Protein AF-0000000081546922 (afdb_homodimer)

Solvent-accessible surface area (backbone atoms only — not comparable to full-atom values): 23504 Å² total; per-residue (Å²): 134,83,81,76,76,79,74,77,73,79,73,74,80,75,78,75,79,77,82,85,73,73,53,88,78,63,90,56,42,30,80,46,72,65,50,45,52,53,51,36,52,54,46,31,58,76,45,72,43,31,12,76,45,70,70,38,72,52,46,70,71,32,71,38,56,40,86,49,73,20,32,26,63,56,44,25,18,44,39,50,48,52,37,53,51,50,45,52,51,40,37,57,73,46,38,49,90,79,49,87,64,48,68,44,56,32,31,41,32,42,23,53,61,71,65,51,87,42,82,86,44,42,30,39,43,60,50,58,51,52,52,51,53,52,50,70,70,43,52,54,68,53,48,46,52,42,26,34,73,72,65,72,36,88,65,72,82,87,55,52,55,70,55,51,50,25,54,41,43,39,51,50,51,50,52,57,72,62,52,64,76,88,70,71,80,79,43,80,37,84,65,70,77,54,78,75,75,67,69,65,128,136,83,84,78,77,78,77,78,74,79,74,75,77,73,78,78,82,76,80,84,74,74,53,88,76,62,89,56,42,30,80,46,71,64,49,46,51,52,52,37,52,54,46,31,58,76,46,72,43,32,13,74,45,71,71,38,72,51,46,69,72,33,73,38,57,40,87,49,73,20,32,27,62,56,44,25,18,43,40,50,47,53,37,52,51,50,46,52,53,39,38,58,73,47,39,48,89,78,51,87,65,48,69,43,57,33,32,41,31,40,23,52,60,71,66,52,87,43,84,87,44,42,30,39,42,63,50,57,52,50,50,51,55,52,51,70,72,42,50,55,70,52,48,45,52,42,26,33,73,72,64,72,36,86,65,72,83,88,55,53,55,70,54,50,51,25,54,40,43,40,52,49,50,51,51,57,72,63,53,63,77,89,68,72,80,77,41,79,37,83,66,70,75,52,75,75,77,65,72,68,128

InterPro domains:
  IPR004211 Recombination endonuclease VII [PF02945] (38-116)
  IPR038563 Recombination endonuclease VII superfamily [G3DSA:3.40.1800.10] (31-96)
  IPR044925 His-Me finger superfamily [SSF54060] (34-120)

Foldseek 3Di:
DDPPPPPVPPPDPPPPDDDDDDDDDDPVDQDDPVSQVVVQVVLCVVVVQAAPPVRHHAACWDFDADPVPRHTDGIHHPVVNVVVVVLVVVCVVPPVVPDPDDSVRVVVVVVVVVPDDCLVPDDDVVVLVVLLVVLVPDDLVVLQVCLCVLQVDHDDSPDDSVVSSVVSSVSVVVCVVVPSVPDDPPPSPVPPVPPPVPPPD/DDPPPPPPPPPDPPPPDDDDDDDDDDPVDQDDPVSQVVVQVVLCVVVVQAAPPVRHHAACWDFAADPVPRHTDGIHHPVVNVVVVVLVVVCVVPPVVPDPDDSVRVVVVVVVVVPDDCLVPDDDVVVLVVLLVVLVPDDLVVLQVCLCVLQVDHDDSPDDSVVSSVVSSVSVVVCVVVPSVPDDPPPSPVPPVPPVVPPPD

Sequence (402 aa):
MDRQGASGGVIAKRKIRKKAVKAPVHSGWLKDSKDIANFRKELSEEQDGLDPILCEPLRKPCLDHDHLTGRCRGVLSQCTNTFEGYVLKYWMKYCNEYTDCSLSEALRRMADYLEKDYSDFPLHKNYRDDMTKFLRRCSKATVIARAESDLNLVINPECTKHEAIESYMQEFIKKTEERDFYGDEKGIQSLRLSPDQDEIPMDRQGASGGVIAKRKIRKKAVKAPVHSGWLKDSKDIANFRKELSEEQDGLDPILCEPLRKPCLDHDHLTGRCRGVLSQCTNTFEGYVLKYWMKYCNEYTDCSLSEALRRMADYLEKDYSDFPLHKNYRDDMTKFLRRCSKATVIARAESDLNLVINPECTKHEAIESYMQEFIKKTEERDFYGDEKGIQSLRLSPDQDEIP

pLDDT: mean 84.03, std 21.87, range [23.53, 98.75]

Radius of gyration: 27.27 Å; Cα contacts (8 Å, |Δi|>4): 444; chains: 2; bounding box: 67×74×74 Å

Secondary structure (DSSP, 8-state):
----------------PPPPP-----TTB--SHHHHHHHHHHHHHHTTTB-TTT-SB-SS-EEEE-TTT-BEEEEE-HHHHHHHHHHHHHHHHHTGGG-S--HHHHHHHHHHHHHS--TTSPBPHHHHHHHHHHHHHS-HHHHHHHHHHHH-----TTS-HHHHHHHHHHHHHHHHHH--TTT--S-SGGGT--GGGG---/----------------PPPPP-----TTB--SHHHHHHHHHHHHHHTTTB-TTT-SB-SS-EEEE-TTT-BEEEEE-HHHHHHHHHHHHHHHHHTGGG-S--HHHHHHHHHHHHHS--TTSPBPHHHHHHHHHHHHHS-HHHHHHHHHHHH-----TTS-HHHHHHHHHHHHHHHHHH--TTT--S-GGGGT--GGGG---

Nearest PDB structures (foldseek):
  2qnc-assembly1_B  TM=6.971E-01  e=2.512E-07  Tequatrovirus T4
  2qnf-assembly1_B  TM=7.169E-01  e=1.420E-06  Tequatrovirus T4
  8j07-assembly1_t0  TM=1.692E-01  e=5.783E+00  Homo sapiens
  2qnc-assembly1_B  TM=6.977E-01  e=3.536E-07  Tequatrovirus T4
  2qnf-assembly1_B  TM=7.175E-01  e=1.994E-06  Tequatrovirus T4

Structure (mmCIF, N/CA/C/O backbone):
data_AF-0000000081546922-model_v1
#
loop_
_entity.id
_entity.type
_entity.pdbx_description
1 polymer 'Packaging and recombination endonuclease'
#
loop_
_atom_site.group_PDB
_atom_site.id
_atom_site.type_symbol
_atom_site.label_atom_id
_atom_site.label_alt_id
_atom_site.label_comp_id
_atom_site.label_asym_id
_atom_site.label_entity_id
_atom_site.label_seq_id
_atom_site.pdbx_PDB_ins_code
_atom_site.Cartn_x
_atom_site.Cartn_y
_atom_site.Cartn_z
_atom_site.occupancy
_atom_site.B_iso_or_equiv
_atom_site.auth_seq_id
_atom_site.auth_comp_id
_atom_site.auth_asym_id
_atom_site.auth_atom_id
_atom_site.pdbx_PDB_model_num
ATOM 1 N N . MET A 1 1 ? -46.938 7.07 -47 1 31.19 1 MET A N 1
ATOM 2 C CA . MET A 1 1 ? -45.531 6.691 -47.062 1 31.19 1 MET A CA 1
ATOM 3 C C . MET A 1 1 ? -44.969 6.422 -45.656 1 31.19 1 MET A C 1
ATOM 5 O O . MET A 1 1 ? -45.031 7.281 -44.781 1 31.19 1 MET A O 1
ATOM 9 N N . ASP A 1 2 ? -44.969 5.109 -45.25 1 32.88 2 ASP A N 1
ATOM 10 C CA . ASP A 1 2 ? -44.625 4.449 -44 1 32.88 2 ASP A CA 1
ATOM 11 C C . ASP A 1 2 ? -43.156 4.703 -43.656 1 32.88 2 ASP A C 1
ATOM 13 O O . ASP A 1 2 ? -42.281 4.586 -44.5 1 32.88 2 ASP A O 1
ATOM 17 N N . ARG A 1 3 ? -42.781 5.625 -42.656 1 36.97 3 ARG A N 1
ATOM 18 C CA . ARG A 1 3 ? -41.469 5.828 -42.062 1 36.97 3 ARG A CA 1
ATOM 19 C C . ARG A 1 3 ? -40.875 4.508 -41.594 1 36.97 3 ARG A C 1
ATOM 21 O O . ARG A 1 3 ? -41.375 3.904 -40.625 1 36.97 3 ARG A O 1
ATOM 28 N N . GLN A 1 4 ? -40.406 3.615 -42.5 1 33.28 4 GLN A N 1
ATOM 29 C CA . GLN A 1 4 ? -39.625 2.445 -42.062 1 33.28 4 GLN A CA 1
ATOM 30 C C . GLN A 1 4 ? -38.531 2.836 -41.094 1 33.28 4 GLN A C 1
ATOM 32 O O . GLN A 1 4 ? -37.688 3.68 -41.438 1 33.28 4 GLN A O 1
ATOM 37 N N . GLY A 1 5 ? -38.656 2.812 -39.75 1 36.72 5 GLY A N 1
ATOM 38 C CA . GLY A 1 5 ? -37.719 2.928 -38.656 1 36.72 5 GLY A CA 1
ATOM 39 C C . GLY A 1 5 ? -36.469 2.102 -38.844 1 36.72 5 GLY A C 1
ATOM 40 O O . GLY A 1 5 ? -36.562 0.896 -39.094 1 36.72 5 GLY A O 1
ATOM 41 N N . ALA A 1 6 ? -35.406 2.635 -39.531 1 40.75 6 ALA A N 1
ATOM 42 C CA . ALA A 1 6 ? -34.094 2.043 -39.594 1 40.75 6 ALA A CA 1
ATOM 43 C C . ALA A 1 6 ? -33.625 1.562 -38.219 1 40.75 6 ALA A C 1
ATOM 45 O O . ALA A 1 6 ? -33.375 2.371 -37.312 1 40.75 6 ALA A O 1
ATOM 46 N N . SER A 1 7 ? -34.156 0.367 -37.719 1 38.53 7 SER A N 1
ATOM 47 C CA . SER A 1 7 ? -33.562 -0.266 -36.562 1 38.53 7 SER A CA 1
ATOM 48 C C . SER A 1 7 ? -32.094 -0.553 -36.781 1 38.53 7 SER A C 1
ATOM 50 O O . SER A 1 7 ? -31.734 -1.297 -37.688 1 38.53 7 SER A O 1
ATOM 52 N N . GLY A 1 8 ? -31.234 0.459 -36.875 1 43.91 8 GLY A N 1
ATOM 53 C CA . GLY A 1 8 ? -29.812 0.175 -36.875 1 43.91 8 GLY A CA 1
ATOM 54 C C . GLY A 1 8 ? -29.422 -0.882 -35.844 1 43.91 8 GLY A C 1
ATOM 55 O O . GLY A 1 8 ? -29.594 -0.688 -34.656 1 43.91 8 GLY A O 1
ATOM 56 N N . GLY A 1 9 ? -29.531 -2.197 -36.125 1 43.03 9 GLY A N 1
ATOM 57 C CA . GLY A 1 9 ? -29.062 -3.309 -35.281 1 43.03 9 GLY A CA 1
ATOM 58 C C . GLY A 1 9 ? -27.609 -3.178 -34.875 1 43.03 9 GLY A C 1
ATOM 59 O O . GLY A 1 9 ? -26.75 -2.873 -35.688 1 43.03 9 GLY A O 1
ATOM 60 N N . VAL A 1 10 ? -27.297 -2.648 -33.688 1 52.03 10 VAL A N 1
ATOM 61 C CA . VAL A 1 10 ? -25.953 -2.703 -33.094 1 52.03 10 VAL A CA 1
ATOM 62 C C . VAL A 1 10 ? -25.406 -4.125 -33.219 1 52.03 10 VAL A C 1
ATOM 64 O O . VAL A 1 10 ? -26.016 -5.074 -32.719 1 52.03 10 VAL A O 1
ATOM 67 N N . ILE A 1 11 ? -24.766 -4.438 -34.25 1 53.66 11 ILE A N 1
ATOM 68 C CA . ILE A 1 11 ? -24.109 -5.734 -34.375 1 53.66 11 ILE A CA 1
ATOM 69 C C . ILE A 1 11 ? -23.172 -5.969 -33.188 1 53.66 11 ILE A C 1
ATOM 71 O O . ILE A 1 11 ? -22.312 -5.133 -32.906 1 53.66 11 ILE A O 1
ATOM 75 N N . ALA A 1 12 ? -23.531 -6.801 -32.312 1 55.69 12 ALA A N 1
ATOM 76 C CA . ALA A 1 12 ? -22.672 -7.25 -31.203 1 55.69 12 ALA A CA 1
ATOM 77 C C . ALA A 1 12 ? -21.328 -7.715 -31.719 1 55.69 12 ALA A C 1
ATOM 79 O O . ALA A 1 12 ? -21.25 -8.484 -32.688 1 55.69 12 ALA A O 1
ATOM 80 N N . LYS A 1 13 ? -20.297 -6.871 -31.562 1 53.41 13 LYS A N 1
ATOM 81 C CA . LYS A 1 13 ? -18.938 -7.285 -31.906 1 53.41 13 LYS A CA 1
ATOM 82 C C . LYS A 1 13 ? -18.641 -8.68 -31.359 1 53.41 13 LYS A C 1
ATOM 84 O O . LYS A 1 13 ? -18.797 -8.93 -30.156 1 53.41 13 LYS A O 1
ATOM 89 N N . ARG A 1 14 ? -18.875 -9.797 -32.062 1 43.59 14 ARG A N 1
ATOM 90 C CA . ARG A 1 14 ? -18.547 -11.164 -31.688 1 43.59 14 ARG A CA 1
ATOM 91 C C . ARG A 1 14 ? -17.125 -11.25 -31.141 1 43.59 14 ARG A C 1
ATOM 93 O O . ARG A 1 14 ? -16.172 -10.805 -31.797 1 43.59 14 ARG A O 1
ATOM 100 N N . LYS A 1 15 ? -16.984 -11.352 -29.828 1 58.66 15 LYS A N 1
ATOM 101 C CA . LYS A 1 15 ? -15.68 -11.562 -29.203 1 58.66 15 LYS A CA 1
ATOM 102 C C . LYS A 1 15 ? -14.969 -12.773 -29.812 1 58.66 15 LYS A C 1
ATOM 104 O O . LYS A 1 15 ? -15.531 -13.867 -29.859 1 58.66 15 LYS A O 1
ATOM 109 N N . ILE A 1 16 ? -14.141 -12.695 -30.766 1 58.94 16 ILE A N 1
ATOM 110 C CA . ILE A 1 16 ? -13.32 -13.75 -31.344 1 58.94 16 ILE A CA 1
ATOM 111 C C . ILE A 1 16 ? -12.609 -14.523 -30.234 1 58.94 16 ILE A C 1
ATOM 113 O O . ILE A 1 16 ? -11.945 -13.922 -29.391 1 58.94 16 ILE A O 1
ATOM 117 N N . ARG A 1 17 ? -13.023 -15.695 -30.125 1 62.41 17 ARG A N 1
ATOM 118 C CA . ARG A 1 17 ? -12.422 -16.578 -29.125 1 62.41 17 ARG A CA 1
ATOM 119 C C . ARG A 1 17 ? -10.953 -16.844 -29.453 1 62.41 17 ARG A C 1
ATOM 121 O O . ARG A 1 17 ? -10.617 -17.203 -30.578 1 62.41 17 ARG A O 1
ATOM 128 N N . LYS A 1 18 ? -10.062 -16.438 -28.641 1 70.75 18 LYS A N 1
ATOM 129 C CA . LYS A 1 18 ? -8.625 -16.625 -28.766 1 70.75 18 LYS A CA 1
ATOM 130 C C . LYS A 1 18 ? -8.258 -18.109 -28.703 1 70.75 18 LYS A C 1
ATOM 132 O O . LYS A 1 18 ? -8.891 -18.891 -27.984 1 70.75 18 LYS A O 1
ATOM 137 N N . LYS A 1 19 ? -7.355 -18.688 -29.641 1 77.31 19 LYS A N 1
ATOM 138 C CA . LYS A 1 19 ? -6.875 -20.062 -29.688 1 77.31 19 LYS A CA 1
ATOM 139 C C . LYS A 1 19 ? -6.207 -20.453 -28.375 1 77.31 19 LYS A C 1
ATOM 141 O O . LYS A 1 19 ? -5.434 -19.688 -27.812 1 77.31 19 LYS A O 1
ATOM 146 N N . ALA A 1 20 ? -6.543 -21.734 -27.953 1 85.06 20 ALA A N 1
ATOM 147 C CA . ALA A 1 20 ? -6.031 -22.234 -26.672 1 85.06 20 ALA A CA 1
ATOM 148 C C . ALA A 1 20 ? -4.531 -22.516 -26.75 1 85.06 20 ALA A C 1
ATOM 150 O O . ALA A 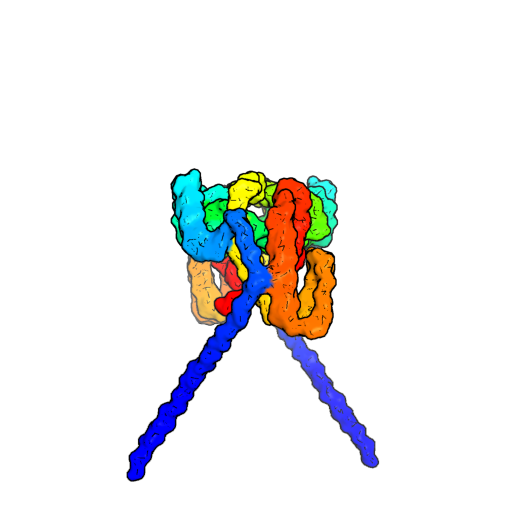1 20 ? -4.047 -23.062 -27.75 1 85.06 20 ALA A O 1
ATOM 151 N N . VAL A 1 21 ? -3.785 -22 -25.766 1 86.06 21 VAL A N 1
ATOM 152 C CA . VAL A 1 21 ? -2.352 -22.234 -25.625 1 86.06 21 VAL A CA 1
ATOM 153 C C . VAL A 1 21 ? -2.107 -23.578 -24.938 1 86.06 21 VAL A C 1
ATOM 155 O O . VAL A 1 21 ? -2.531 -23.781 -23.812 1 86.06 21 VAL A O 1
ATOM 158 N N . LYS A 1 22 ? -1.469 -24.469 -25.609 1 82.75 22 LYS A N 1
ATOM 159 C CA . LYS A 1 22 ? -1.204 -25.812 -25.062 1 82.75 22 LYS A CA 1
ATOM 160 C C . LYS A 1 22 ? 0.052 -25.797 -24.188 1 82.75 22 LYS A C 1
ATOM 162 O O . LYS A 1 22 ? 1.17 -25.766 -24.719 1 82.75 22 LYS A O 1
ATOM 167 N N . ALA A 1 23 ? -0.061 -25.828 -22.875 1 83.56 23 ALA A N 1
ATOM 168 C CA . ALA A 1 23 ? 0.991 -25.922 -21.859 1 83.56 23 ALA A CA 1
ATOM 169 C C . ALA A 1 23 ? 0.484 -26.609 -20.594 1 83.56 23 ALA A C 1
ATOM 171 O O . ALA A 1 23 ? 0.138 -25.938 -19.609 1 83.56 23 ALA A O 1
ATOM 172 N N . PRO A 1 24 ? 0.464 -27.984 -20.703 1 84.12 24 PRO A N 1
ATOM 173 C CA . PRO A 1 24 ? -0.118 -28.734 -19.578 1 84.12 24 PRO A CA 1
ATOM 174 C C . PRO A 1 24 ? 0.687 -28.594 -18.297 1 84.12 24 PRO A C 1
ATOM 176 O O . PRO A 1 24 ? 1.911 -28.453 -18.344 1 84.12 24 PRO A O 1
ATOM 179 N N . VAL A 1 25 ? -0.057 -28.609 -17.156 1 86.31 25 VAL A N 1
ATOM 180 C CA . VAL A 1 25 ? 0.571 -28.5 -15.836 1 86.31 25 VAL A CA 1
ATOM 181 C C . VAL A 1 25 ? 0.513 -29.844 -15.125 1 86.31 25 VAL A C 1
ATOM 183 O O . VAL A 1 25 ? -0.278 -30.719 -15.492 1 86.31 25 VAL A O 1
ATOM 186 N N . HIS A 1 26 ? 1.429 -30 -14.125 1 84.06 26 HIS A N 1
ATOM 187 C CA . HIS A 1 26 ? 1.434 -31.234 -13.352 1 84.06 26 HIS A CA 1
ATOM 188 C C . HIS A 1 26 ? 0.477 -31.156 -12.164 1 84.06 26 HIS A C 1
ATOM 190 O O . HIS A 1 26 ? -0.174 -30.125 -11.961 1 84.06 26 HIS A O 1
ATOM 196 N N . SER A 1 27 ? 0.434 -32.312 -11.383 1 80.5 27 SER A N 1
ATOM 197 C CA . SER A 1 27 ? -0.54 -32.5 -10.312 1 80.5 27 SER A CA 1
ATOM 198 C C . SER A 1 27 ? -0.322 -31.469 -9.195 1 80.5 27 SER A C 1
ATOM 200 O O . SER A 1 27 ? -1.201 -31.266 -8.359 1 80.5 27 SER A O 1
ATOM 202 N N . GLY A 1 28 ? 0.673 -30.719 -9.203 1 90.81 28 GLY A N 1
ATOM 203 C CA . GLY A 1 28 ? 0.934 -29.75 -8.148 1 90.81 28 GLY A CA 1
ATOM 204 C C . GLY A 1 28 ? 0.241 -28.406 -8.375 1 90.81 28 GLY A C 1
ATOM 205 O O . GLY A 1 28 ? 0.334 -27.5 -7.547 1 90.81 28 GLY A O 1
ATOM 206 N N . TRP A 1 29 ? -0.576 -28.359 -9.477 1 93.44 29 TRP A N 1
ATOM 207 C CA . TRP A 1 29 ? -1.306 -27.141 -9.797 1 93.44 29 TRP A CA 1
ATOM 208 C C . TRP A 1 29 ? -2.785 -27.281 -9.461 1 93.44 29 TRP A C 1
ATOM 210 O O . TRP A 1 29 ? -3.355 -28.375 -9.586 1 93.44 29 TRP A O 1
ATOM 220 N N . LEU A 1 30 ? -3.365 -26.188 -8.93 1 95.5 30 LEU A N 1
ATOM 221 C CA . LEU A 1 30 ? -4.809 -26.047 -9.078 1 95.5 30 LEU A CA 1
ATOM 222 C C . LEU A 1 30 ? -5.18 -25.719 -10.516 1 95.5 30 LEU A C 1
ATOM 224 O O . LEU A 1 30 ? -4.941 -24.594 -10.977 1 95.5 30 LEU A O 1
ATOM 228 N N . LYS A 1 31 ? -5.812 -26.578 -11.195 1 90.94 31 LYS A N 1
ATOM 229 C CA . LYS A 1 31 ? -5.871 -26.531 -12.656 1 90.94 31 LYS A CA 1
ATOM 230 C C . LYS A 1 31 ? -7.09 -25.75 -13.125 1 90.94 31 LYS A C 1
ATOM 232 O O . LYS A 1 31 ? -7.105 -25.219 -14.242 1 90.94 31 LYS A O 1
ATOM 237 N N . ASP A 1 32 ? -8.156 -25.75 -12.305 1 92.5 32 ASP A N 1
ATOM 238 C CA . ASP A 1 32 ? -9.375 -25.062 -12.727 1 92.5 32 ASP A CA 1
ATOM 239 C C . ASP A 1 32 ? -10.102 -24.453 -11.523 1 92.5 32 ASP A C 1
ATOM 241 O O . ASP A 1 32 ? -9.609 -24.516 -10.398 1 92.5 32 ASP A O 1
ATOM 245 N N . SER A 1 33 ? -11.195 -23.781 -11.844 1 94.19 33 SER A N 1
ATOM 246 C CA . SER A 1 33 ? -11.945 -23.047 -10.836 1 94.19 33 SER A CA 1
ATOM 247 C C . SER A 1 33 ? -12.492 -23.969 -9.758 1 94.19 33 SER A C 1
ATOM 249 O O . SER A 1 33 ? -12.648 -23.562 -8.609 1 94.19 33 SER A O 1
ATOM 251 N N . LYS A 1 34 ? -12.75 -25.203 -10.172 1 95.94 34 LYS A N 1
ATOM 252 C CA . LYS A 1 34 ? -13.242 -26.172 -9.195 1 95.94 34 LYS A CA 1
ATOM 253 C C . LYS A 1 34 ? -12.156 -26.531 -8.188 1 95.94 34 LYS A C 1
ATOM 255 O O . LYS A 1 34 ? -12.422 -26.609 -6.988 1 95.94 34 LYS A O 1
ATOM 260 N N . ASP A 1 35 ? -10.906 -26.812 -8.688 1 95.88 35 ASP A N 1
ATOM 261 C CA . ASP A 1 35 ? -9.773 -27.062 -7.809 1 95.88 35 ASP A CA 1
ATOM 262 C C . ASP A 1 35 ? -9.578 -25.922 -6.812 1 95.88 35 ASP A C 1
ATOM 264 O O . ASP A 1 35 ? -9.352 -26.172 -5.625 1 95.88 35 ASP A O 1
ATOM 268 N N . ILE A 1 36 ? -9.75 -24.734 -7.25 1 97.19 36 ILE A N 1
ATOM 269 C CA . ILE A 1 36 ? -9.547 -23.547 -6.434 1 97.19 36 ILE A CA 1
ATOM 270 C C . ILE A 1 36 ? -10.617 -23.469 -5.348 1 97.19 36 ILE A C 1
ATOM 272 O O . ILE A 1 36 ? -10.312 -23.234 -4.176 1 97.19 36 ILE A O 1
ATOM 276 N N . ALA A 1 37 ? -11.844 -23.641 -5.789 1 97.44 37 ALA A N 1
ATOM 277 C CA . ALA A 1 37 ? -12.961 -23.578 -4.848 1 97.44 37 ALA A CA 1
ATOM 278 C C . ALA A 1 37 ? -12.812 -24.625 -3.75 1 97.44 37 ALA A C 1
ATOM 280 O O . ALA A 1 37 ? -13.039 -24.328 -2.574 1 97.44 37 ALA A O 1
ATOM 281 N N . ASN A 1 38 ? -12.453 -25.828 -4.148 1 97.81 38 ASN A N 1
ATOM 282 C CA . ASN A 1 38 ? -12.289 -26.906 -3.182 1 97.81 38 ASN A CA 1
ATOM 283 C C . ASN A 1 38 ? -11.156 -26.609 -2.201 1 97.81 38 ASN A C 1
ATOM 285 O O . ASN A 1 38 ? -11.328 -26.766 -0.989 1 97.81 38 ASN A O 1
ATOM 289 N N . PHE A 1 39 ? -10.031 -26.219 -2.732 1 98 39 PHE A N 1
ATOM 290 C CA . PHE A 1 39 ? -8.883 -25.922 -1.885 1 98 39 PHE A CA 1
ATOM 291 C C . PHE A 1 39 ? -9.172 -24.734 -0.971 1 98 39 PHE A C 1
ATOM 293 O O . PHE A 1 39 ? -8.789 -24.734 0.203 1 98 39 PHE A O 1
ATOM 300 N N . ARG A 1 40 ? -9.844 -23.688 -1.448 1 98.31 40 ARG A N 1
ATOM 301 C CA . ARG A 1 40 ? -10.242 -22.531 -0.655 1 98.31 40 ARG A CA 1
ATOM 302 C C . ARG A 1 40 ? -11.141 -22.953 0.509 1 98.31 40 ARG A C 1
ATOM 304 O O . ARG A 1 40 ? -10.969 -22.469 1.631 1 98.31 40 ARG A O 1
ATOM 311 N N . LYS A 1 41 ? -12.117 -23.797 0.204 1 98.19 41 LYS A N 1
ATOM 312 C CA . LYS A 1 41 ? -13.008 -24.281 1.251 1 98.19 41 LYS A CA 1
ATOM 313 C C . LYS A 1 41 ? -12.234 -25.031 2.332 1 98.19 41 LYS A C 1
ATOM 315 O O . LYS A 1 41 ? -12.445 -24.812 3.523 1 98.19 41 LYS A O 1
ATOM 320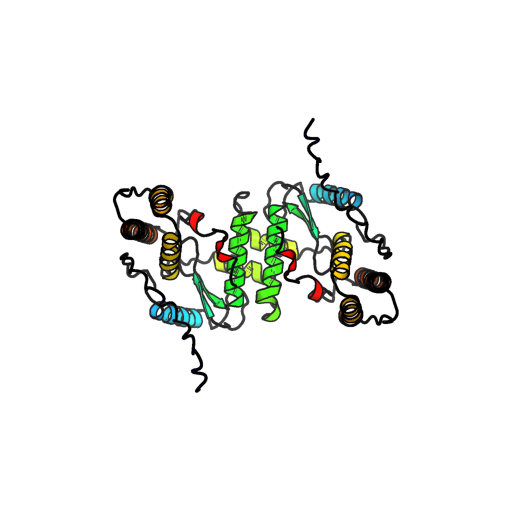 N N . GLU A 1 42 ? -11.367 -25.938 1.945 1 98 42 GLU A N 1
ATOM 321 C CA . GLU A 1 42 ? -10.547 -26.703 2.875 1 98 42 GLU A CA 1
ATOM 322 C C . GLU A 1 42 ? -9.703 -25.797 3.758 1 98 42 GLU A C 1
ATOM 324 O O . GLU A 1 42 ? -9.672 -25.953 4.977 1 98 42 GLU A O 1
ATOM 329 N N . LEU A 1 43 ? -9.047 -24.844 3.176 1 98.06 43 LEU A N 1
ATOM 330 C CA . LEU A 1 43 ? -8.188 -23.938 3.914 1 98.06 43 LEU A CA 1
ATOM 331 C C . LEU A 1 43 ? -9.008 -23.047 4.844 1 98.06 43 LEU A C 1
ATOM 333 O O . LEU A 1 43 ? -8.562 -22.703 5.945 1 98.06 43 LEU A O 1
ATOM 337 N N . SER A 1 44 ? -10.164 -22.609 4.309 1 98.44 44 SER A N 1
ATOM 338 C CA . SER A 1 44 ? -11.047 -21.812 5.148 1 98.44 44 SER A CA 1
ATOM 339 C C . SER A 1 44 ? -11.406 -22.531 6.438 1 98.44 44 SER A C 1
ATOM 341 O O . SER A 1 44 ? -11.453 -21.922 7.508 1 98.44 44 SER A O 1
ATOM 343 N N . GLU A 1 45 ? -11.664 -23.844 6.289 1 98.19 45 GLU A N 1
ATOM 344 C CA . GLU A 1 45 ? -11.961 -24.656 7.465 1 98.19 45 GLU A CA 1
ATOM 345 C C . GLU A 1 45 ? -10.75 -24.766 8.375 1 98.19 45 GLU A C 1
ATOM 347 O O . GLU A 1 45 ? -10.867 -24.625 9.602 1 98.19 45 GLU A O 1
ATOM 352 N N . GLU A 1 46 ? -9.578 -25 7.844 1 97.81 46 GLU A N 1
ATOM 353 C CA . GLU A 1 46 ? -8.344 -25.094 8.609 1 97.81 46 GLU A CA 1
ATOM 354 C C . GLU A 1 46 ? -8.047 -23.797 9.344 1 97.81 46 GLU A C 1
ATOM 356 O O . GLU A 1 46 ? -7.449 -23.797 10.422 1 97.81 46 GLU A O 1
ATOM 361 N N . GLN A 1 47 ? -8.508 -22.656 8.773 1 98.19 47 GLN A N 1
ATOM 362 C CA . GLN A 1 47 ? -8.297 -21.328 9.336 1 98.19 47 GLN A CA 1
ATOM 363 C C . GLN A 1 47 ? -9.422 -20.953 10.297 1 98.19 47 GLN A C 1
ATOM 365 O O . GLN A 1 47 ? -9.547 -19.797 10.703 1 98.19 47 GLN A O 1
ATOM 370 N N . ASP A 1 48 ? -10.297 -21.859 10.57 1 98.31 48 ASP A N 1
ATOM 371 C CA . ASP A 1 48 ? -11.43 -21.656 11.461 1 98.31 48 ASP A CA 1
ATOM 372 C C . ASP A 1 48 ? -12.328 -20.531 10.953 1 98.31 48 ASP A C 1
ATOM 374 O O . ASP A 1 48 ? -12.914 -19.797 11.742 1 98.31 48 ASP A O 1
ATOM 378 N N . GLY A 1 49 ? -12.289 -20.297 9.648 1 98.38 49 GLY A N 1
ATOM 379 C CA . GLY A 1 49 ? -13.141 -19.297 9.016 1 98.38 49 GLY A CA 1
ATOM 380 C C . GLY A 1 49 ? -12.672 -17.875 9.25 1 98.38 49 GLY A C 1
ATOM 381 O O . GLY A 1 49 ? -13.43 -16.922 9.062 1 98.38 49 GLY A O 1
ATOM 382 N N . LEU A 1 50 ? -11.391 -17.734 9.68 1 98.5 50 LEU A N 1
ATOM 383 C CA . LEU A 1 50 ? -10.891 -16.406 10.023 1 98.5 50 LEU A CA 1
ATOM 384 C C . LEU A 1 50 ? -9.828 -15.945 9.031 1 98.5 50 LEU A C 1
ATOM 386 O O . LEU A 1 50 ? -9.031 -16.75 8.555 1 98.5 50 LEU A O 1
ATOM 390 N N . ASP A 1 51 ? -9.867 -14.68 8.688 1 98.56 51 ASP A N 1
ATOM 391 C CA . ASP A 1 51 ? -8.773 -14.031 7.961 1 98.56 51 ASP A CA 1
ATOM 392 C C . ASP A 1 51 ? -7.504 -13.992 8.805 1 98.56 51 ASP A C 1
ATOM 394 O O . ASP A 1 51 ? -7.5 -13.453 9.914 1 98.56 51 ASP A O 1
ATOM 398 N N . PRO A 1 52 ? -6.457 -14.555 8.359 1 98.31 52 PRO A N 1
ATOM 399 C CA . PRO A 1 52 ? -5.27 -14.672 9.219 1 98.31 52 PRO A CA 1
ATOM 400 C C . PRO A 1 52 ? -4.625 -13.32 9.523 1 98.31 52 PRO A C 1
ATOM 402 O O . PRO A 1 52 ? -3.826 -13.211 10.453 1 98.31 52 PRO A O 1
ATOM 405 N N . ILE A 1 53 ? -4.973 -12.297 8.812 1 98.44 53 ILE A N 1
ATOM 406 C CA . ILE A 1 53 ? -4.359 -10.992 9.031 1 98.44 53 ILE A CA 1
ATOM 407 C C . ILE A 1 53 ? -5.258 -10.141 9.922 1 98.44 53 ILE A C 1
ATOM 409 O O . ILE A 1 53 ? -4.789 -9.539 10.891 1 98.44 53 ILE A O 1
ATOM 413 N N . LEU A 1 54 ? -6.508 -10.094 9.633 1 98.06 54 LEU A N 1
ATOM 414 C CA . LEU A 1 54 ? -7.414 -9.25 10.406 1 98.06 54 LEU A CA 1
ATOM 415 C C . LEU A 1 54 ? -7.969 -10.008 11.609 1 98.06 54 LEU A C 1
ATOM 417 O O . LEU A 1 54 ? -8.5 -9.398 12.539 1 98.06 54 LEU A O 1
ATOM 421 N N . CYS A 1 55 ? -7.988 -11.367 11.594 1 97.12 55 CYS A N 1
ATOM 422 C CA . CYS A 1 55 ? -8.602 -12.211 12.609 1 97.12 55 CYS A CA 1
ATOM 423 C C . CYS A 1 55 ? -10.094 -11.938 12.727 1 97.12 55 CYS A C 1
ATOM 425 O O . CYS A 1 55 ? -10.641 -11.844 13.828 1 97.12 55 CYS A O 1
ATOM 427 N N . GLU A 1 56 ? -10.695 -11.656 11.625 1 97.62 56 GLU A N 1
ATOM 428 C CA . GLU A 1 56 ? -12.133 -11.492 11.43 1 97.62 56 GLU A CA 1
ATOM 429 C C . GLU A 1 56 ? -12.695 -12.602 10.539 1 97.62 56 GLU A C 1
ATOM 431 O O . GLU A 1 56 ? -11.961 -13.227 9.773 1 97.62 56 GLU A O 1
ATOM 436 N N . PRO A 1 57 ? -14.023 -12.875 10.719 1 98.12 57 PRO A N 1
ATOM 437 C CA . PRO A 1 57 ? -14.609 -13.836 9.781 1 98.12 57 PRO A CA 1
ATOM 438 C C . PRO A 1 57 ? -14.336 -13.477 8.32 1 98.12 57 PRO A C 1
ATOM 440 O O . PRO A 1 57 ? -14.375 -12.297 7.957 1 98.12 57 PRO A O 1
ATOM 443 N N . LEU A 1 58 ? -14.047 -14.531 7.574 1 98.5 58 LEU A N 1
ATOM 444 C CA . LEU A 1 58 ? -13.75 -14.328 6.16 1 98.5 58 LEU A CA 1
ATOM 445 C C . LEU A 1 58 ? -14.93 -13.695 5.438 1 98.5 58 LEU A C 1
ATOM 447 O O . LEU A 1 58 ? -16.062 -14.172 5.555 1 98.5 58 LEU A O 1
ATOM 451 N N . ARG A 1 59 ? -14.617 -12.602 4.801 1 97.75 59 ARG A N 1
ATOM 452 C CA . ARG A 1 59 ? -15.578 -11.945 3.928 1 97.75 59 ARG A CA 1
ATOM 453 C C . ARG A 1 59 ? -15.164 -12.07 2.465 1 97.75 59 ARG A C 1
ATOM 455 O O . ARG A 1 59 ? -14.078 -11.633 2.082 1 97.75 59 ARG A O 1
ATOM 462 N N . LYS A 1 60 ? -16.062 -12.703 1.598 1 97.88 60 LYS A N 1
ATOM 463 C CA . LYS A 1 60 ? -15.695 -12.961 0.205 1 97.88 60 LYS A CA 1
ATOM 464 C C . LYS A 1 60 ? -14.32 -13.609 0.101 1 97.88 60 LYS A C 1
ATOM 466 O O . LYS A 1 60 ? -13.391 -13.023 -0.462 1 97.88 60 LYS A O 1
ATOM 471 N N . PRO A 1 61 ? -14.273 -14.773 0.595 1 98.38 61 PRO A N 1
ATOM 472 C CA . PRO A 1 61 ? -12.984 -15.445 0.733 1 98.38 61 PRO A CA 1
ATOM 473 C C . PRO A 1 61 ? -12.25 -15.594 -0.599 1 98.38 61 PRO A C 1
ATOM 475 O O . PRO A 1 61 ? -12.852 -16.016 -1.593 1 98.38 61 PRO A O 1
ATOM 478 N N . CYS A 1 62 ? -10.984 -15.227 -0.626 1 98.06 62 CYS A N 1
ATOM 479 C CA . CYS A 1 62 ? -10.109 -15.32 -1.787 1 98.06 62 CYS A CA 1
ATOM 480 C C . CYS A 1 62 ? -8.898 -16.203 -1.486 1 98.06 62 CYS A C 1
ATOM 482 O O . CYS A 1 62 ? -8.227 -16.016 -0.47 1 98.06 62 CYS A O 1
ATOM 484 N N . LEU A 1 63 ? -8.672 -17.141 -2.352 1 98.31 63 LEU A N 1
ATOM 485 C CA . LEU A 1 63 ? -7.434 -17.906 -2.25 1 98.31 63 LEU A CA 1
ATOM 486 C C . LEU A 1 63 ? -6.242 -17.078 -2.729 1 98.31 63 LEU A C 1
ATOM 488 O O . LEU A 1 63 ? -6.105 -16.812 -3.926 1 98.31 63 LEU A O 1
ATOM 492 N N . ASP A 1 64 ? -5.406 -16.719 -1.787 1 97.62 64 ASP A N 1
ATOM 493 C CA . ASP A 1 64 ? -4.242 -15.883 -2.066 1 97.62 64 ASP A CA 1
ATOM 494 C C . ASP A 1 64 ? -3.094 -16.719 -2.633 1 97.62 64 ASP A C 1
ATOM 496 O O . ASP A 1 64 ? -2.986 -17.906 -2.348 1 97.62 64 ASP A O 1
ATOM 500 N N . HIS A 1 65 ? -2.271 -16.094 -3.396 1 95.44 65 HIS A N 1
ATOM 501 C CA . HIS A 1 65 ? -1.07 -16.75 -3.908 1 95.44 65 HIS A CA 1
ATOM 502 C C . HIS A 1 65 ? 0.069 -15.742 -4.074 1 95.44 65 HIS A C 1
ATOM 504 O O . HIS A 1 65 ? -0.164 -14.531 -4.133 1 95.44 65 HIS A O 1
ATOM 510 N N . ASP A 1 66 ? 1.217 -16.234 -4.07 1 91.56 66 ASP A N 1
ATOM 511 C CA . ASP A 1 66 ? 2.406 -15.438 -4.336 1 91.56 66 ASP A CA 1
ATOM 512 C C . ASP A 1 66 ? 2.557 -15.156 -5.828 1 91.56 66 ASP A C 1
ATOM 514 O O . ASP A 1 66 ? 2.641 -16.078 -6.637 1 91.56 66 ASP A O 1
ATOM 518 N N . HIS A 1 67 ? 2.688 -13.922 -6.133 1 85.38 67 HIS A N 1
ATOM 519 C CA . HIS A 1 67 ? 2.715 -13.539 -7.539 1 85.38 67 HIS A CA 1
ATOM 520 C C . HIS A 1 67 ? 4.098 -13.766 -8.148 1 85.38 67 HIS A C 1
ATOM 522 O O . HIS A 1 67 ? 4.25 -13.75 -9.367 1 85.38 67 HIS A O 1
ATOM 528 N N . LEU A 1 68 ? 5 -14.016 -7.305 1 82.62 68 LEU A N 1
ATOM 529 C CA . LEU A 1 68 ? 6.352 -14.25 -7.801 1 82.62 68 LEU A CA 1
ATOM 530 C C . LEU A 1 68 ? 6.582 -15.734 -8.062 1 82.62 68 LEU A C 1
ATOM 532 O O . LEU A 1 68 ? 7.328 -16.094 -8.977 1 82.62 68 LEU A O 1
ATOM 536 N N . THR A 1 69 ? 5.918 -16.562 -7.297 1 87.19 69 THR A N 1
ATOM 537 C CA . THR A 1 69 ? 6.211 -17.984 -7.379 1 87.19 69 THR A CA 1
ATOM 538 C C . THR A 1 69 ? 4.996 -18.766 -7.879 1 87.19 69 THR A C 1
ATOM 540 O O . THR A 1 69 ? 5.121 -19.906 -8.312 1 87.19 69 THR A O 1
ATOM 543 N N . GLY A 1 70 ? 3.848 -18.172 -7.699 1 91.69 70 GLY A N 1
ATOM 544 C CA . GLY A 1 70 ? 2.623 -18.859 -8.094 1 91.69 70 GLY A CA 1
ATOM 545 C C . GLY A 1 70 ? 2.053 -19.734 -7 1 91.69 70 GLY A C 1
ATOM 546 O O . GLY A 1 70 ? 0.961 -20.297 -7.152 1 91.69 70 GLY A O 1
ATOM 547 N N . ARG A 1 71 ? 2.768 -19.875 -5.938 1 93.56 71 ARG A N 1
ATOM 548 C CA . ARG A 1 71 ? 2.359 -20.75 -4.844 1 93.56 71 ARG A CA 1
ATOM 549 C C . ARG A 1 71 ? 1.18 -20.156 -4.078 1 93.56 71 ARG A C 1
ATOM 551 O O . ARG A 1 71 ? 1.161 -18.969 -3.781 1 93.56 71 ARG A O 1
ATOM 558 N N . CYS A 1 72 ? 0.238 -20.984 -3.84 1 96.25 72 CYS A N 1
ATOM 559 C CA . CYS A 1 72 ? -0.887 -20.547 -3.016 1 96.25 72 CYS A CA 1
ATOM 560 C C . CYS A 1 72 ? -0.434 -20.234 -1.596 1 96.25 72 CYS A C 1
ATOM 562 O O . CYS A 1 72 ? 0.569 -20.781 -1.125 1 96.25 72 CYS A O 1
ATOM 564 N N . ARG A 1 73 ? -1.148 -19.391 -0.984 1 97.19 73 ARG A N 1
ATOM 565 C CA . ARG A 1 73 ? -0.969 -19.094 0.434 1 97.19 73 ARG A CA 1
ATOM 566 C C . ARG A 1 73 ? -2.24 -19.406 1.222 1 97.19 73 ARG A C 1
ATOM 568 O O . ARG A 1 73 ? -2.768 -20.516 1.154 1 97.19 73 ARG A O 1
ATOM 575 N N . GLY A 1 74 ? -2.734 -18.531 1.953 1 98.19 74 GLY A N 1
ATOM 576 C CA . GLY A 1 74 ? -3.961 -18.75 2.703 1 98.19 74 GLY A CA 1
ATOM 577 C C . GLY A 1 74 ? -5.176 -18.109 2.062 1 98.19 74 GLY A C 1
ATOM 578 O O . GLY A 1 74 ? -5.102 -17.609 0.938 1 98.19 74 GLY A O 1
ATOM 579 N N . VAL A 1 75 ? -6.262 -18.297 2.74 1 98.69 75 VAL A N 1
ATOM 580 C CA . VAL A 1 75 ? -7.496 -17.641 2.322 1 98.69 75 VAL A CA 1
ATOM 581 C C . VAL A 1 75 ? -7.656 -16.312 3.064 1 98.69 75 VAL A C 1
ATOM 583 O O . VAL A 1 75 ? -7.535 -16.266 4.289 1 98.69 75 VAL A O 1
ATOM 586 N N . LEU A 1 76 ? -7.812 -15.25 2.328 1 98.69 76 LEU A N 1
ATOM 587 C CA . LEU A 1 76 ? -8 -13.906 2.869 1 98.69 76 LEU A CA 1
ATOM 588 C C . LEU A 1 76 ? -9.367 -13.359 2.49 1 98.69 76 LEU A C 1
ATOM 590 O O . LEU A 1 76 ? -9.945 -13.758 1.478 1 98.69 76 LEU A O 1
ATOM 594 N N . SER A 1 77 ? -9.844 -12.469 3.354 1 98.62 77 SER A N 1
ATOM 595 C CA . SER A 1 77 ? -10.953 -11.648 2.885 1 98.62 77 SER A CA 1
ATOM 596 C C . SER A 1 77 ? -10.562 -10.836 1.654 1 98.62 77 SER A C 1
ATOM 598 O O . SER A 1 77 ? -9.406 -10.438 1.511 1 98.62 77 SER A O 1
ATOM 600 N N . GLN A 1 78 ? -11.516 -10.617 0.836 1 98.31 78 GLN A N 1
ATOM 601 C CA . GLN A 1 78 ? -11.242 -9.883 -0.396 1 98.31 78 GLN A CA 1
ATOM 602 C C . GLN A 1 78 ? -10.555 -8.555 -0.101 1 98.31 78 GLN A C 1
ATOM 604 O O . GLN A 1 78 ? -9.609 -8.172 -0.793 1 98.31 78 GLN A O 1
ATOM 609 N N . CYS A 1 79 ? -10.977 -7.777 0.894 1 97.38 79 CYS A N 1
ATOM 610 C CA . CYS A 1 79 ? -10.375 -6.504 1.259 1 97.38 79 CYS A CA 1
ATOM 611 C C . CYS A 1 79 ? -8.906 -6.684 1.647 1 97.38 79 CYS A C 1
ATOM 613 O O . CYS A 1 79 ? -8.055 -5.895 1.245 1 97.38 79 CYS A O 1
ATOM 615 N N . THR A 1 80 ? -8.648 -7.719 2.354 1 98.38 80 THR A N 1
ATOM 616 C CA . THR A 1 80 ? -7.293 -7.992 2.824 1 98.38 80 THR A CA 1
ATOM 617 C C . THR A 1 80 ? -6.402 -8.453 1.672 1 98.38 80 THR A C 1
ATOM 619 O O . THR A 1 80 ? -5.242 -8.047 1.58 1 98.38 80 THR A O 1
ATOM 622 N N . ASN A 1 81 ? -6.984 -9.32 0.864 1 97.69 81 ASN A N 1
ATOM 623 C CA . ASN A 1 81 ? -6.254 -9.766 -0.316 1 97.69 81 ASN A CA 1
ATOM 624 C C . ASN A 1 81 ? -5.832 -8.586 -1.191 1 97.69 81 ASN A C 1
ATOM 626 O O . ASN A 1 81 ? -4.691 -8.531 -1.652 1 97.69 81 ASN A O 1
ATOM 630 N N . THR A 1 82 ? -6.758 -7.672 -1.42 1 97.44 82 THR A N 1
ATOM 631 C CA . THR A 1 82 ? -6.469 -6.469 -2.191 1 97.44 82 THR A CA 1
ATOM 632 C C . THR A 1 82 ? -5.398 -5.629 -1.501 1 97.44 82 THR A C 1
ATOM 634 O O . THR A 1 82 ? -4.434 -5.199 -2.137 1 97.44 82 THR A O 1
ATOM 637 N N . PHE A 1 83 ? -5.531 -5.441 -0.239 1 98.06 83 PHE A N 1
ATOM 638 C CA . PHE A 1 83 ? -4.578 -4.668 0.549 1 98.06 83 PHE A CA 1
ATOM 639 C C . PHE A 1 83 ? -3.191 -5.301 0.492 1 98.06 83 PHE A C 1
ATOM 641 O O . PHE A 1 83 ? -2.205 -4.613 0.215 1 98.06 83 PHE A O 1
ATOM 648 N N . GLU A 1 84 ? -3.125 -6.602 0.728 1 97.94 84 GLU A N 1
ATOM 649 C CA . GLU A 1 84 ? -1.867 -7.336 0.65 1 97.94 84 GLU A CA 1
ATOM 650 C C . GLU A 1 84 ? -1.218 -7.176 -0.722 1 97.94 84 GLU A C 1
ATOM 652 O O . GLU A 1 84 ? -0.011 -6.945 -0.82 1 97.94 84 GLU A O 1
ATOM 657 N N . GLY A 1 85 ? -1.995 -7.242 -1.735 1 95.75 85 GLY A N 1
ATOM 658 C CA . GLY A 1 85 ? -1.483 -7.066 -3.084 1 95.75 85 GLY A CA 1
ATOM 659 C C . GLY A 1 85 ? -0.869 -5.699 -3.314 1 95.75 85 GLY A C 1
ATOM 660 O O . GLY A 1 85 ? 0.193 -5.582 -3.93 1 95.75 85 GLY A O 1
ATOM 661 N N . TYR A 1 86 ? -1.497 -4.668 -2.838 1 96.19 86 TYR A N 1
ATOM 662 C CA . TYR A 1 86 ? -0.984 -3.312 -3 1 96.19 86 TYR A CA 1
ATOM 663 C C . TYR A 1 86 ? 0.277 -3.104 -2.17 1 96.19 86 TYR A C 1
ATOM 665 O O . TYR A 1 86 ? 1.203 -2.412 -2.598 1 96.19 86 TYR A O 1
ATOM 673 N N . VAL A 1 87 ? 0.286 -3.658 -1.025 1 97.56 87 VAL A N 1
ATOM 674 C CA . VAL A 1 87 ? 1.474 -3.555 -0.184 1 97.56 87 VAL A CA 1
ATOM 675 C C . VAL A 1 87 ? 2.678 -4.148 -0.912 1 97.56 87 VAL A C 1
ATOM 677 O O . VAL A 1 87 ? 3.732 -3.514 -0.998 1 97.56 87 VAL A O 1
ATOM 680 N N . LEU A 1 88 ? 2.506 -5.297 -1.4 1 95.81 88 LEU A N 1
ATOM 681 C CA . LEU A 1 88 ? 3.594 -5.949 -2.123 1 95.81 88 LEU A CA 1
ATOM 682 C C . LEU A 1 88 ? 4.008 -5.125 -3.34 1 95.81 88 LEU A C 1
ATOM 684 O O . LEU A 1 88 ? 5.199 -4.902 -3.566 1 95.81 88 LEU A O 1
ATOM 688 N N . LYS A 1 89 ? 3.035 -4.723 -4.074 1 93.62 89 LYS A N 1
ATOM 689 C CA . LYS A 1 89 ? 3.283 -3.953 -5.289 1 93.62 89 LYS A CA 1
ATOM 690 C C . LYS A 1 89 ? 4.105 -2.703 -4.992 1 93.62 89 LYS A C 1
ATOM 692 O O . LYS A 1 89 ? 5.113 -2.443 -5.656 1 93.62 89 LYS A O 1
ATOM 697 N N . TYR A 1 90 ? 3.775 -1.972 -4.031 1 95.81 90 TYR A N 1
ATOM 698 C CA . TYR A 1 90 ? 4.426 -0.691 -3.771 1 95.81 90 TYR A CA 1
ATOM 699 C C . TYR A 1 90 ? 5.742 -0.886 -3.033 1 95.81 90 TYR A C 1
ATOM 701 O O . TYR A 1 90 ? 6.652 -0.059 -3.143 1 95.81 90 TYR A O 1
ATOM 709 N N . TRP A 1 91 ? 5.887 -1.989 -2.314 1 96.81 91 TRP A N 1
ATOM 710 C CA . TRP A 1 91 ? 7.195 -2.369 -1.794 1 96.81 91 TRP A CA 1
ATOM 711 C C . TRP A 1 91 ? 8.188 -2.605 -2.932 1 96.81 91 TRP A C 1
ATOM 713 O O . TRP A 1 91 ? 9.289 -2.053 -2.93 1 96.81 91 TRP A O 1
ATOM 723 N N . MET A 1 92 ? 7.723 -3.373 -3.881 1 93.81 92 MET A N 1
ATOM 724 C CA . MET A 1 92 ? 8.586 -3.713 -5.012 1 93.81 92 MET A CA 1
ATOM 725 C C . MET A 1 92 ? 8.922 -2.473 -5.828 1 93.81 92 MET A C 1
ATOM 727 O O . MET A 1 92 ? 10.07 -2.293 -6.242 1 93.81 92 MET A O 1
ATOM 731 N N . LYS A 1 93 ? 7.996 -1.61 -5.953 1 94.75 93 LYS A N 1
ATOM 732 C CA . LYS A 1 93 ? 8.156 -0.433 -6.801 1 94.75 93 LYS A CA 1
ATOM 733 C C . LYS A 1 93 ? 9.07 0.599 -6.145 1 94.75 93 LYS A C 1
ATOM 735 O O . LYS A 1 93 ? 9.906 1.214 -6.812 1 94.75 93 LYS A O 1
ATOM 740 N N . TYR A 1 94 ? 8.969 0.741 -4.828 1 96.31 94 TYR A N 1
ATOM 741 C CA . TYR A 1 94 ? 9.57 1.936 -4.246 1 96.31 94 TYR A CA 1
ATOM 742 C C . TYR A 1 94 ? 10.734 1.568 -3.328 1 96.31 94 TYR A C 1
ATOM 744 O O . TYR A 1 94 ? 11.656 2.359 -3.143 1 96.31 94 TYR A O 1
ATOM 752 N N . CYS A 1 95 ? 10.758 0.385 -2.777 1 96.81 95 CYS A N 1
ATOM 753 C CA . CYS A 1 95 ? 11.703 0.168 -1.689 1 96.81 95 CYS A CA 1
ATOM 754 C C . CYS A 1 95 ? 12.648 -0.983 -2.01 1 96.81 95 CYS A C 1
ATOM 756 O O . CYS A 1 95 ? 13.828 -0.934 -1.669 1 96.81 95 CYS A O 1
ATOM 758 N N . ASN A 1 96 ? 12.203 -1.978 -2.709 1 94.31 96 ASN A N 1
ATOM 759 C CA . ASN A 1 96 ? 12.898 -3.254 -2.828 1 94.31 96 ASN A CA 1
ATOM 760 C C . ASN A 1 96 ? 14.312 -3.068 -3.361 1 94.31 96 ASN A C 1
ATOM 762 O O . ASN A 1 96 ? 15.258 -3.705 -2.879 1 94.31 96 ASN A O 1
ATOM 766 N N . GLU A 1 97 ? 14.539 -2.193 -4.301 1 93.5 97 GLU A N 1
ATOM 767 C CA . GLU A 1 97 ? 15.828 -2.039 -4.961 1 93.5 97 GLU A CA 1
ATOM 768 C C . GLU A 1 97 ? 16.828 -1.33 -4.055 1 93.5 97 GLU A C 1
ATOM 770 O O . GLU A 1 97 ? 18.031 -1.362 -4.309 1 93.5 97 GLU A O 1
ATOM 775 N N . TYR A 1 98 ? 16.375 -0.79 -2.949 1 94.12 98 TYR A N 1
ATOM 776 C CA . TYR A 1 98 ? 17.25 0.081 -2.162 1 94.12 98 TYR A CA 1
ATOM 777 C C . TYR A 1 98 ? 17.625 -0.579 -0.842 1 94.12 98 TYR A C 1
ATOM 779 O O . TYR A 1 98 ? 18.234 0.053 0.021 1 94.12 98 TYR A O 1
ATOM 787 N N . THR A 1 99 ? 17.25 -1.858 -0.664 1 95.62 99 THR A N 1
ATOM 788 C CA . THR A 1 99 ? 17.516 -2.477 0.63 1 95.62 99 THR A CA 1
ATOM 789 C C . THR A 1 99 ? 17.594 -3.994 0.501 1 95.62 99 THR A C 1
ATOM 791 O O . THR A 1 99 ? 17.031 -4.57 -0.434 1 95.62 99 THR A O 1
ATOM 794 N N . ASP A 1 100 ? 18.234 -4.598 1.464 1 94 100 ASP A N 1
ATOM 795 C CA . ASP A 1 100 ? 18.219 -6.051 1.604 1 94 100 ASP A CA 1
ATOM 796 C C . ASP A 1 100 ? 17.219 -6.492 2.678 1 94 100 ASP A C 1
ATOM 798 O O . ASP A 1 100 ? 17.031 -7.688 2.904 1 94 100 ASP A O 1
ATOM 802 N N . CYS A 1 101 ? 16.609 -5.527 3.264 1 94.19 101 CYS A N 1
ATOM 803 C CA . CYS A 1 101 ? 15.562 -5.801 4.238 1 94.19 101 CYS A CA 1
ATOM 804 C C . CYS A 1 101 ? 14.375 -6.492 3.582 1 94.19 101 CYS A C 1
ATOM 806 O O . CYS A 1 101 ? 13.961 -6.121 2.48 1 94.19 101 CYS A O 1
ATOM 808 N N . SER A 1 102 ? 13.859 -7.531 4.242 1 95.69 102 SER A N 1
ATOM 809 C CA . SER A 1 102 ? 12.68 -8.188 3.695 1 95.69 102 SER A CA 1
ATOM 810 C C . SER A 1 102 ? 11.43 -7.348 3.914 1 95.69 102 SER A C 1
ATOM 812 O O . SER A 1 102 ? 11.375 -6.531 4.836 1 95.69 102 SER A O 1
ATOM 814 N N . LEU A 1 103 ? 10.484 -7.625 3.084 1 96.81 103 LEU A N 1
ATOM 815 C CA . LEU A 1 103 ? 9.203 -6.953 3.279 1 96.81 103 LEU A CA 1
ATOM 816 C C . LEU A 1 103 ? 8.664 -7.219 4.68 1 96.81 103 LEU A C 1
ATOM 818 O O . LEU A 1 103 ? 8.188 -6.301 5.348 1 96.81 103 LEU A O 1
ATOM 822 N N . SER A 1 104 ? 8.688 -8.469 5.129 1 98 104 SER A N 1
ATOM 823 C CA . SER A 1 104 ? 8.172 -8.828 6.445 1 98 104 SER A CA 1
ATOM 824 C C . SER A 1 104 ? 8.859 -8.031 7.547 1 98 104 SER A C 1
ATOM 826 O O . SER A 1 104 ? 8.195 -7.5 8.438 1 98 104 SER A O 1
ATOM 828 N N . GLU A 1 105 ? 10.117 -7.898 7.438 1 98.12 105 GLU A N 1
ATOM 829 C CA . GLU A 1 105 ? 10.852 -7.117 8.43 1 98.12 105 GLU A CA 1
ATOM 830 C C . GLU A 1 105 ? 10.469 -5.641 8.359 1 98.12 105 GLU A C 1
ATOM 832 O O . GLU A 1 105 ? 10.273 -5 9.398 1 98.12 105 GLU A O 1
ATOM 837 N N . ALA A 1 106 ? 10.398 -5.176 7.195 1 98.56 106 ALA A N 1
ATOM 838 C CA . ALA A 1 106 ? 10.008 -3.779 7.008 1 98.56 106 ALA A CA 1
ATOM 839 C C . ALA A 1 106 ? 8.617 -3.518 7.594 1 98.56 106 ALA A C 1
ATOM 841 O O . ALA A 1 106 ? 8.383 -2.469 8.195 1 98.56 106 ALA A O 1
ATOM 842 N N . LEU A 1 107 ? 7.727 -4.453 7.391 1 98.69 107 LEU A N 1
ATOM 843 C CA . LEU A 1 107 ? 6.371 -4.301 7.906 1 98.69 107 LEU A CA 1
ATOM 844 C C . LEU A 1 107 ? 6.375 -4.254 9.43 1 98.69 107 LEU A C 1
ATOM 846 O O . LEU A 1 107 ? 5.652 -3.455 10.031 1 98.69 107 LEU A O 1
ATOM 850 N N . ARG A 1 108 ? 7.141 -5.059 10.062 1 98.75 108 ARG A N 1
ATOM 851 C CA . ARG A 1 108 ? 7.23 -5.055 11.516 1 98.75 108 ARG A CA 1
ATOM 852 C C . ARG A 1 108 ? 7.828 -3.75 12.031 1 98.75 108 ARG A C 1
ATOM 854 O O . ARG A 1 108 ? 7.34 -3.176 13 1 98.75 108 ARG A O 1
ATOM 861 N N . ARG A 1 109 ? 8.812 -3.293 11.375 1 98.69 109 ARG A N 1
ATOM 862 C CA . ARG A 1 109 ? 9.43 -2.037 11.781 1 98.69 109 ARG A CA 1
ATOM 863 C C . ARG A 1 109 ? 8.5 -0.857 11.523 1 98.69 109 ARG A C 1
ATOM 865 O O . ARG A 1 109 ? 8.5 0.116 12.281 1 98.69 109 ARG A O 1
ATOM 872 N N . MET A 1 110 ? 7.754 -0.92 10.422 1 98.69 110 MET A N 1
ATOM 873 C CA . MET A 1 110 ? 6.766 0.124 10.172 1 98.69 110 MET A CA 1
ATOM 874 C C . MET A 1 110 ? 5.719 0.157 11.281 1 98.69 110 MET A C 1
ATOM 876 O O . MET A 1 110 ? 5.312 1.232 11.727 1 98.69 110 MET A O 1
ATOM 880 N N . ALA A 1 111 ? 5.277 -1.038 11.68 1 98.38 111 ALA A N 1
ATOM 881 C CA . ALA A 1 111 ? 4.34 -1.103 12.797 1 98.38 111 ALA A CA 1
ATOM 882 C C . ALA A 1 111 ? 4.91 -0.412 14.031 1 98.38 111 ALA A C 1
ATOM 884 O O . ALA A 1 111 ? 4.234 0.407 14.656 1 98.38 111 ALA A O 1
ATOM 885 N N . ASP A 1 112 ? 6.145 -0.718 14.359 1 98.31 112 ASP A N 1
ATOM 886 C CA . ASP A 1 112 ? 6.809 -0.078 15.492 1 98.31 112 ASP A CA 1
ATOM 887 C C . ASP A 1 112 ? 6.891 1.435 15.297 1 98.31 112 ASP A C 1
ATOM 889 O O . ASP A 1 112 ? 6.641 2.201 16.234 1 98.31 112 ASP A O 1
ATOM 893 N N . TYR A 1 113 ? 7.297 1.807 14.125 1 98.25 113 TYR A N 1
ATOM 894 C CA . TYR A 1 113 ? 7.449 3.209 13.758 1 98.25 113 TYR A CA 1
ATOM 895 C C . TYR A 1 113 ? 6.145 3.973 13.945 1 98.25 113 TYR A C 1
ATOM 897 O O . TYR A 1 113 ? 6.141 5.07 14.508 1 98.25 113 TYR A O 1
ATOM 905 N N . LEU A 1 114 ? 5.047 3.357 13.539 1 96.62 114 LEU A N 1
ATOM 906 C CA . LEU A 1 114 ? 3.748 4.016 13.586 1 96.62 114 LEU A CA 1
ATOM 907 C C . LEU A 1 114 ? 3.232 4.098 15.016 1 96.62 114 LEU A C 1
ATOM 909 O O . LEU A 1 114 ? 2.412 4.961 15.336 1 96.62 114 LEU A O 1
ATOM 913 N N . GLU A 1 115 ? 3.711 3.24 15.891 1 96.06 115 GLU A N 1
ATOM 914 C CA . GLU A 1 115 ? 3.209 3.182 17.25 1 96.06 115 GLU A CA 1
ATOM 915 C C . GLU A 1 115 ? 4.047 4.051 18.188 1 96.06 115 GLU A C 1
ATOM 917 O O . GLU A 1 115 ? 3.693 4.242 19.359 1 96.06 115 GLU A O 1
ATOM 922 N N . LYS A 1 116 ? 5.133 4.496 17.703 1 95.69 116 LYS A N 1
ATOM 923 C CA . LYS A 1 116 ? 5.949 5.379 18.531 1 95.69 116 LYS A CA 1
ATOM 924 C C . LYS A 1 116 ? 5.156 6.598 18.984 1 95.69 116 LYS A C 1
ATOM 926 O O . LYS A 1 116 ? 4.25 7.055 18.281 1 95.69 116 LYS A O 1
ATOM 931 N N . ASP A 1 117 ? 5.504 7.078 20.188 1 93.88 117 ASP A N 1
ATOM 932 C CA . ASP A 1 117 ? 4.855 8.281 20.703 1 93.88 117 ASP A CA 1
ATOM 933 C C . ASP A 1 117 ? 5.453 9.539 20.078 1 93.88 117 ASP A C 1
ATOM 935 O O . ASP A 1 117 ? 6.625 9.852 20.312 1 93.88 117 ASP A O 1
ATOM 939 N N . TYR A 1 118 ? 4.637 10.203 19.344 1 93.75 118 TYR A N 1
ATOM 940 C CA . TYR A 1 118 ? 5.082 11.438 18.703 1 93.75 118 TYR A CA 1
ATOM 941 C C . TYR A 1 118 ? 4.375 12.648 19.297 1 93.75 118 TYR A C 1
ATOM 943 O O . TYR A 1 118 ? 4.312 13.711 18.672 1 93.75 118 TYR A O 1
ATOM 951 N N . SER A 1 119 ? 3.814 12.539 20.438 1 89.81 119 SER A N 1
ATOM 952 C CA . SER A 1 119 ? 2.955 13.562 21.016 1 89.81 119 SER A CA 1
ATOM 953 C C . SER A 1 119 ? 3.729 14.859 21.281 1 89.81 119 SER A C 1
ATOM 955 O O . SER A 1 119 ? 3.145 15.938 21.312 1 89.81 119 SER A O 1
ATOM 957 N N . ASP A 1 120 ? 5.082 14.727 21.406 1 91.81 120 ASP A N 1
ATOM 958 C CA . ASP A 1 120 ? 5.895 15.906 21.688 1 91.81 120 ASP A CA 1
ATOM 959 C C . ASP A 1 120 ? 6.414 16.531 20.391 1 91.81 120 ASP A C 1
ATOM 961 O O . ASP A 1 120 ? 7.078 17.578 20.438 1 91.81 120 ASP A O 1
ATOM 965 N N . PHE A 1 121 ? 6.07 16.016 19.266 1 94.75 121 PHE A N 1
ATOM 966 C CA . PHE A 1 121 ? 6.559 16.547 18 1 94.75 121 PHE A CA 1
ATOM 967 C C . PHE A 1 121 ? 5.66 17.672 17.516 1 94.75 121 PHE A C 1
ATOM 969 O O . PHE A 1 121 ? 4.473 17.719 17.844 1 94.75 121 PHE A O 1
ATOM 976 N N . PRO A 1 122 ? 6.207 18.578 16.797 1 95.25 122 PRO A N 1
ATOM 977 C CA . PRO A 1 122 ? 5.41 19.688 16.25 1 95.25 122 PRO A CA 1
ATOM 978 C C . PRO A 1 122 ? 4.477 19.234 15.125 1 95.25 122 PRO A C 1
ATOM 980 O O . PRO A 1 122 ? 4.586 18.109 14.633 1 95.25 122 PRO A O 1
ATOM 983 N N . LEU A 1 123 ? 3.512 20.078 14.852 1 94.75 123 LEU A N 1
ATOM 984 C CA . LEU A 1 123 ? 2.602 19.875 13.727 1 94.75 123 LEU A CA 1
ATOM 985 C C . LEU A 1 123 ? 3.252 20.312 12.414 1 94.75 123 LEU A C 1
ATOM 987 O O . LEU A 1 123 ? 3.99 21.297 12.383 1 94.75 123 LEU A O 1
ATOM 991 N N . HIS A 1 124 ? 2.973 19.609 11.359 1 94 124 HIS A N 1
ATOM 992 C CA . HIS A 1 124 ? 3.559 19.859 10.055 1 94 124 HIS A CA 1
ATOM 993 C C . HIS A 1 124 ? 2.758 20.906 9.289 1 94 124 HIS A C 1
ATOM 995 O O . HIS A 1 124 ? 1.53 20.828 9.211 1 94 124 HIS A O 1
ATOM 1001 N N . LYS A 1 125 ? 3.406 21.781 8.602 1 93.19 125 LYS A N 1
ATOM 1002 C CA . LYS A 1 125 ? 2.744 22.891 7.918 1 93.19 125 LYS A CA 1
ATOM 1003 C C . LYS A 1 125 ? 1.863 22.375 6.777 1 93.19 125 LYS A C 1
ATOM 1005 O O . LYS A 1 125 ? 0.819 22.969 6.488 1 93.19 125 LYS A O 1
ATOM 1010 N N . ASN A 1 126 ? 2.338 21.203 6.172 1 91.56 126 ASN A N 1
ATOM 1011 C CA . ASN A 1 126 ? 1.608 20.688 5.02 1 91.56 126 ASN A CA 1
ATOM 1012 C C . ASN A 1 126 ? 0.21 20.219 5.406 1 91.56 126 ASN A C 1
ATOM 1014 O O . ASN A 1 126 ? -0.668 20.094 4.551 1 91.56 126 ASN A O 1
ATOM 1018 N N . TYR A 1 127 ? 0.045 19.953 6.707 1 91.06 127 TYR A N 1
ATOM 1019 C CA . TYR A 1 127 ? -1.294 19.594 7.16 1 91.06 127 TYR A CA 1
ATOM 1020 C C . TYR A 1 127 ? -2.273 20.734 6.922 1 91.06 127 TYR A C 1
ATOM 1022 O O . TYR A 1 127 ? -3.381 20.531 6.426 1 91.06 127 TYR A O 1
ATOM 1030 N N . ARG A 1 128 ? -1.854 21.891 7.219 1 90.56 128 ARG A N 1
ATOM 1031 C CA . ARG A 1 128 ? -2.65 23.094 7.012 1 90.56 128 ARG A CA 1
ATOM 1032 C C . ARG A 1 128 ? -2.699 23.469 5.535 1 90.56 128 ARG A C 1
ATOM 1034 O O . ARG A 1 128 ? -3.768 23.797 5.004 1 90.56 128 ARG A O 1
ATOM 1041 N N . ASP A 1 129 ? -1.538 23.406 4.828 1 91.81 129 ASP A N 1
ATOM 1042 C CA . ASP A 1 129 ? -1.444 23.828 3.436 1 91.81 129 ASP A CA 1
ATOM 1043 C C . ASP A 1 129 ? -2.279 22.922 2.531 1 91.81 129 ASP A C 1
ATOM 1045 O O . ASP A 1 129 ? -2.945 23.406 1.61 1 91.81 129 ASP A O 1
ATOM 1049 N N . ASP A 1 130 ? -2.197 21.672 2.842 1 90.19 130 ASP A N 1
ATOM 1050 C CA . ASP A 1 130 ? -2.945 20.734 2.021 1 90.19 130 ASP A CA 1
ATOM 1051 C C . ASP A 1 130 ? -4.449 20.922 2.193 1 90.19 130 ASP A C 1
ATOM 1053 O O . ASP A 1 130 ? -5.215 20.781 1.234 1 90.19 130 ASP A O 1
ATOM 1057 N N . MET A 1 131 ? -4.887 21.219 3.354 1 91.81 131 MET A N 1
ATOM 1058 C CA . MET A 1 131 ? -6.301 21.5 3.584 1 91.81 131 MET A CA 1
ATOM 1059 C C . MET A 1 131 ? -6.742 22.75 2.842 1 91.81 131 MET A C 1
ATOM 1061 O O . MET A 1 131 ? -7.812 22.781 2.232 1 91.81 131 MET A O 1
ATOM 1065 N N . THR A 1 132 ? -5.941 23.734 2.867 1 93.12 132 THR A N 1
ATOM 1066 C CA . THR A 1 132 ? -6.246 24.953 2.141 1 93.12 132 THR A CA 1
ATOM 1067 C C . THR A 1 132 ? -6.406 24.688 0.649 1 93.12 132 THR A C 1
ATOM 1069 O O . THR A 1 132 ? -7.367 25.141 0.027 1 93.12 132 THR A O 1
ATOM 1072 N N . LYS A 1 133 ? -5.469 23.938 0.115 1 92.31 133 LYS A N 1
ATOM 1073 C CA . LYS A 1 133 ? -5.52 23.578 -1.3 1 92.31 133 LYS A CA 1
ATOM 1074 C C . LYS A 1 133 ? -6.793 22.812 -1.63 1 92.31 133 LYS A C 1
ATOM 1076 O O . LYS A 1 133 ? -7.422 23.062 -2.662 1 92.31 133 LYS A O 1
ATOM 1081 N N . PHE A 1 134 ? -7.137 21.953 -0.828 1 91.31 134 PHE A N 1
ATOM 1082 C CA . PHE A 1 134 ? -8.344 21.156 -1.011 1 91.31 134 PHE A CA 1
ATOM 1083 C C . PHE A 1 134 ? -9.578 22.047 -1.033 1 91.31 134 PHE A C 1
ATOM 1085 O O . PHE A 1 134 ? -10.414 21.938 -1.935 1 91.31 134 PHE A O 1
ATOM 1092 N N . LEU A 1 135 ? -9.641 22.953 -0.099 1 94.62 135 LEU A N 1
ATOM 1093 C CA . LEU A 1 135 ? -10.812 23.812 0.006 1 94.62 135 LEU A CA 1
ATOM 1094 C C . LEU A 1 135 ? -10.891 24.766 -1.186 1 94.62 135 LEU A C 1
ATOM 1096 O O . LEU A 1 135 ? -11.992 25.109 -1.636 1 94.62 135 LEU A O 1
ATOM 1100 N N . ARG A 1 136 ? -9.766 25.141 -1.648 1 94.19 136 ARG A N 1
ATOM 1101 C CA . ARG A 1 136 ? -9.734 26.016 -2.814 1 94.19 136 ARG A CA 1
ATOM 1102 C C . ARG A 1 136 ? -10.336 25.328 -4.035 1 94.19 136 ARG A C 1
ATOM 1104 O O . ARG A 1 136 ? -10.859 26 -4.93 1 94.19 136 ARG A O 1
ATOM 1111 N N . ARG A 1 137 ? -10.289 23.984 -4.062 1 94.25 137 ARG A N 1
ATOM 1112 C CA . ARG A 1 137 ? -10.828 23.219 -5.184 1 94.25 137 ARG A CA 1
ATOM 1113 C C . ARG A 1 137 ? -12.32 22.953 -4.996 1 94.25 137 ARG A C 1
ATOM 1115 O O . ARG A 1 137 ? -13 22.547 -5.938 1 94.25 137 ARG A O 1
ATOM 1122 N N . CYS A 1 138 ? -12.75 23.141 -3.92 1 94.38 138 CYS A N 1
ATOM 1123 C CA . CYS A 1 138 ? -14.156 22.891 -3.623 1 94.38 138 CYS A CA 1
ATOM 1124 C C . CYS A 1 138 ? -15.008 24.109 -4.004 1 94.38 138 CYS A C 1
ATOM 1126 O O . CYS A 1 138 ? -14.484 25.219 -4.145 1 94.38 138 CYS A O 1
ATOM 1128 N N . SER A 1 139 ? -16.234 23.906 -4.234 1 96.12 139 SER A N 1
ATOM 1129 C CA . SER A 1 139 ? -17.172 25 -4.348 1 96.12 139 SER A CA 1
ATOM 1130 C C . SER A 1 139 ? -17.453 25.641 -2.988 1 96.12 139 SER A C 1
ATOM 1132 O O . SER A 1 139 ? -17.234 25.016 -1.949 1 96.12 139 SER A O 1
ATOM 1134 N N . LYS A 1 140 ? -17.922 26.891 -3.014 1 96.31 140 LYS A N 1
ATOM 1135 C CA . LYS A 1 140 ? -18.281 27.562 -1.775 1 96.31 140 LYS A CA 1
ATOM 1136 C C . LYS A 1 140 ? -19.297 26.75 -0.976 1 96.31 140 LYS A C 1
ATOM 1138 O O . LYS A 1 140 ? -19.172 26.609 0.243 1 96.31 140 LYS A O 1
ATOM 1143 N N . ALA A 1 141 ? -20.266 26.203 -1.685 1 96.81 141 ALA A N 1
ATOM 1144 C CA . ALA A 1 141 ? -21.297 25.406 -1.039 1 96.81 141 ALA A CA 1
ATOM 1145 C C . ALA A 1 141 ? -20.688 24.203 -0.319 1 96.81 141 ALA A C 1
ATOM 1147 O O . ALA A 1 141 ? -21.078 23.875 0.807 1 96.81 141 ALA A O 1
ATOM 1148 N N . THR A 1 142 ? -19.75 23.594 -0.94 1 95.88 142 THR A N 1
ATOM 1149 C CA . THR A 1 142 ? -19.078 22.422 -0.353 1 95.88 142 THR A CA 1
ATOM 1150 C C . THR A 1 142 ? -18.266 22.828 0.872 1 95.88 142 THR A C 1
ATOM 1152 O O . THR A 1 142 ? -18.25 22.125 1.879 1 95.88 142 THR A O 1
ATOM 1155 N N . VAL A 1 143 ? -17.594 23.953 0.738 1 96.62 143 VAL A N 1
ATOM 1156 C CA . VAL A 1 143 ? -16.797 24.438 1.859 1 96.62 143 VAL A CA 1
ATOM 1157 C C . VAL A 1 143 ? -17.688 24.672 3.072 1 96.62 143 VAL A C 1
ATOM 1159 O O . VAL A 1 143 ? -17.359 24.25 4.188 1 96.62 143 VAL A O 1
ATOM 1162 N N . ILE A 1 144 ? -18.781 25.203 2.865 1 96.88 144 ILE A N 1
ATOM 1163 C CA . ILE A 1 144 ? -19.719 25.5 3.934 1 96.88 144 ILE A CA 1
ATOM 1164 C C . ILE A 1 144 ? -20.281 24.203 4.523 1 96.88 144 ILE A C 1
ATOM 1166 O O . ILE A 1 144 ? -20.359 24.062 5.746 1 96.88 144 ILE A O 1
ATOM 1170 N N . ALA A 1 145 ? -20.641 23.344 3.725 1 95.5 145 ALA A N 1
ATOM 1171 C CA . ALA A 1 145 ? -21.156 22.047 4.18 1 95.5 145 ALA A CA 1
ATOM 1172 C C . ALA A 1 145 ? -20.125 21.297 5.012 1 95.5 145 ALA A C 1
ATOM 1174 O O . ALA A 1 145 ? -20.453 20.719 6.051 1 95.5 145 ALA A O 1
ATOM 1175 N N . ARG A 1 146 ? -18.938 21.359 4.602 1 94.19 146 ARG A N 1
ATOM 1176 C CA . ARG A 1 146 ? -17.859 20.656 5.297 1 94.19 146 ARG A CA 1
ATOM 1177 C C . ARG A 1 146 ? -17.547 21.328 6.629 1 94.19 146 ARG A C 1
ATOM 1179 O O . ARG A 1 146 ? -17.188 20.656 7.598 1 94.19 146 ARG A O 1
ATOM 1186 N N . ALA A 1 147 ? -17.594 22.625 6.613 1 94.88 147 ALA A N 1
ATOM 1187 C CA . ALA A 1 147 ? -17.375 23.328 7.875 1 94.88 147 ALA A CA 1
ATOM 1188 C C . ALA A 1 147 ? -18.328 22.828 8.953 1 94.88 147 ALA A C 1
ATOM 1190 O O . ALA A 1 147 ? -17.922 22.609 10.094 1 94.88 147 ALA A O 1
ATOM 1191 N N . GLU A 1 148 ? -19.453 22.578 8.578 1 94.19 148 GLU A N 1
ATOM 1192 C CA . GLU A 1 148 ? -20.469 22.094 9.516 1 94.19 148 GLU A CA 1
ATOM 1193 C C . GLU A 1 148 ? -20.219 20.625 9.867 1 94.19 148 GLU A C 1
ATOM 1195 O O . GLU A 1 148 ? -20.219 20.266 11.047 1 94.19 148 GLU A O 1
ATOM 1200 N N . SER A 1 149 ? -20.031 19.859 8.906 1 92.44 149 SER A N 1
ATOM 1201 C CA . SER A 1 149 ? -19.906 18.422 9.109 1 92.44 149 SER A CA 1
ATOM 1202 C C . SER A 1 149 ? -18.594 18.078 9.812 1 92.44 149 SER A C 1
ATOM 1204 O O . SER A 1 149 ? -18.562 17.25 10.727 1 92.44 149 SER A O 1
ATOM 1206 N N . ASP A 1 150 ? -17.516 18.781 9.398 1 88.38 150 ASP A N 1
ATOM 1207 C CA . ASP A 1 150 ? -16.172 18.438 9.891 1 88.38 150 ASP A CA 1
ATOM 1208 C C . ASP A 1 150 ? -15.914 19.094 11.25 1 88.38 150 ASP A C 1
ATOM 1210 O O . ASP A 1 150 ? -15.25 18.5 12.109 1 88.38 150 ASP A O 1
ATOM 1214 N N . LEU A 1 151 ? -16.391 20.297 11.422 1 93 151 LEU A N 1
ATOM 1215 C CA . LEU A 1 151 ? -15.891 21.109 12.531 1 93 151 LEU A CA 1
ATOM 1216 C C . LEU A 1 151 ? -17.047 21.609 13.391 1 93 151 LEU A C 1
ATOM 1218 O O . LEU A 1 151 ? -16.828 22.328 14.367 1 93 151 LEU A O 1
ATOM 1222 N N . ASN A 1 152 ? -18.25 21.234 13.055 1 94.19 152 ASN A N 1
ATOM 1223 C CA . ASN A 1 152 ? -19.422 21.781 13.727 1 94.19 152 ASN A CA 1
ATOM 1224 C C . ASN A 1 152 ? -19.422 23.297 13.695 1 94.19 152 ASN A C 1
ATOM 1226 O O . ASN A 1 152 ? -19.75 23.953 14.695 1 94.19 152 ASN A O 1
ATOM 1230 N N . LEU A 1 153 ? -18.969 23.875 12.594 1 95.62 153 LEU A N 1
ATOM 1231 C CA . LEU A 1 153 ? -18.906 25.312 12.391 1 95.62 153 LEU A CA 1
ATOM 1232 C C . LEU A 1 153 ? -19.953 25.781 11.391 1 95.62 153 LEU A C 1
ATOM 1234 O O . LEU A 1 153 ? -19.984 25.297 10.25 1 95.62 153 LEU A O 1
ATOM 1238 N N . VAL A 1 154 ? -20.781 26.672 11.758 1 97.31 154 VAL A N 1
ATOM 1239 C CA . VAL A 1 154 ? -21.781 27.234 10.859 1 97.31 154 VAL A CA 1
ATOM 1240 C C . VAL A 1 154 ? -21.25 28.516 10.242 1 97.31 154 VAL A C 1
ATOM 1242 O O . VAL A 1 154 ? -20.906 29.469 10.961 1 97.31 154 VAL A O 1
ATOM 1245 N N . ILE A 1 155 ? -21.203 28.547 8.992 1 96.81 155 ILE A N 1
ATOM 1246 C CA . ILE A 1 155 ? -20.719 29.719 8.266 1 96.81 155 ILE A CA 1
ATOM 1247 C C . ILE A 1 155 ? -21.891 30.406 7.559 1 96.81 155 ILE A C 1
ATOM 1249 O O . ILE A 1 155 ? -22.734 29.734 6.973 1 96.81 155 ILE A O 1
ATOM 1253 N N . ASN A 1 156 ? -21.844 31.719 7.695 1 94.38 156 ASN A N 1
ATOM 1254 C CA . ASN A 1 156 ? -22.859 32.5 6.984 1 94.38 156 ASN A CA 1
ATOM 1255 C C . ASN A 1 156 ? -22.766 32.281 5.477 1 94.38 156 ASN A C 1
ATOM 1257 O O . ASN A 1 156 ? -21.719 32.531 4.867 1 94.38 156 ASN A O 1
ATOM 1261 N N . PRO A 1 157 ? -23.828 31.859 4.887 1 93.44 157 PRO A N 1
ATOM 1262 C CA . PRO A 1 157 ? -23.797 31.578 3.453 1 93.44 157 PRO A CA 1
ATOM 1263 C C . PRO A 1 157 ? -23.625 32.844 2.604 1 93.44 157 PRO A C 1
ATOM 1265 O O . PRO A 1 157 ? -23.328 32.75 1.409 1 93.44 157 PRO A O 1
ATOM 1268 N N . GLU A 1 158 ? -23.797 34.062 3.158 1 94.12 158 GLU A N 1
ATOM 1269 C CA . GLU A 1 158 ? -23.672 35.312 2.4 1 94.12 158 GLU A CA 1
ATOM 1270 C C . GLU A 1 158 ? -22.219 35.75 2.34 1 94.12 158 GLU A C 1
ATOM 1272 O O . GLU A 1 158 ? -21.906 36.812 1.745 1 94.12 158 GLU A O 1
ATOM 1277 N N . CYS A 1 159 ? -21.297 35 2.631 1 95.12 159 CYS A N 1
ATOM 1278 C CA . CYS A 1 159 ? -19.875 35.375 2.59 1 95.12 159 CYS A CA 1
ATOM 1279 C C . CYS A 1 159 ? -19.25 34.969 1.252 1 95.12 159 CYS A C 1
ATOM 1281 O O . CYS A 1 159 ? -19.906 34.344 0.42 1 95.12 159 CYS A O 1
ATOM 1283 N N . THR A 1 160 ? -18.078 35.5 0.952 1 95.69 160 THR A N 1
ATOM 1284 C CA . THR A 1 160 ? -17.312 35.062 -0.218 1 95.69 160 THR A CA 1
ATOM 1285 C C . THR A 1 160 ? -16.656 33.719 0.025 1 95.69 160 THR A C 1
ATOM 1287 O O . THR A 1 160 ? -16.531 33.281 1.17 1 95.69 160 THR A O 1
ATOM 1290 N N . LYS A 1 161 ? -16.328 33.031 -1.038 1 95.81 161 LYS A N 1
ATOM 1291 C CA . LYS A 1 161 ? -15.625 31.75 -0.91 1 95.81 161 LYS A CA 1
ATOM 1292 C C . LYS A 1 161 ? -14.352 31.906 -0.082 1 95.81 161 LYS A C 1
ATOM 1294 O O . LYS A 1 161 ? -14.039 31.047 0.751 1 95.81 161 LYS A O 1
ATOM 1299 N N . HIS A 1 162 ? -13.617 33.031 -0.384 1 96.25 162 HIS A N 1
ATOM 1300 C CA . HIS A 1 162 ? -12.383 33.281 0.347 1 96.25 162 HIS A CA 1
ATOM 1301 C C . HIS A 1 162 ? -12.641 33.406 1.846 1 96.25 162 HIS A C 1
ATOM 1303 O O . HIS A 1 162 ? -11.906 32.812 2.648 1 96.25 162 HIS A O 1
ATOM 1309 N N . GLU A 1 163 ? -13.703 34.031 2.15 1 96.06 163 GLU A N 1
ATOM 1310 C CA . GLU A 1 163 ? -14.062 34.188 3.559 1 96.06 163 GLU A CA 1
ATOM 1311 C C . GLU A 1 163 ? -14.469 32.844 4.18 1 96.06 163 GLU A C 1
ATOM 1313 O O . GLU A 1 163 ? -14.148 32.594 5.34 1 96.06 163 GLU A O 1
ATOM 1318 N N . ALA A 1 164 ? -15.188 32.062 3.457 1 97.12 164 ALA A N 1
ATOM 1319 C CA . ALA A 1 164 ? -15.586 30.75 3.932 1 97.12 164 ALA A CA 1
ATOM 1320 C C . ALA A 1 164 ? -14.367 29.891 4.23 1 97.12 164 ALA A C 1
ATOM 1322 O O . ALA A 1 164 ? -14.305 29.234 5.277 1 97.12 164 ALA A O 1
ATOM 1323 N N . ILE A 1 165 ? -13.414 29.906 3.334 1 97.12 165 ILE A N 1
ATOM 1324 C CA . ILE A 1 165 ? -12.188 29.125 3.494 1 97.12 165 ILE A CA 1
ATOM 1325 C C . ILE A 1 165 ? -11.43 29.609 4.723 1 97.12 165 ILE A C 1
ATOM 1327 O O . ILE A 1 165 ? -10.93 28.797 5.512 1 97.12 165 ILE A O 1
ATOM 1331 N N . GLU A 1 166 ? -11.383 30.891 4.926 1 96.81 166 GLU A N 1
ATOM 1332 C CA . GLU A 1 166 ? -10.68 31.453 6.078 1 96.81 166 GLU A CA 1
ATOM 1333 C C . GLU A 1 166 ? -11.32 31.016 7.387 1 96.81 166 GLU A C 1
ATOM 1335 O O . GLU A 1 166 ? -10.625 30.625 8.328 1 96.81 166 GLU A O 1
ATOM 1340 N N . SER A 1 167 ? -12.602 31.094 7.391 1 96.62 167 SER A N 1
ATOM 1341 C CA . SER A 1 167 ? -13.32 30.672 8.586 1 96.62 167 SER A CA 1
ATOM 1342 C C . SER A 1 167 ? -13.094 29.188 8.875 1 96.62 167 SER A C 1
ATOM 1344 O O . SER A 1 167 ? -12.852 28.812 10.016 1 96.62 167 SER A O 1
ATOM 1346 N N . TYR A 1 168 ? -13.195 28.422 7.867 1 96.12 168 TYR A N 1
ATOM 1347 C CA . TYR A 1 168 ? -12.93 26.984 8.016 1 96.12 168 TYR A CA 1
ATOM 1348 C C . TYR A 1 168 ? -11.539 26.75 8.586 1 96.12 168 TYR A C 1
ATOM 1350 O O . TYR A 1 168 ? -11.375 26.016 9.555 1 96.12 168 TYR A O 1
ATOM 1358 N N . MET A 1 169 ? -10.609 27.406 8 1 95.62 169 MET A N 1
ATOM 1359 C CA . MET A 1 169 ? -9.219 27.141 8.352 1 95.62 169 MET A CA 1
ATOM 1360 C C . MET A 1 169 ? -8.922 27.609 9.773 1 95.62 169 MET A C 1
ATOM 1362 O O . MET A 1 169 ? -8.148 26.969 10.492 1 95.62 169 MET A O 1
ATOM 1366 N N . GLN A 1 170 ? -9.453 28.672 10.172 1 95 170 GLN A N 1
ATOM 1367 C CA . GLN A 1 170 ? -9.258 29.141 11.539 1 95 170 GLN A CA 1
ATOM 1368 C C . GLN A 1 170 ? -9.773 28.125 12.555 1 95 170 GLN A C 1
ATOM 1370 O O . GLN A 1 170 ? -9.094 27.812 13.531 1 95 170 GLN A O 1
ATOM 1375 N N . GLU A 1 171 ? -10.984 27.609 12.273 1 93.75 171 GLU A N 1
ATOM 1376 C CA . GLU A 1 171 ? -11.547 26.594 13.172 1 93.75 171 GLU A CA 1
ATOM 1377 C C . GLU A 1 171 ? -10.766 25.281 13.094 1 93.75 171 GLU A C 1
ATOM 1379 O O . GLU A 1 171 ? -10.555 24.625 14.109 1 93.75 171 GLU A O 1
ATOM 1384 N N . PHE A 1 172 ? -10.336 24.969 11.922 1 93.06 172 PHE A N 1
ATOM 1385 C CA . PHE A 1 172 ? -9.555 23.766 11.688 1 93.06 172 PHE A CA 1
ATOM 1386 C C . PHE A 1 172 ? -8.266 23.781 12.5 1 93.06 172 PHE A C 1
ATOM 1388 O O . PHE A 1 172 ? -7.93 22.812 13.172 1 93.06 172 PHE A O 1
ATOM 1395 N N . ILE A 1 173 ? -7.574 24.875 12.453 1 92.5 173 ILE A N 1
ATOM 1396 C CA . ILE A 1 173 ? -6.309 25.031 13.156 1 92.5 173 ILE A CA 1
ATOM 1397 C C . ILE A 1 173 ? -6.551 25 14.664 1 92.5 173 ILE A C 1
ATOM 1399 O O . ILE A 1 173 ? -5.82 24.328 15.406 1 92.5 173 ILE A O 1
ATOM 1403 N N . LYS A 1 174 ? -7.543 25.656 15.07 1 90.69 174 LYS A N 1
ATOM 1404 C CA . LYS A 1 174 ? -7.887 25.688 16.484 1 90.69 174 LYS A CA 1
ATOM 1405 C C . LYS A 1 174 ? -8.141 24.281 17.016 1 90.69 174 LYS A C 1
ATOM 1407 O O . LYS A 1 174 ? -7.602 23.891 18.062 1 90.69 174 LYS A O 1
ATOM 1412 N N . LYS A 1 175 ? -8.961 23.531 16.344 1 89.31 175 LYS A N 1
ATOM 1413 C CA . LYS A 1 175 ? -9.289 22.172 16.766 1 89.31 175 LYS A CA 1
ATOM 1414 C C . LYS A 1 175 ? -8.055 21.281 16.719 1 89.31 175 LYS A C 1
ATOM 1416 O O . LYS A 1 175 ? -7.891 20.406 17.562 1 89.31 175 LYS A O 1
ATOM 1421 N N . THR A 1 176 ? -7.277 21.469 15.703 1 89 176 THR A N 1
ATOM 1422 C CA . THR A 1 176 ? -6.043 20.703 15.586 1 89 176 THR A CA 1
ATOM 1423 C C . THR A 1 176 ? -5.133 20.953 16.781 1 89 176 THR A C 1
ATOM 1425 O O . THR A 1 176 ? -4.547 20.016 17.328 1 89 176 THR A O 1
ATOM 1428 N N . GLU A 1 177 ? -5.02 22.203 17.203 1 87.62 177 GLU A N 1
ATOM 1429 C CA . GLU A 1 177 ? -4.137 22.594 18.297 1 87.62 177 GLU A CA 1
ATOM 1430 C C . GLU A 1 177 ? -4.695 22.141 19.641 1 87.62 177 GLU A C 1
ATOM 1432 O O . GLU A 1 177 ? -3.938 21.922 20.594 1 87.62 177 GLU A O 1
ATOM 1437 N N . GLU A 1 178 ? -5.977 21.984 19.75 1 83.69 178 GLU A N 1
ATOM 1438 C CA . GLU A 1 178 ? -6.621 21.562 20.984 1 83.69 178 GLU A CA 1
ATOM 1439 C C . GLU A 1 178 ? -6.617 20.047 21.125 1 83.69 178 GLU A C 1
ATOM 1441 O O . GLU A 1 178 ? -6.785 19.516 22.234 1 83.69 178 GLU A O 1
ATOM 1446 N N . ARG A 1 179 ? -6.594 19.359 20.016 1 72.62 179 ARG A N 1
ATOM 1447 C CA . ARG A 1 179 ? -6.656 17.891 20.047 1 72.62 179 ARG A CA 1
ATOM 1448 C C . ARG A 1 179 ? -5.535 17.312 20.906 1 72.62 179 ARG A C 1
ATOM 1450 O O . ARG A 1 179 ? -4.371 17.703 20.75 1 72.62 179 ARG A O 1
ATOM 1457 N N . ASP A 1 180 ? -5.844 17.078 22.234 1 54.31 180 ASP A N 1
ATOM 1458 C CA . ASP A 1 180 ? -4.953 16.234 23.031 1 54.31 180 ASP A CA 1
ATOM 1459 C C . ASP A 1 180 ? -4.688 14.898 22.344 1 54.31 180 ASP A C 1
ATOM 1461 O O . ASP A 1 180 ? -5.621 14.141 22.078 1 54.31 180 ASP A O 1
ATOM 1465 N N . PHE A 1 181 ? -3.779 14.852 21.406 1 45.72 181 PHE A N 1
ATOM 1466 C CA . PHE A 1 181 ? -3.518 13.727 20.516 1 45.72 181 PHE A CA 1
ATOM 1467 C C . PHE A 1 181 ? -3.676 12.398 21.25 1 45.72 181 PHE A C 1
ATOM 1469 O O . PHE A 1 181 ? -3.801 11.352 20.625 1 45.72 181 PHE A O 1
ATOM 1476 N N . TYR A 1 182 ? -3.432 12.305 22.547 1 42.12 182 TYR A N 1
ATOM 1477 C CA . TYR A 1 182 ? -3.359 10.984 23.172 1 42.12 182 TYR A CA 1
ATOM 1478 C C . TYR A 1 182 ? -4.668 10.227 22.984 1 42.12 182 TYR A C 1
ATOM 1480 O O . TYR A 1 182 ? -4.711 9.008 23.156 1 42.12 182 TYR A O 1
ATOM 1488 N N . GLY A 1 183 ? -5.938 10.922 22.906 1 39.28 183 GLY A N 1
ATOM 1489 C CA . GLY A 1 183 ? -7.113 10.109 23.188 1 39.28 183 GLY A CA 1
ATOM 1490 C C . GLY A 1 183 ? -7.934 9.805 21.93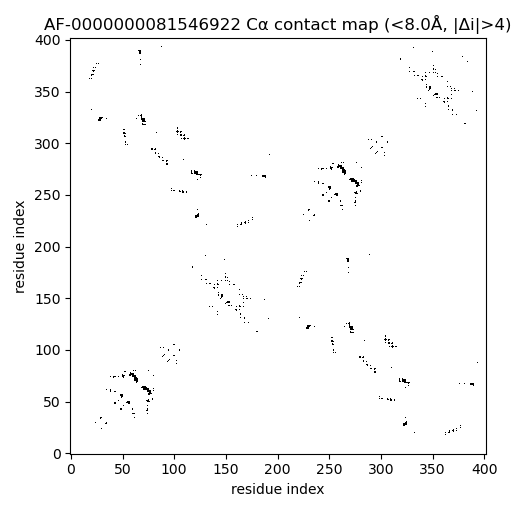8 1 39.28 183 GLY A C 1
ATOM 1491 O O . GLY A 1 183 ? -8.523 8.727 21.828 1 39.28 183 GLY A O 1
ATOM 1492 N N . ASP A 1 184 ? -8.57 10.805 21.141 1 42.5 184 ASP A N 1
ATOM 1493 C CA . ASP A 1 184 ? -9.633 10.461 20.203 1 42.5 184 ASP A CA 1
ATOM 1494 C C . ASP A 1 184 ? -9.062 10.125 18.828 1 42.5 184 ASP A C 1
ATOM 1496 O O . ASP A 1 184 ? -8.484 10.984 18.172 1 42.5 184 ASP A O 1
ATOM 1500 N N . GLU A 1 185 ? -8.664 8.984 18.578 1 42.78 185 GLU A N 1
ATOM 1501 C CA . GLU A 1 185 ? -8.023 8.32 17.453 1 42.78 185 GLU A CA 1
ATOM 1502 C C . GLU A 1 185 ? -8.695 8.703 16.125 1 42.78 185 GLU A C 1
ATOM 1504 O O . GLU A 1 185 ? -8.156 8.438 15.055 1 42.78 185 GLU A O 1
ATOM 1509 N N . LYS A 1 186 ? -9.992 8.906 16.141 1 44.12 186 LYS A N 1
ATOM 1510 C CA . LYS A 1 186 ? -10.648 9.094 14.852 1 44.12 186 LYS A CA 1
ATOM 1511 C C . LYS A 1 186 ? -10.445 10.516 14.336 1 44.12 186 LYS A C 1
ATOM 1513 O O . LYS A 1 186 ? -11.031 11.461 14.867 1 44.12 186 LYS A O 1
ATOM 1518 N N . GLY A 1 187 ? -9.281 10.961 14.219 1 39.56 187 GLY A N 1
ATOM 1519 C CA . GLY A 1 187 ? -8.961 12.266 13.664 1 39.56 187 GLY A CA 1
ATOM 1520 C C . GLY A 1 187 ? -9.961 12.734 12.625 1 39.56 187 GLY A C 1
ATOM 1521 O O . GLY A 1 187 ? -10.797 11.953 12.164 1 39.56 187 GLY A O 1
ATOM 1522 N N . ILE A 1 188 ? -10.117 13.961 12.406 1 42 188 ILE A N 1
ATOM 1523 C CA . ILE A 1 188 ? -10.977 14.68 11.461 1 42 188 ILE A CA 1
ATOM 1524 C C . ILE A 1 188 ? -10.766 14.133 10.055 1 42 188 ILE A C 1
ATOM 1526 O O . ILE A 1 188 ? -11.242 14.719 9.078 1 42 188 ILE A O 1
ATOM 1530 N N . GLN A 1 189 ? -9.906 13.109 9.844 1 42.62 189 GLN A N 1
ATOM 1531 C CA . GLN A 1 189 ? -9.312 12.805 8.547 1 42.62 189 GLN A CA 1
ATOM 1532 C C . GLN A 1 189 ? -10.336 12.156 7.617 1 42.62 189 GLN A C 1
ATOM 1534 O O . GLN A 1 189 ? -9.984 11.703 6.523 1 42.62 189 GLN A O 1
ATOM 1539 N N . SER A 1 190 ? -11.578 11.898 8.039 1 38.62 190 SER A N 1
ATOM 1540 C CA . SER A 1 190 ? -12.375 11.406 6.914 1 38.62 190 SER A CA 1
ATOM 1541 C C . SER A 1 190 ? -12.07 12.18 5.637 1 38.62 190 SER A C 1
ATOM 1543 O O . SER A 1 190 ? -12.547 11.82 4.559 1 38.62 190 SER A O 1
ATOM 1545 N N . LEU A 1 191 ? -11.594 13.383 5.645 1 37.72 191 LEU A N 1
ATOM 1546 C CA . LEU A 1 191 ? -11.695 14.32 4.527 1 37.72 191 LEU A CA 1
ATOM 1547 C C . LEU A 1 191 ? -10.758 13.906 3.395 1 37.72 191 LEU A C 1
ATOM 1549 O O . LEU A 1 191 ? -11.062 14.125 2.221 1 37.72 191 LEU A O 1
ATOM 1553 N N . ARG A 1 192 ? -9.328 13.797 3.605 1 40.66 192 ARG A N 1
ATOM 1554 C CA . ARG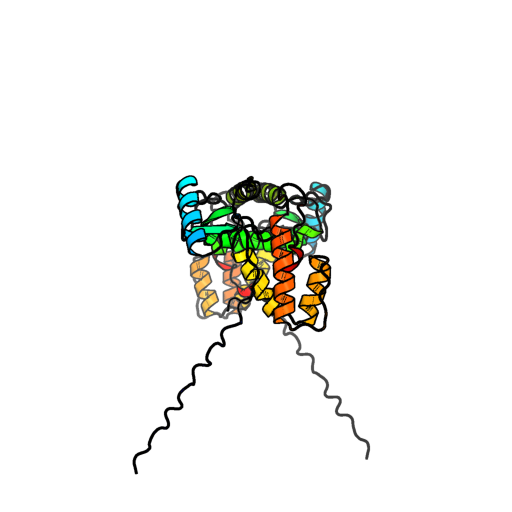 A 1 192 ? -8.367 13.977 2.52 1 40.66 192 ARG A CA 1
ATOM 1555 C C . ARG A 1 192 ? -8.203 12.688 1.717 1 40.66 192 ARG A C 1
ATOM 1557 O O . ARG A 1 192 ? -7.363 12.625 0.813 1 40.66 192 ARG A O 1
ATOM 1564 N N . LEU A 1 193 ? -8.492 11.539 2.285 1 41.12 193 LEU A N 1
ATOM 1565 C CA . LEU A 1 193 ? -8.195 10.414 1.408 1 41.12 193 LEU A CA 1
ATOM 1566 C C . LEU A 1 193 ? -8.961 10.523 0.098 1 41.12 193 LEU A C 1
ATOM 1568 O O . LEU A 1 193 ? -9.297 9.516 -0.52 1 41.12 193 LEU A O 1
ATOM 1572 N N . SER A 1 194 ? -9.422 11.594 -0.166 1 33.03 194 SER A N 1
ATOM 1573 C CA . SER A 1 194 ? -10.102 11.656 -1.457 1 33.03 194 SER A CA 1
ATOM 1574 C C . SER A 1 194 ? -9.188 11.18 -2.584 1 33.03 194 SER A C 1
ATOM 1576 O O . SER A 1 194 ? -7.992 11.477 -2.588 1 33.03 194 SER A O 1
ATOM 1578 N N . PRO A 1 195 ? -9.516 10.281 -3.471 1 34.44 195 PRO A N 1
ATOM 1579 C CA . PRO A 1 195 ? -8.914 9.664 -4.656 1 34.44 195 PRO A CA 1
ATOM 1580 C C . PRO A 1 195 ? -8.094 10.656 -5.48 1 34.44 195 PRO A C 1
ATOM 1582 O O . PRO A 1 195 ? -7.391 10.258 -6.41 1 34.44 195 PRO A O 1
ATOM 1585 N N . ASP A 1 196 ? -8.219 11.984 -5.43 1 32.12 196 ASP A N 1
ATOM 1586 C CA . ASP A 1 196 ? -7.641 12.875 -6.434 1 32.12 196 ASP A CA 1
ATOM 1587 C C . ASP A 1 196 ? -6.125 12.977 -6.277 1 32.12 196 ASP A C 1
ATOM 1589 O O . ASP A 1 196 ? -5.473 13.758 -6.969 1 32.12 196 ASP A O 1
ATOM 1593 N N . GLN A 1 197 ? -5.449 12.578 -5.277 1 32.38 197 GLN A N 1
ATOM 1594 C CA . GLN A 1 197 ? -3.99 12.625 -5.336 1 32.38 197 GLN A CA 1
ATOM 1595 C C . GLN A 1 197 ? -3.453 11.68 -6.402 1 32.38 197 GLN A C 1
ATOM 1597 O O . GLN A 1 197 ? -2.24 11.5 -6.531 1 32.38 197 GLN A O 1
ATOM 1602 N N . ASP A 1 198 ? -4.105 10.703 -6.914 1 31.09 198 ASP A N 1
ATOM 1603 C CA . ASP A 1 198 ? -3.576 9.852 -7.977 1 31.09 198 ASP A CA 1
ATOM 1604 C C . ASP A 1 198 ? -3.021 10.695 -9.125 1 31.09 198 ASP A C 1
ATOM 1606 O O . ASP A 1 198 ? -2.432 10.156 -10.062 1 31.09 198 ASP A O 1
ATOM 1610 N N . GLU A 1 199 ? -3.631 11.812 -9.516 1 27.89 199 GLU A N 1
ATOM 1611 C CA . GLU A 1 199 ? -3.219 12.242 -10.852 1 27.89 199 GLU A CA 1
ATOM 1612 C C . GLU A 1 199 ? -1.795 12.797 -10.836 1 27.89 199 GLU A C 1
ATOM 1614 O O . GLU A 1 199 ? -1.59 13.992 -10.617 1 27.89 199 GLU A O 1
ATOM 1619 N N . ILE A 1 200 ? -0.916 12.414 -10.016 1 24.45 200 ILE A N 1
ATOM 1620 C CA . ILE A 1 200 ? 0.363 12.914 -10.516 1 24.45 200 ILE A CA 1
ATOM 1621 C C . ILE A 1 200 ? 0.492 12.609 -12.008 1 24.45 200 ILE A C 1
ATOM 1623 O O . ILE A 1 200 ? 0.335 11.469 -12.43 1 24.45 200 ILE A O 1
ATOM 1627 N N . PRO A 1 201 ? 0.435 13.695 -12.836 1 23.53 201 PRO A N 1
ATOM 1628 C CA . PRO A 1 201 ? 0.778 13.422 -14.234 1 23.53 201 PRO A CA 1
ATOM 1629 C C . PRO A 1 201 ? 2.066 12.609 -14.375 1 23.53 201 PRO A C 1
ATOM 1631 O O . PRO A 1 201 ? 2.945 12.688 -13.516 1 23.53 201 PRO A O 1
ATOM 1634 N N . MET B 1 1 ? 9.086 42 -51.5 1 30.42 1 MET B N 1
ATOM 1635 C CA . MET B 1 1 ? 8.086 41.969 -50.438 1 30.42 1 MET B CA 1
ATOM 1636 C C . MET B 1 1 ? 8.359 40.875 -49.438 1 30.42 1 MET B C 1
ATOM 1638 O O . MET B 1 1 ? 8.422 39.688 -49.812 1 30.42 1 MET B O 1
ATOM 1642 N N . ASP B 1 2 ? 9.125 41.188 -48.312 1 32.88 2 ASP B N 1
ATOM 1643 C CA . ASP B 1 2 ? 9.672 40.438 -47.188 1 32.88 2 ASP B CA 1
ATOM 1644 C C . ASP B 1 2 ? 8.562 39.812 -46.344 1 32.88 2 ASP B C 1
ATOM 1646 O O . ASP B 1 2 ? 7.574 40.5 -46.031 1 32.88 2 ASP B O 1
ATOM 1650 N N . ARG B 1 3 ? 8.289 38.469 -46.406 1 39.91 3 ARG B N 1
ATOM 1651 C CA . ARG B 1 3 ? 7.406 37.688 -45.562 1 39.91 3 ARG B CA 1
ATOM 1652 C C . ARG B 1 3 ? 7.73 37.875 -44.094 1 39.91 3 ARG B C 1
ATOM 1654 O O . ARG B 1 3 ? 8.789 37.469 -43.625 1 39.91 3 ARG B O 1
ATOM 1661 N N . GLN B 1 4 ? 7.32 39 -43.406 1 34.41 4 GLN B N 1
ATOM 1662 C CA . GLN B 1 4 ? 7.379 39.156 -41.938 1 34.41 4 GLN B CA 1
ATOM 1663 C C . GLN B 1 4 ? 6.68 38 -41.25 1 34.41 4 GLN B C 1
ATOM 1665 O O . GLN B 1 4 ? 5.473 37.812 -41.406 1 34.41 4 GLN B O 1
ATOM 1670 N N . GLY B 1 5 ? 7.289 36.844 -40.969 1 34.72 5 GLY B N 1
ATOM 1671 C CA . GLY B 1 5 ? 6.797 35.75 -40.156 1 34.72 5 GLY B CA 1
ATOM 1672 C C . GLY B 1 5 ? 6.305 36.188 -38.812 1 34.72 5 GLY B C 1
ATOM 1673 O O . GLY B 1 5 ? 7.016 36.875 -38.062 1 34.72 5 GLY B O 1
ATOM 1674 N N . ALA B 1 6 ? 5.012 36.5 -38.625 1 41.81 6 ALA B N 1
ATOM 1675 C CA . ALA B 1 6 ? 4.332 36.781 -37.344 1 41.81 6 ALA B CA 1
ATOM 1676 C C . ALA B 1 6 ? 4.699 35.75 -36.312 1 41.81 6 ALA B C 1
ATOM 1678 O O . ALA B 1 6 ? 4.469 34.531 -36.5 1 41.81 6 ALA B O 1
ATOM 1679 N N . SER B 1 7 ? 5.77 35.938 -35.531 1 39.47 7 SER B N 1
ATOM 1680 C CA . SER B 1 7 ? 6.07 35.156 -34.312 1 39.47 7 SER B CA 1
ATOM 1681 C C . SER B 1 7 ? 4.879 35.125 -33.375 1 39.47 7 SER B C 1
ATOM 1683 O O . SER B 1 7 ? 4.371 36.188 -32.969 1 39.47 7 SER B O 1
ATOM 1685 N N . GLY B 1 8 ? 3.877 34.375 -33.594 1 43.47 8 GLY B N 1
ATOM 1686 C CA . GLY B 1 8 ? 2.828 34.156 -32.625 1 43.47 8 GLY B CA 1
ATOM 1687 C C . GLY B 1 8 ? 3.357 33.969 -31.203 1 43.47 8 GLY B C 1
ATOM 1688 O O . GLY B 1 8 ? 4.098 33 -30.938 1 43.47 8 GLY B O 1
ATOM 1689 N N . GLY B 1 9 ? 3.688 35.031 -30.453 1 43.09 9 GLY B N 1
ATOM 1690 C CA . GLY B 1 9 ? 4.125 35.031 -29.062 1 43.09 9 GLY B CA 1
ATOM 1691 C C . GLY B 1 9 ? 3.178 34.25 -28.156 1 43.09 9 GLY B C 1
ATOM 1692 O O . GLY B 1 9 ? 1.968 34.5 -28.172 1 43.09 9 GLY B O 1
ATOM 1693 N N . VAL B 1 10 ? 3.381 32.969 -27.812 1 51.72 10 VAL B N 1
ATOM 1694 C CA . VAL B 1 10 ? 2.674 32.219 -26.781 1 51.72 10 VAL B CA 1
ATOM 1695 C C . VAL B 1 10 ? 2.621 33.062 -25.5 1 51.72 10 VAL B C 1
ATOM 1697 O O . VAL B 1 10 ? 3.66 33.438 -24.969 1 51.72 10 VAL B O 1
ATOM 1700 N N . ILE B 1 11 ? 1.642 33.812 -25.328 1 52.38 11 ILE B N 1
ATOM 1701 C CA . ILE B 1 11 ? 1.474 34.562 -24.094 1 52.38 11 ILE B CA 1
ATOM 1702 C C . ILE B 1 11 ? 1.469 33.625 -22.906 1 52.38 11 ILE B C 1
ATOM 1704 O O . ILE B 1 11 ? 0.703 32.656 -22.875 1 52.38 11 ILE B O 1
ATOM 1708 N N . ALA B 1 12 ? 2.521 33.594 -22.141 1 54.88 12 ALA B N 1
ATOM 1709 C CA . ALA B 1 12 ? 2.621 32.844 -20.875 1 54.88 12 ALA B CA 1
ATOM 1710 C C . ALA B 1 12 ? 1.436 33.156 -19.969 1 54.88 12 ALA B C 1
ATOM 1712 O O . ALA B 1 12 ? 1.097 34.312 -19.75 1 54.88 12 ALA B O 1
ATOM 1713 N N . LYS B 1 13 ? 0.462 32.281 -20 1 55.31 13 LYS B N 1
ATOM 1714 C CA . LYS B 1 13 ? -0.662 32.375 -19.078 1 55.31 13 LYS B CA 1
ATOM 1715 C C . LYS B 1 13 ? -0.19 32.812 -17.688 1 55.31 13 LYS B C 1
ATOM 1717 O O . LYS B 1 13 ? 0.675 32.156 -17.094 1 55.31 13 LYS B O 1
ATOM 1722 N N . ARG B 1 14 ? -0.121 34 -17.219 1 41.59 14 ARG B N 1
ATOM 1723 C CA . ARG B 1 14 ? 0.25 34.5 -15.906 1 41.59 14 ARG B CA 1
ATOM 1724 C C . ARG B 1 14 ? -0.515 33.781 -14.797 1 41.59 14 ARG B C 1
ATOM 1726 O O 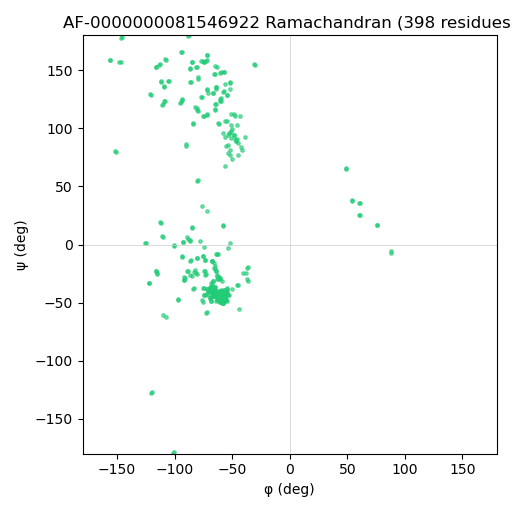. ARG B 1 14 ? -1.743 33.688 -14.844 1 41.59 14 ARG B O 1
ATOM 1733 N N . LYS B 1 15 ? 0.147 32.844 -14.203 1 54.94 15 LYS B N 1
ATOM 1734 C CA . LYS B 1 15 ? -0.443 32.188 -13.055 1 54.94 15 LYS B CA 1
ATOM 1735 C C . LYS B 1 15 ? -0.987 33.188 -12.039 1 54.94 15 LYS B C 1
ATOM 1737 O O . LYS B 1 15 ? -0.271 34.094 -11.609 1 54.94 15 LYS B O 1
ATOM 1742 N N . ILE B 1 16 ? -2.178 33.594 -11.977 1 58.25 16 ILE B N 1
ATOM 1743 C CA . ILE B 1 16 ? -2.877 34.469 -11.047 1 58.25 16 ILE B CA 1
ATOM 1744 C C . ILE B 1 16 ? -2.617 34 -9.609 1 58.25 16 ILE B C 1
ATOM 1746 O O . ILE B 1 16 ? -2.793 32.812 -9.289 1 58.25 16 ILE B O 1
ATOM 1750 N N . ARG B 1 17 ? -1.87 34.844 -8.836 1 62.44 17 ARG B N 1
ATOM 1751 C CA . ARG B 1 17 ? -1.56 34.562 -7.434 1 62.44 17 ARG B CA 1
ATOM 1752 C C . ARG B 1 17 ? -2.822 34.562 -6.582 1 62.44 17 ARG B C 1
ATOM 1754 O O . ARG B 1 17 ? -3.6 35.531 -6.625 1 62.44 17 ARG B O 1
ATOM 1761 N N . LYS B 1 18 ? -3.18 33.406 -5.965 1 69.38 18 LYS B N 1
ATOM 1762 C CA . LYS B 1 18 ? -4.332 33.219 -5.086 1 69.38 18 LYS B CA 1
ATOM 1763 C C . LYS B 1 18 ? -4.16 34.031 -3.795 1 69.38 18 LYS B C 1
ATOM 1765 O O . LYS B 1 18 ? -3.039 34.188 -3.311 1 69.38 18 LYS B O 1
ATOM 1770 N N . LYS B 1 19 ? -5.188 34.812 -3.406 1 77.5 19 LYS B N 1
ATOM 1771 C CA . LYS B 1 19 ? -5.199 35.562 -2.162 1 77.5 19 LYS B CA 1
ATOM 1772 C C . LYS B 1 19 ? -4.867 34.688 -0.967 1 77.5 19 LYS B C 1
ATOM 1774 O O . LYS B 1 19 ? -5.367 33.562 -0.867 1 77.5 19 LYS B O 1
ATOM 1779 N N . ALA B 1 20 ? -3.945 35.219 -0.084 1 84.94 20 ALA B N 1
ATOM 1780 C CA . ALA B 1 20 ? -3.486 34.469 1.08 1 84.94 20 ALA B CA 1
ATOM 1781 C C . ALA B 1 20 ? -4.617 34.25 2.086 1 84.94 20 ALA B C 1
ATOM 1783 O O . ALA B 1 20 ? -5.395 35.188 2.344 1 84.94 20 ALA B O 1
ATOM 1784 N N . VAL B 1 21 ? -4.832 33.031 2.549 1 85.88 21 VAL B N 1
ATOM 1785 C CA . VAL B 1 21 ? -5.805 32.656 3.58 1 85.88 21 VAL B CA 1
ATOM 1786 C C . VAL B 1 21 ? -5.223 32.969 4.961 1 85.88 21 VAL B C 1
ATOM 1788 O O . VAL B 1 21 ? -4.191 32.406 5.34 1 85.88 21 VAL B O 1
ATOM 1791 N N . LYS B 1 22 ? -5.84 33.844 5.684 1 82.75 22 LYS B N 1
ATOM 1792 C CA . LYS B 1 22 ? -5.359 34.219 7.008 1 82.75 22 LYS B CA 1
ATOM 1793 C C . LYS B 1 22 ? -5.848 33.25 8.07 1 82.75 22 LYS B C 1
ATOM 1795 O O . LYS B 1 22 ? -7.012 33.281 8.477 1 82.75 22 LYS B O 1
ATOM 1800 N N . ALA B 1 23 ? -5.023 32.344 8.578 1 83.44 23 ALA B N 1
ATOM 1801 C CA . ALA B 1 23 ? -5.25 31.375 9.648 1 83.44 23 ALA B CA 1
ATOM 1802 C C . ALA B 1 23 ? -3.947 31.047 10.383 1 83.44 23 ALA B C 1
ATOM 1804 O O . ALA B 1 23 ? -3.312 30.031 10.109 1 83.44 23 ALA B O 1
ATOM 1805 N N . PRO B 1 24 ? -3.596 32 11.289 1 83.81 24 PRO B N 1
ATOM 1806 C CA . PRO B 1 24 ? -2.303 31.859 11.953 1 83.81 24 PRO B CA 1
ATOM 1807 C C . PRO B 1 24 ? -2.246 30.609 12.844 1 83.81 24 PRO B C 1
ATOM 1809 O O . PRO B 1 24 ? -3.262 30.219 13.414 1 83.81 24 PRO B O 1
ATOM 1812 N N . VAL B 1 25 ? -1.029 30 12.93 1 86.5 25 VAL B N 1
ATOM 1813 C CA . VAL B 1 25 ? -0.812 28.812 13.75 1 86.5 25 VAL B CA 1
ATOM 1814 C C . VAL B 1 25 ? 0.017 29.188 14.977 1 86.5 25 VAL B C 1
ATOM 1816 O O . VAL B 1 25 ? 0.67 30.234 15.008 1 86.5 25 VAL B O 1
ATOM 1819 N N . HIS B 1 26 ? -0.077 28.312 16.016 1 84 26 HIS B N 1
ATOM 1820 C CA . HIS B 1 26 ? 0.706 28.547 17.219 1 84 26 HIS B CA 1
ATOM 1821 C C . HIS B 1 26 ? 2.088 27.906 17.109 1 84 26 HIS B C 1
ATOM 1823 O O . HIS B 1 26 ? 2.428 27.328 16.078 1 84 26 HIS B O 1
ATOM 1829 N N . SER B 1 27 ? 2.895 28.109 18.234 1 80.56 27 SER B N 1
ATOM 1830 C CA . SER B 1 27 ? 4.301 27.719 18.266 1 80.56 27 SER B CA 1
ATOM 1831 C C . SER B 1 27 ? 4.465 26.203 18.109 1 80.56 27 SER B C 1
ATOM 1833 O O . SER B 1 27 ? 5.555 25.719 17.812 1 80.56 27 SER B O 1
ATOM 1835 N N . GLY B 1 28 ? 3.463 25.453 18.125 1 90.75 28 GLY B N 1
ATOM 1836 C CA . GLY B 1 28 ? 3.57 24 18.016 1 90.75 28 GLY B CA 1
ATOM 1837 C C . GLY B 1 28 ? 3.605 23.516 16.578 1 90.75 28 GLY B C 1
ATOM 1838 O O . GLY B 1 28 ? 3.734 22.312 16.328 1 90.75 28 GLY B O 1
ATOM 1839 N N . TRP B 1 29 ? 3.607 24.5 15.625 1 93.38 29 TRP B N 1
ATOM 1840 C CA . TRP B 1 29 ? 3.646 24.172 14.203 1 93.38 29 TRP B CA 1
ATOM 1841 C C . TRP B 1 29 ? 5.027 24.438 13.617 1 93.38 29 TRP B C 1
ATOM 1843 O O . TRP B 1 29 ? 5.711 25.375 14.031 1 93.38 29 TRP B O 1
ATOM 1853 N N . LEU B 1 30 ? 5.465 23.531 12.727 1 95.38 30 LEU B N 1
ATOM 1854 C CA . LEU B 1 30 ? 6.469 23.953 11.75 1 95.38 30 LEU B CA 1
ATOM 1855 C C . LEU B 1 30 ? 5.859 24.875 10.703 1 95.38 30 LEU B C 1
ATOM 1857 O O . LEU B 1 30 ? 5.09 24.438 9.852 1 95.38 30 LEU B O 1
ATOM 1861 N N . LYS B 1 31 ? 6.211 26.094 10.688 1 90.56 31 LYS B N 1
ATOM 1862 C CA . LYS B 1 31 ? 5.426 27.125 10.008 1 90.56 31 LYS B CA 1
ATOM 1863 C C . LYS B 1 31 ? 5.891 27.312 8.562 1 90.56 31 LYS B C 1
ATOM 1865 O O . LYS B 1 31 ? 5.133 27.781 7.719 1 90.56 31 LYS B O 1
ATOM 1870 N N . ASP B 1 32 ? 7.184 27.031 8.312 1 92.44 32 ASP B N 1
ATOM 1871 C CA . ASP B 1 32 ? 7.703 27.234 6.969 1 92.44 32 ASP B CA 1
ATOM 1872 C C . ASP B 1 32 ? 8.766 26.188 6.621 1 92.44 32 ASP B C 1
ATOM 1874 O O . ASP B 1 32 ? 9.047 25.297 7.418 1 92.44 32 ASP B O 1
ATOM 1878 N N . SER B 1 33 ? 9.25 26.312 5.406 1 94.19 33 SER B N 1
ATOM 1879 C CA . SER B 1 33 ? 10.188 25.328 4.871 1 94.19 33 SER B CA 1
ATOM 1880 C C . SER B 1 33 ? 11.484 25.297 5.676 1 94.19 33 SER B C 1
ATOM 1882 O O . SER B 1 33 ? 12.133 24.266 5.777 1 94.19 33 SER B O 1
ATOM 1884 N N . LYS B 1 34 ? 11.82 26.453 6.238 1 95.88 34 LYS B N 1
ATOM 1885 C CA . LYS B 1 34 ? 13.023 26.516 7.062 1 95.88 34 LYS B CA 1
ATOM 1886 C C . LYS B 1 34 ? 12.844 25.719 8.352 1 95.88 34 LYS B C 1
ATOM 1888 O O . LYS B 1 34 ? 13.75 24.984 8.758 1 95.88 34 LYS B O 1
ATOM 1893 N N . ASP B 1 35 ? 11.672 25.891 9.031 1 95.81 35 ASP B N 1
ATOM 1894 C CA . ASP B 1 35 ? 11.352 25.109 10.219 1 95.81 35 ASP B CA 1
ATOM 1895 C C . ASP B 1 35 ? 11.43 23.609 9.93 1 95.81 35 ASP B C 1
ATO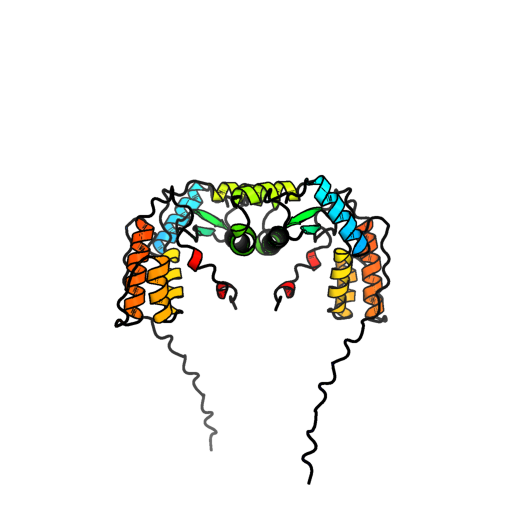M 1897 O O . ASP B 1 35 ? 11.992 22.844 10.719 1 95.81 35 ASP B O 1
ATOM 1901 N N . ILE B 1 36 ? 10.969 23.219 8.789 1 97.12 36 ILE B N 1
ATOM 1902 C CA . ILE B 1 36 ? 10.93 21.812 8.398 1 97.12 36 ILE B CA 1
ATOM 1903 C C . ILE B 1 36 ? 12.344 21.297 8.188 1 97.12 36 ILE B C 1
ATOM 1905 O O . ILE B 1 36 ? 12.703 20.219 8.695 1 97.12 36 ILE B O 1
ATOM 1909 N N . ALA B 1 37 ? 13.102 22.062 7.434 1 97.44 37 ALA B N 1
ATOM 1910 C CA . ALA B 1 37 ? 14.477 21.656 7.152 1 97.44 37 ALA B CA 1
ATOM 1911 C C . ALA B 1 37 ? 15.281 21.5 8.438 1 97.44 37 ALA B C 1
ATOM 1913 O O . ALA B 1 37 ? 16.031 20.547 8.594 1 97.44 37 ALA B O 1
ATOM 1914 N N . ASN B 1 38 ? 15.133 22.453 9.352 1 97.81 38 ASN B N 1
ATOM 1915 C CA . ASN B 1 38 ? 15.852 22.406 10.617 1 97.81 38 ASN B CA 1
ATOM 1916 C C . ASN B 1 38 ? 15.438 21.188 11.453 1 97.81 38 ASN B C 1
ATOM 1918 O O . ASN B 1 38 ? 16.281 20.469 11.961 1 97.81 38 ASN B O 1
ATOM 1922 N N . PHE B 1 39 ? 14.148 21 11.57 1 97.94 39 PHE B N 1
ATOM 1923 C CA . PHE B 1 39 ? 13.641 19.875 12.359 1 97.94 39 PHE B CA 1
ATOM 1924 C C . PHE B 1 39 ? 14.039 18.547 11.727 1 97.94 39 PHE B C 1
ATOM 1926 O O . PHE B 1 39 ? 14.414 17.609 12.438 1 97.94 39 PHE B O 1
ATOM 1933 N N . ARG B 1 40 ? 14 18.422 10.414 1 98.31 40 ARG B N 1
ATOM 1934 C CA . ARG B 1 40 ? 14.43 17.219 9.688 1 98.31 40 ARG B CA 1
ATOM 1935 C C . ARG B 1 40 ? 15.891 16.906 9.969 1 98.31 40 ARG B C 1
ATOM 1937 O O . ARG B 1 40 ? 16.25 15.758 10.188 1 98.31 40 ARG B O 1
ATOM 1944 N N . LYS B 1 41 ? 16.719 17.953 9.898 1 98.19 41 LYS B N 1
ATOM 1945 C CA . LYS B 1 41 ? 18.141 17.766 10.18 1 98.19 41 LYS B CA 1
ATOM 1946 C C . LYS B 1 41 ? 18.359 17.25 11.602 1 98.19 41 LYS B C 1
ATOM 1948 O O . LYS B 1 41 ? 19.125 16.312 11.812 1 98.19 41 LYS B O 1
ATOM 1953 N N . GLU B 1 42 ? 17.734 17.859 12.57 1 98 42 GLU B N 1
ATOM 1954 C CA . GLU B 1 42 ? 17.828 17.453 13.977 1 98 42 GLU B CA 1
ATOM 1955 C C . GLU B 1 42 ? 17.406 16 14.156 1 98 42 GLU B C 1
ATOM 1957 O O . GLU B 1 42 ? 18.109 15.219 14.797 1 98 42 GLU B O 1
ATOM 1962 N N . LEU B 1 43 ? 16.297 15.625 13.609 1 98.06 43 LEU B N 1
ATOM 1963 C CA . LEU B 1 43 ? 15.781 14.266 13.742 1 98.06 43 LEU B CA 1
ATOM 1964 C C . LEU B 1 43 ? 16.688 13.273 13.031 1 98.06 43 LEU B C 1
ATOM 1966 O O . LEU B 1 43 ? 16.859 12.141 13.5 1 98.06 43 LEU B O 1
ATOM 1970 N N . SER B 1 44 ? 17.172 13.703 11.852 1 98.44 44 SER B N 1
ATOM 1971 C CA . SER B 1 44 ? 18.094 12.836 11.125 1 98.44 44 SER B CA 1
ATOM 1972 C C . SER B 1 44 ? 19.297 12.477 11.984 1 98.44 44 SER B C 1
ATOM 1974 O O . SER B 1 44 ? 19.766 11.336 11.969 1 98.44 44 SER B O 1
ATOM 1976 N N . GLU B 1 45 ? 19.797 13.5 12.711 1 98.19 45 GLU B N 1
ATOM 1977 C CA . GLU B 1 45 ? 20.922 13.258 13.609 1 98.19 45 GLU B CA 1
ATOM 1978 C C . GLU B 1 45 ? 20.516 12.336 14.758 1 98.19 45 GLU B C 1
ATOM 1980 O O . GLU B 1 45 ? 21.25 11.406 15.102 1 98.19 45 GLU B O 1
ATOM 1985 N N . GLU B 1 46 ? 19.375 12.539 15.359 1 97.88 46 GLU B N 1
ATOM 1986 C CA . GLU B 1 46 ? 18.875 11.695 16.438 1 97.88 46 GLU B CA 1
ATOM 1987 C C . GLU B 1 46 ? 18.688 10.258 15.977 1 97.88 46 GLU B C 1
ATOM 1989 O O . GLU B 1 46 ? 18.828 9.32 16.766 1 97.88 46 GLU B O 1
ATOM 1994 N N . GLN B 1 47 ? 18.391 10.078 14.672 1 98.12 47 GLN B N 1
ATOM 1995 C CA . GLN B 1 47 ? 18.172 8.766 14.07 1 98.12 47 GLN B CA 1
ATOM 1996 C C . GLN B 1 47 ? 19.484 8.156 13.578 1 98.12 47 GLN B C 1
ATOM 1998 O O . GLN B 1 47 ? 19.469 7.164 12.844 1 98.12 47 GLN B O 1
ATOM 2003 N N . ASP B 1 48 ? 20.562 8.789 13.836 1 98.31 48 ASP B N 1
ATOM 2004 C CA . ASP B 1 48 ? 21.891 8.336 13.422 1 98.31 48 ASP B CA 1
ATOM 2005 C C . ASP B 1 48 ? 21.984 8.242 11.898 1 98.31 48 ASP B C 1
ATOM 2007 O O . ASP B 1 48 ? 22.672 7.363 11.367 1 98.31 48 ASP B O 1
ATOM 2011 N N . GLY B 1 49 ? 21.172 9.008 11.211 1 98.38 49 GLY B N 1
ATOM 2012 C CA . GLY B 1 49 ? 21.188 9.062 9.758 1 98.38 49 GLY B CA 1
ATOM 2013 C C . GLY B 1 49 ? 20.547 7.848 9.109 1 98.38 49 GLY B C 1
ATOM 2014 O O . GLY B 1 49 ? 20.766 7.586 7.926 1 98.38 49 GLY B O 1
ATOM 2015 N N . LEU B 1 50 ? 19.75 7.09 9.906 1 98.5 50 LEU B N 1
ATOM 2016 C CA . LEU B 1 50 ? 19.188 5.852 9.391 1 98.5 50 LEU B CA 1
ATOM 2017 C C . LEU B 1 50 ? 17.672 5.969 9.242 1 98.5 50 LEU B C 1
ATOM 2019 O O . LEU B 1 50 ? 17.016 6.602 10.07 1 98.5 50 LEU B O 1
ATOM 2023 N N . ASP B 1 51 ? 17.141 5.426 8.164 1 98.5 51 ASP B N 1
ATOM 2024 C CA . ASP B 1 51 ? 15.711 5.219 8.008 1 98.5 51 ASP B CA 1
ATOM 2025 C C . ASP B 1 51 ? 15.18 4.23 9.047 1 98.5 51 ASP B C 1
ATOM 2027 O O . ASP B 1 51 ? 15.641 3.092 9.125 1 98.5 51 ASP B O 1
ATOM 2031 N N . PRO B 1 52 ? 14.266 4.613 9.859 1 98.31 52 PRO B N 1
ATOM 2032 C CA . PRO B 1 52 ? 13.852 3.742 10.961 1 98.31 52 PRO B CA 1
ATOM 2033 C C . PRO B 1 52 ? 13.133 2.482 10.484 1 98.31 52 PRO B C 1
ATOM 2035 O O . PRO B 1 52 ? 13 1.521 11.242 1 98.31 52 PRO B O 1
ATOM 2038 N N . ILE B 1 53 ? 12.711 2.432 9.266 1 98.44 53 ILE B N 1
ATOM 2039 C CA . ILE B 1 53 ? 11.984 1.273 8.758 1 98.44 53 ILE B CA 1
ATOM 2040 C C . ILE B 1 53 ? 12.945 0.341 8.023 1 98.44 53 ILE B C 1
ATOM 2042 O O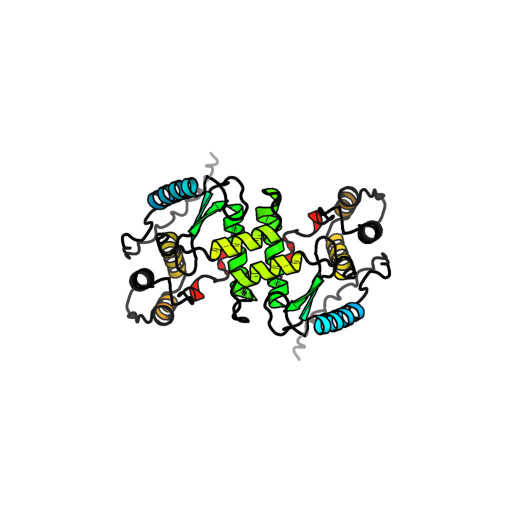 . ILE B 1 53 ? 12.938 -0.871 8.258 1 98.44 53 ILE B O 1
ATOM 2046 N N . LEU B 1 54 ? 13.75 0.869 7.168 1 98.06 54 LEU B N 1
ATOM 2047 C CA . LEU B 1 54 ? 14.648 0.031 6.379 1 98.06 54 LEU B CA 1
ATOM 2048 C C . LEU B 1 54 ? 15.969 -0.185 7.105 1 98.06 54 LEU B C 1
ATOM 2050 O O . LEU B 1 54 ? 16.734 -1.09 6.762 1 98.06 54 LEU B O 1
ATOM 2054 N N . CYS B 1 55 ? 16.375 0.687 8.055 1 97.12 55 CYS B N 1
ATOM 2055 C CA . CYS B 1 55 ? 17.656 0.672 8.742 1 97.12 55 CYS B CA 1
ATOM 2056 C C . CYS B 1 55 ? 18.812 0.84 7.754 1 97.12 55 CYS B C 1
ATOM 2058 O O . CYS B 1 55 ? 19.812 0.149 7.852 1 97.12 55 CYS B O 1
ATOM 2060 N N . GLU B 1 56 ? 18.562 1.625 6.758 1 97.56 56 GLU B N 1
ATOM 2061 C CA . GLU B 1 56 ? 19.531 2.07 5.758 1 97.56 56 GLU B CA 1
ATOM 2062 C C . GLU B 1 56 ? 19.797 3.568 5.867 1 97.56 56 GLU B C 1
ATOM 2064 O O . GLU B 1 56 ? 18.969 4.309 6.406 1 97.56 56 GLU B O 1
ATOM 2069 N N . PRO B 1 57 ? 21 3.992 5.395 1 98.12 57 PRO B N 1
ATOM 2070 C CA . PRO B 1 57 ? 21.203 5.441 5.359 1 98.12 57 PRO B CA 1
ATOM 2071 C C . PRO B 1 57 ? 20.078 6.18 4.645 1 98.12 57 PRO B C 1
ATOM 2073 O O . PRO B 1 57 ? 19.562 5.699 3.631 1 98.12 57 PRO B O 1
ATOM 2076 N N . LEU B 1 58 ? 19.734 7.305 5.246 1 98.5 58 LEU B N 1
ATOM 2077 C CA . LEU B 1 58 ? 18.656 8.102 4.68 1 98.5 58 LEU B CA 1
ATOM 2078 C C . LEU B 1 58 ? 18.984 8.547 3.26 1 98.5 58 LEU B C 1
ATOM 2080 O O . LEU B 1 58 ? 20.078 9.078 3.01 1 98.5 58 LEU B O 1
ATOM 2084 N N . ARG B 1 59 ? 18.078 8.227 2.4 1 97.75 59 ARG B N 1
ATOM 2085 C CA . ARG B 1 59 ? 18.141 8.703 1.022 1 97.75 59 ARG B CA 1
ATOM 2086 C C . ARG B 1 59 ? 17.047 9.711 0.731 1 97.75 59 ARG B C 1
ATOM 2088 O O . ARG B 1 59 ? 15.859 9.391 0.866 1 97.75 59 ARG B O 1
ATOM 2095 N N . LYS B 1 60 ? 17.438 10.984 0.321 1 97.88 60 LYS B N 1
ATOM 2096 C CA . LYS B 1 60 ? 16.438 12.039 0.12 1 97.88 60 LYS B CA 1
ATOM 2097 C C . LYS B 1 60 ? 15.492 12.141 1.312 1 97.88 60 LYS B C 1
ATOM 2099 O O . LYS B 1 60 ? 14.289 11.906 1.174 1 97.88 60 LYS B O 1
ATOM 2104 N N . PRO B 1 61 ? 16.078 12.508 2.381 1 98.31 61 PRO B N 1
ATOM 2105 C CA . PRO B 1 61 ? 15.328 12.477 3.645 1 98.31 61 PRO B CA 1
ATOM 2106 C C . PRO B 1 61 ? 14.055 13.312 3.602 1 98.31 61 PRO B C 1
ATOM 2108 O O . PRO B 1 61 ? 14.078 14.461 3.141 1 98.31 61 PRO B O 1
ATOM 2111 N N . CYS B 1 62 ? 12.945 12.75 4.047 1 98.06 62 CYS B N 1
ATOM 2112 C CA . CYS B 1 62 ? 11.641 13.391 4.121 1 98.06 62 CYS B CA 1
ATOM 2113 C C . CYS B 1 62 ? 11.117 13.398 5.555 1 98.06 62 CYS B C 1
ATOM 2115 O O . CYS B 1 62 ? 11.109 12.359 6.219 1 98.06 62 CYS B O 1
ATOM 2117 N N . LEU B 1 63 ? 10.711 14.562 5.988 1 98.31 63 LEU B N 1
ATOM 2118 C CA . LEU B 1 63 ? 10.023 14.625 7.273 1 98.31 63 LEU B CA 1
ATOM 2119 C C . LEU B 1 63 ? 8.594 14.109 7.152 1 98.31 63 LEU B C 1
ATOM 2121 O O . LEU B 1 63 ? 7.746 14.758 6.539 1 98.31 63 LEU B O 1
ATOM 2125 N N . ASP B 1 64 ? 8.367 12.961 7.762 1 97.56 64 ASP B N 1
ATOM 2126 C CA . ASP B 1 64 ? 7.066 12.305 7.699 1 97.56 64 ASP B CA 1
ATOM 2127 C C . ASP B 1 64 ? 6.086 12.914 8.703 1 97.56 64 ASP B C 1
ATOM 2129 O O . ASP B 1 64 ? 6.496 13.43 9.742 1 97.56 64 ASP B O 1
ATOM 2133 N N . HIS B 1 65 ? 4.848 12.836 8.391 1 95.38 65 HIS B N 1
ATOM 2134 C CA . HIS B 1 65 ? 3.811 13.273 9.312 1 95.38 65 HIS B CA 1
ATOM 2135 C C . HIS B 1 65 ? 2.551 12.43 9.172 1 95.38 65 HIS B C 1
ATOM 2137 O O . HIS B 1 65 ? 2.357 11.758 8.156 1 95.38 65 HIS B O 1
ATOM 2143 N N . ASP B 1 66 ? 1.798 12.406 10.172 1 91.44 66 ASP B N 1
ATOM 2144 C CA . ASP B 1 66 ? 0.496 11.75 10.156 1 91.44 66 ASP B CA 1
ATOM 2145 C C . ASP B 1 66 ? -0.54 12.594 9.422 1 91.44 66 ASP B C 1
ATOM 2147 O O . ASP B 1 66 ? -0.794 13.742 9.797 1 91.44 66 ASP B O 1
ATOM 2151 N N . HIS B 1 67 ? -1.154 11.977 8.492 1 85.06 67 HIS B N 1
ATOM 2152 C CA . HIS B 1 67 ? -2.074 12.727 7.641 1 85.06 67 HIS B CA 1
ATOM 2153 C C . HIS B 1 67 ? -3.424 12.914 8.328 1 85.06 67 HIS B C 1
ATOM 2155 O O . HIS B 1 67 ? -4.234 13.734 7.895 1 85.06 67 HIS B O 1
ATOM 2161 N N . LEU B 1 68 ? -3.584 12.227 9.359 1 82.56 68 LEU B N 1
ATOM 2162 C CA . LEU B 1 68 ? -4.848 12.352 10.078 1 82.56 68 LEU B CA 1
ATOM 2163 C C . LEU B 1 68 ? -4.754 13.422 11.156 1 82.56 68 LEU B C 1
ATOM 2165 O O . LEU B 1 68 ? -5.742 14.094 11.461 1 82.56 68 LEU B O 1
ATOM 2169 N N . THR B 1 69 ? -3.576 13.578 11.688 1 87 69 THR B N 1
ATOM 2170 C CA . THR B 1 69 ? -3.443 14.469 12.836 1 87 69 THR B CA 1
ATOM 2171 C C . THR B 1 69 ? -2.561 15.664 12.5 1 87 69 THR B C 1
ATOM 2173 O O . THR B 1 69 ? -2.572 16.672 13.211 1 87 69 THR B O 1
ATOM 2176 N N . GLY B 1 70 ? -1.732 15.492 11.516 1 91.5 70 GLY B N 1
ATOM 2177 C CA . GLY B 1 70 ? -0.808 16.547 11.148 1 91.5 70 GLY B CA 1
ATOM 2178 C C . GLY B 1 70 ? 0.498 16.5 11.922 1 91.5 70 GLY B C 1
ATOM 2179 O O . GLY B 1 70 ? 1.423 17.266 11.641 1 91.5 70 GLY B O 1
ATOM 2180 N N . ARG B 1 71 ? 0.576 15.625 12.859 1 93.5 71 ARG B N 1
ATOM 2181 C CA . ARG B 1 71 ? 1.752 15.516 13.719 1 93.5 71 ARG B CA 1
ATOM 2182 C C . ARG B 1 71 ? 2.934 14.93 12.961 1 93.5 71 ARG B C 1
ATOM 2184 O O . ARG B 1 71 ? 2.777 13.953 12.219 1 93.5 71 ARG B O 1
ATOM 2191 N N . CYS B 1 72 ? 4.027 15.555 13.117 1 96.19 72 CYS B N 1
ATOM 2192 C CA . CYS B 1 72 ? 5.246 15.016 12.531 1 96.19 72 CYS B CA 1
ATOM 2193 C C . CYS B 1 72 ? 5.598 13.664 13.148 1 96.19 72 CYS B C 1
ATOM 2195 O O . CYS B 1 72 ? 5.23 13.391 14.289 1 96.19 72 CYS B O 1
ATOM 2197 N N . ARG B 1 73 ? 6.266 12.891 12.391 1 97.12 73 ARG B N 1
ATOM 2198 C CA . ARG B 1 73 ? 6.844 11.641 12.867 1 97.12 73 ARG B CA 1
ATOM 2199 C C . ARG B 1 73 ? 8.359 11.633 12.703 1 97.12 73 ARG B C 1
ATOM 2201 O O . ARG B 1 73 ? 9.047 12.547 13.156 1 97.12 73 ARG B O 1
ATOM 2208 N N . GLY B 1 74 ? 8.914 10.688 12.125 1 98.19 74 GLY B N 1
ATOM 2209 C CA . GLY B 1 74 ? 10.352 10.641 11.906 1 98.19 74 GLY B CA 1
ATOM 2210 C C . GLY B 1 74 ? 10.75 11.031 10.5 1 98.19 74 GLY B C 1
ATOM 2211 O O . GLY B 1 74 ? 9.922 11.5 9.719 1 98.19 74 GLY B O 1
ATOM 2212 N N . VAL B 1 75 ? 12.023 10.969 10.297 1 98.69 75 VAL B N 1
ATOM 2213 C CA . VAL B 1 75 ? 12.562 11.195 8.961 1 98.69 75 VAL B CA 1
ATOM 2214 C C . VAL B 1 75 ? 12.727 9.859 8.234 1 98.69 75 VAL B C 1
ATOM 2216 O O . VAL B 1 75 ? 13.305 8.922 8.781 1 98.69 75 VAL B O 1
ATOM 2219 N N . LEU B 1 76 ? 12.133 9.758 7.07 1 98.69 76 LEU B N 1
ATOM 2220 C CA . LEU B 1 76 ? 12.203 8.57 6.227 1 98.69 76 LEU B CA 1
ATOM 2221 C C . LEU B 1 76 ? 12.906 8.875 4.906 1 98.69 76 LEU B C 1
ATOM 2223 O O . LEU B 1 76 ? 12.906 10.023 4.453 1 98.69 76 LEU B O 1
ATOM 2227 N N . SER B 1 77 ? 13.5 7.828 4.363 1 98.62 77 SER B N 1
ATOM 2228 C CA . SER B 1 77 ? 13.875 7.957 2.961 1 98.62 77 SER B CA 1
ATOM 2229 C C . SER B 1 77 ? 12.656 8.203 2.082 1 98.62 77 SER B C 1
ATOM 2231 O O . SER B 1 77 ? 11.562 7.723 2.383 1 98.62 77 SER B O 1
ATOM 2233 N N . GLN B 1 78 ? 12.875 8.93 1.053 1 98.31 78 GLN B N 1
ATOM 2234 C CA . GLN B 1 78 ? 11.758 9.258 0.168 1 98.31 78 GLN B CA 1
ATOM 2235 C C . GLN B 1 78 ? 11.016 8.008 -0.281 1 98.31 78 GLN B C 1
ATOM 2237 O O . GLN B 1 78 ? 9.781 7.988 -0.318 1 98.31 78 GLN B O 1
ATOM 2242 N N . CYS B 1 79 ? 11.695 6.922 -0.653 1 97.44 79 CYS B N 1
ATOM 2243 C CA . CYS B 1 79 ? 11.07 5.676 -1.075 1 97.44 79 CYS B CA 1
ATOM 2244 C C . CYS B 1 79 ? 10.203 5.098 0.035 1 97.44 79 CYS B C 1
ATOM 2246 O O . CYS B 1 79 ? 9.086 4.637 -0.219 1 97.44 79 CYS B O 1
ATOM 2248 N N . THR B 1 80 ? 10.68 5.164 1.21 1 98.38 80 THR B N 1
ATOM 2249 C CA . THR B 1 80 ? 9.961 4.621 2.359 1 98.38 80 THR B CA 1
ATOM 2250 C C . THR B 1 80 ? 8.75 5.488 2.699 1 98.38 80 THR B C 1
ATOM 2252 O O . THR B 1 80 ? 7.68 4.969 3.025 1 98.38 80 THR B O 1
ATOM 2255 N N . ASN B 1 81 ? 8.992 6.797 2.67 1 97.69 81 ASN B N 1
ATOM 2256 C CA . ASN B 1 81 ? 7.887 7.719 2.906 1 97.69 81 ASN B CA 1
ATOM 2257 C C . ASN B 1 81 ? 6.734 7.473 1.934 1 97.69 81 ASN B C 1
ATOM 2259 O O . ASN B 1 81 ? 5.574 7.441 2.338 1 97.69 81 ASN B O 1
ATOM 2263 N N . THR B 1 82 ? 7.078 7.301 0.666 1 97.44 82 THR B N 1
ATOM 2264 C CA . THR B 1 82 ? 6.082 7.004 -0.357 1 97.44 82 THR B CA 1
ATOM 2265 C C . THR B 1 82 ? 5.398 5.668 -0.074 1 97.44 82 THR B C 1
ATOM 2267 O O . THR B 1 82 ? 4.168 5.574 -0.109 1 97.44 82 THR B O 1
ATOM 2270 N N . PHE B 1 83 ? 6.152 4.688 0.244 1 98.12 83 PHE B N 1
ATOM 2271 C CA . PHE B 1 83 ? 5.633 3.359 0.553 1 98.12 83 PHE B CA 1
ATOM 2272 C C . PHE B 1 83 ? 4.699 3.41 1.756 1 98.12 83 PHE B C 1
ATOM 2274 O O . PHE B 1 83 ? 3.58 2.891 1.704 1 98.12 83 PHE B O 1
ATOM 2281 N N . GLU B 1 84 ? 5.148 4.055 2.832 1 97.94 84 GLU B N 1
ATOM 2282 C CA . GLU B 1 84 ? 4.332 4.227 4.031 1 97.94 84 GLU B CA 1
ATOM 2283 C C . GLU B 1 84 ? 3.014 4.922 3.711 1 97.94 84 GLU B C 1
ATOM 2285 O O . GLU B 1 84 ? 1.955 4.504 4.184 1 97.94 84 GLU B O 1
ATOM 2290 N N . GLY B 1 85 ? 3.066 5.91 2.898 1 95.81 85 GLY B N 1
ATOM 2291 C CA . GLY B 1 85 ? 1.859 6.613 2.494 1 95.81 85 GLY B CA 1
ATOM 2292 C C . GLY B 1 85 ? 0.869 5.727 1.763 1 95.81 85 GLY B C 1
ATOM 2293 O O . GLY B 1 85 ? -0.336 5.793 2.018 1 95.81 85 GLY B O 1
ATOM 2294 N N . TYR B 1 86 ? 1.334 4.906 0.872 1 96.19 86 TYR B N 1
ATOM 2295 C CA . TYR B 1 86 ? 0.463 4.004 0.125 1 96.19 86 TYR B CA 1
ATOM 2296 C C . TYR B 1 86 ? -0.115 2.928 1.033 1 96.19 86 TYR B C 1
ATOM 2298 O O . TYR B 1 86 ? -1.274 2.535 0.882 1 96.19 86 TYR B O 1
ATOM 2306 N N . VAL B 1 87 ? 0.675 2.453 1.909 1 97.5 87 VAL B N 1
ATOM 2307 C CA . VAL B 1 87 ? 0.193 1.452 2.854 1 97.5 87 VAL B CA 1
ATOM 2308 C C . VAL B 1 87 ? -0.985 2.014 3.646 1 97.5 87 VAL B C 1
ATOM 2310 O O . VAL B 1 87 ? -2.033 1.371 3.752 1 97.5 87 VAL B O 1
ATOM 2313 N N . LEU B 1 88 ? -0.804 3.16 4.172 1 95.81 88 LEU B N 1
ATOM 2314 C CA . LEU B 1 88 ? -1.872 3.785 4.945 1 95.81 88 LEU B CA 1
ATOM 2315 C C . LEU B 1 88 ? -3.107 4.012 4.078 1 95.81 88 LEU B C 1
ATOM 2317 O O . LEU B 1 88 ? -4.227 3.695 4.492 1 95.81 88 LEU B O 1
ATOM 2321 N N . LYS B 1 89 ? -2.877 4.551 2.938 1 93.62 89 LYS B N 1
ATOM 2322 C CA . LYS B 1 89 ? -3.971 4.859 2.02 1 93.62 89 LYS B CA 1
ATOM 2323 C C . LYS B 1 89 ? -4.797 3.615 1.713 1 93.62 89 LYS B C 1
ATOM 2325 O O . LYS B 1 89 ? -6.023 3.639 1.813 1 93.62 89 LYS B O 1
ATOM 2330 N N . TYR B 1 90 ? -4.203 2.549 1.403 1 95.81 90 TYR B N 1
ATOM 2331 C CA . TYR B 1 90 ? -4.926 1.361 0.96 1 95.81 90 TYR B CA 1
ATOM 2332 C C . TYR B 1 90 ? -5.484 0.589 2.148 1 95.81 90 TYR B C 1
ATOM 2334 O O . TYR B 1 90 ? -6.492 -0.113 2.021 1 95.81 90 TYR B O 1
ATOM 2342 N N . TRP B 1 91 ? -4.883 0.73 3.311 1 96.75 91 TRP B N 1
ATOM 2343 C CA . TRP B 1 91 ? -5.508 0.236 4.535 1 96.75 91 TRP B CA 1
ATOM 2344 C C . TRP B 1 91 ? -6.848 0.92 4.777 1 96.75 91 TRP B C 1
ATOM 2346 O O . TRP B 1 91 ? -7.859 0.253 4.996 1 96.75 91 TRP B O 1
ATOM 2356 N N . MET B 1 92 ? -6.809 2.234 4.68 1 93.69 92 MET B N 1
ATOM 2357 C CA . MET B 1 92 ? -8.016 3.018 4.93 1 93.69 92 MET B CA 1
ATOM 2358 C C . MET B 1 92 ? -9.086 2.711 3.891 1 93.69 92 MET B C 1
ATOM 2360 O O . MET B 1 92 ? -10.266 2.576 4.227 1 93.69 92 MET B O 1
ATOM 2364 N N . LYS B 1 93 ? -8.672 2.504 2.707 1 94.56 93 LYS B N 1
ATOM 2365 C CA . LYS B 1 93 ? -9.602 2.312 1.597 1 94.56 93 LYS B CA 1
ATOM 2366 C C . LYS B 1 93 ? -10.234 0.924 1.643 1 94.56 93 LYS B C 1
ATOM 2368 O O . LYS B 1 93 ? -11.43 0.772 1.383 1 94.56 93 LYS B O 1
ATOM 2373 N N . TYR B 1 94 ? -9.461 -0.077 2.037 1 96.19 94 TYR B N 1
ATOM 2374 C CA . TYR B 1 94 ? -9.945 -1.426 1.761 1 96.19 94 TYR B CA 1
ATOM 2375 C C . TYR B 1 94 ? -10.227 -2.182 3.055 1 96.19 94 TYR B C 1
ATOM 2377 O O . TYR B 1 94 ? -11.062 -3.084 3.084 1 96.19 94 TYR B O 1
ATOM 2385 N N . CYS B 1 95 ? -9.602 -1.836 4.145 1 96.81 95 CYS B N 1
ATOM 2386 C CA . CYS B 1 95 ? -9.672 -2.744 5.285 1 96.81 95 CYS B CA 1
ATOM 2387 C C . CYS B 1 95 ? -10.258 -2.049 6.504 1 96.81 95 CYS B C 1
ATOM 2389 O O . CYS B 1 95 ? -11.008 -2.658 7.273 1 96.81 95 CYS B O 1
ATOM 2391 N N . ASN B 1 96 ? -10.023 -0.775 6.672 1 94.31 96 ASN B N 1
ATOM 2392 C CA . ASN B 1 96 ? -10.266 -0.074 7.926 1 94.31 96 ASN B CA 1
ATOM 2393 C C . ASN B 1 96 ? -11.719 -0.21 8.367 1 94.31 96 ASN B C 1
ATOM 2395 O O . ASN B 1 96 ? -12 -0.414 9.555 1 94.31 96 ASN B O 1
ATOM 2399 N N . GLU B 1 97 ? -12.672 -0.16 7.492 1 93.56 97 GLU B N 1
ATOM 2400 C CA . GLU B 1 97 ? -14.094 -0.149 7.836 1 93.56 97 GLU B CA 1
ATOM 2401 C C . GLU B 1 97 ? -14.57 -1.533 8.266 1 93.56 97 GLU B C 1
ATOM 2403 O O . GLU B 1 97 ? -15.641 -1.67 8.867 1 93.56 97 GLU B O 1
ATOM 2408 N N . TYR B 1 98 ? -13.742 -2.545 8.078 1 94.06 98 TYR B N 1
ATOM 2409 C CA . TYR B 1 98 ? -14.219 -3.908 8.273 1 94.06 98 TYR B CA 1
ATOM 2410 C C . TYR B 1 98 ? -13.594 -4.539 9.508 1 94.06 98 TYR B C 1
ATOM 2412 O O . TYR B 1 98 ? -13.766 -5.73 9.766 1 94.06 98 TYR B O 1
ATOM 2420 N N . THR B 1 99 ? -12.844 -3.738 10.281 1 95.69 99 THR B N 1
ATOM 2421 C CA . THR B 1 99 ? -12.156 -4.348 11.414 1 95.69 99 THR B CA 1
ATOM 2422 C C . THR B 1 99 ? -11.852 -3.303 12.492 1 95.69 99 THR B C 1
ATOM 2424 O O . THR B 1 99 ? -11.781 -2.107 12.195 1 95.69 99 THR B O 1
ATOM 2427 N N . ASP B 1 100 ? -11.641 -3.777 13.68 1 94.12 100 ASP B N 1
ATOM 2428 C CA . ASP B 1 100 ? -11.141 -2.945 14.766 1 94.12 100 ASP B CA 1
ATOM 2429 C C . ASP B 1 100 ? -9.641 -3.158 14.977 1 94.12 100 ASP B C 1
ATOM 2431 O O . ASP B 1 100 ? -9.031 -2.504 15.82 1 94.12 100 ASP B O 1
ATOM 2435 N N . CYS B 1 101 ? -9.102 -4.023 14.188 1 94.25 101 CYS B N 1
ATOM 2436 C CA . CYS B 1 101 ? -7.66 -4.25 14.203 1 94.25 101 CYS B CA 1
ATOM 2437 C C . CYS B 1 101 ? -6.906 -3 13.758 1 94.25 101 CYS B C 1
ATOM 2439 O O . CYS B 1 101 ? -7.309 -2.334 12.805 1 94.25 101 CYS B O 1
ATOM 2441 N N . SER B 1 102 ? -5.844 -2.662 14.492 1 95.56 102 SER B N 1
ATOM 2442 C CA . SER B 1 102 ? -5.047 -1.516 14.07 1 95.56 102 SER B CA 1
ATOM 2443 C C . SER B 1 102 ? -4.188 -1.858 12.852 1 95.56 102 SER B C 1
ATOM 2445 O O . SER B 1 102 ? -3.861 -3.025 12.625 1 95.56 102 SER B O 1
ATOM 2447 N N . LEU B 1 103 ? -3.848 -0.824 12.172 1 96.75 103 LEU B N 1
ATOM 2448 C CA . LEU B 1 103 ? -2.93 -1.03 11.062 1 96.75 103 LEU B CA 1
ATOM 2449 C C . LEU B 1 103 ? -1.646 -1.705 11.531 1 96.75 103 LEU B C 1
ATOM 2451 O O . LEU B 1 103 ? -1.159 -2.639 10.883 1 96.75 103 LEU B O 1
ATOM 2455 N N . SER B 1 104 ? -1.059 -1.234 12.633 1 97.94 104 SER B N 1
ATOM 2456 C CA . SER B 1 104 ? 0.184 -1.798 13.148 1 97.94 104 SER B CA 1
ATOM 2457 C C . SER B 1 104 ? 0.042 -3.291 13.422 1 97.94 104 SER B C 1
ATOM 2459 O O . SER B 1 104 ? 0.909 -4.082 13.047 1 97.94 104 SER B O 1
ATOM 2461 N N . GLU B 1 105 ? -1.036 -3.646 13.992 1 98.06 105 GLU B N 1
ATOM 2462 C CA . GLU B 1 105 ? -1.274 -5.062 14.258 1 98.06 105 GLU B CA 1
ATOM 2463 C C . GLU B 1 105 ? -1.426 -5.852 12.961 1 98.06 105 GLU B C 1
ATOM 2465 O O . GLU B 1 105 ? -0.875 -6.945 12.828 1 98.06 105 GLU B O 1
ATOM 2470 N N . ALA B 1 106 ? -2.162 -5.301 12.094 1 98.56 106 ALA B N 1
ATOM 2471 C CA . ALA B 1 106 ? -2.355 -5.953 10.805 1 98.56 106 ALA B CA 1
ATOM 2472 C C . ALA B 1 106 ? -1.022 -6.145 10.086 1 98.56 106 ALA B C 1
ATOM 2474 O O . ALA B 1 106 ? -0.796 -7.176 9.445 1 98.56 106 ALA B O 1
ATOM 2475 N N . LEU B 1 107 ? -0.18 -5.156 10.156 1 98.69 107 LEU B N 1
ATOM 2476 C CA . LEU B 1 107 ? 1.124 -5.242 9.5 1 98.69 107 LEU B CA 1
ATOM 2477 C C . LEU B 1 107 ? 1.962 -6.359 10.109 1 98.69 107 LEU B C 1
ATOM 2479 O O . LEU B 1 107 ? 2.635 -7.102 9.391 1 98.69 107 LEU B O 1
ATOM 2483 N N . ARG B 1 108 ? 1.949 -6.508 11.391 1 98.69 108 ARG B N 1
ATOM 2484 C CA . ARG B 1 108 ? 2.695 -7.578 12.047 1 98.69 108 ARG B CA 1
ATOM 2485 C C . ARG B 1 108 ? 2.145 -8.945 11.664 1 98.69 108 ARG B C 1
ATOM 2487 O O . ARG B 1 108 ? 2.908 -9.875 11.391 1 98.69 108 ARG B O 1
ATOM 2494 N N . ARG B 1 109 ? 0.882 -9.047 11.609 1 98.69 109 ARG B N 1
ATOM 2495 C CA . ARG B 1 109 ? 0.27 -10.312 11.227 1 98.69 109 ARG B CA 1
ATOM 2496 C C . ARG B 1 109 ? 0.519 -10.617 9.758 1 98.69 109 ARG B C 1
ATOM 2498 O O . ARG B 1 109 ? 0.668 -11.781 9.375 1 98.69 109 ARG B O 1
ATOM 2505 N N . MET B 1 110 ? 0.494 -9.594 8.914 1 98.69 110 MET B N 1
ATOM 2506 C CA . MET B 1 110 ? 0.83 -9.805 7.508 1 98.69 110 MET B CA 1
ATOM 2507 C C . MET B 1 110 ? 2.258 -10.32 7.363 1 98.69 110 MET B C 1
ATOM 2509 O O . MET B 1 110 ? 2.52 -11.211 6.555 1 98.69 110 MET B O 1
ATOM 2513 N N . ALA B 1 111 ? 3.168 -9.711 8.133 1 98.44 111 ALA B N 1
ATOM 2514 C CA . ALA B 1 111 ? 4.543 -10.203 8.117 1 98.44 111 ALA B CA 1
ATOM 2515 C C . ALA B 1 111 ? 4.598 -11.688 8.461 1 98.44 111 ALA B C 1
ATOM 2517 O O . ALA B 1 111 ? 5.242 -12.469 7.758 1 98.44 111 ALA B O 1
ATOM 2518 N N . ASP B 1 112 ? 3.9 -12.07 9.516 1 98.31 112 ASP B N 1
ATOM 2519 C CA . ASP B 1 112 ? 3.838 -13.477 9.906 1 98.31 112 ASP B CA 1
ATOM 2520 C C . ASP B 1 112 ? 3.234 -14.328 8.789 1 98.31 112 ASP B C 1
ATOM 2522 O O . ASP B 1 112 ? 3.74 -15.414 8.484 1 98.31 112 ASP B O 1
ATOM 2526 N N . TYR B 1 113 ? 2.16 -13.852 8.25 1 98.31 113 TYR B N 1
ATOM 2527 C CA . TYR B 1 113 ? 1.436 -14.531 7.184 1 98.31 113 TYR B CA 1
ATOM 2528 C C . TYR B 1 113 ? 2.344 -14.789 5.984 1 98.31 113 TYR B C 1
ATOM 2530 O O . TYR B 1 113 ? 2.35 -15.891 5.43 1 98.31 113 TYR B O 1
ATOM 2538 N N . LEU B 1 114 ? 3.141 -13.789 5.633 1 96.69 114 LEU B N 1
ATOM 2539 C CA . LEU B 1 114 ? 3.992 -13.875 4.453 1 96.69 114 LEU B CA 1
ATOM 2540 C C . LEU B 1 114 ? 5.172 -14.812 4.703 1 96.69 114 LEU B C 1
ATOM 2542 O O . LEU B 1 114 ? 5.746 -15.359 3.762 1 96.69 114 LEU B O 1
ATOM 2546 N N . GLU B 1 115 ? 5.535 -15.023 5.957 1 96.12 115 GLU B N 1
ATOM 2547 C CA . GLU B 1 115 ? 6.711 -15.82 6.289 1 96.12 115 GLU B CA 1
ATOM 2548 C C . GLU B 1 115 ? 6.336 -17.281 6.531 1 96.12 115 GLU B C 1
ATOM 2550 O O . GLU B 1 115 ? 7.211 -18.125 6.684 1 96.12 115 GLU B O 1
ATOM 2555 N N . LYS B 1 116 ? 5.09 -17.516 6.609 1 95.88 116 LYS B N 1
ATOM 2556 C CA . LYS B 1 116 ? 4.668 -18.906 6.781 1 95.88 116 LYS B CA 1
ATOM 2557 C C . LYS B 1 116 ? 5.199 -19.781 5.648 1 95.88 116 LYS B C 1
ATOM 2559 O O . LYS B 1 116 ? 5.379 -19.312 4.523 1 95.88 116 LYS B O 1
ATOM 2564 N N . ASP B 1 117 ? 5.457 -21.062 5.996 1 94.12 117 ASP B N 1
ATOM 2565 C CA . ASP B 1 117 ? 5.914 -22.016 4.984 1 94.12 117 ASP B CA 1
ATOM 2566 C C . ASP B 1 117 ? 4.738 -22.547 4.164 1 94.12 117 ASP B C 1
ATOM 2568 O O . ASP B 1 117 ? 3.863 -23.234 4.695 1 94.12 117 ASP B O 1
ATOM 2572 N N . TYR B 1 118 ? 4.77 -22.219 2.904 1 93.94 118 TYR B N 1
ATOM 2573 C CA . TYR B 1 118 ? 3.709 -22.672 2.008 1 93.94 118 TYR B CA 1
ATOM 2574 C C . TYR B 1 118 ? 4.246 -23.672 0.989 1 93.94 118 TYR B C 1
ATOM 2576 O O . TYR B 1 118 ? 3.646 -23.875 -0.069 1 93.94 118 TYR B O 1
ATOM 2584 N N . SER B 1 119 ? 5.359 -24.266 1.232 1 90.06 119 SER B N 1
ATOM 2585 C CA . SER B 1 119 ? 6.059 -25.094 0.259 1 90.06 119 SER B CA 1
ATOM 2586 C C . SER B 1 119 ? 5.23 -26.328 -0.121 1 90.06 119 SER B C 1
ATOM 2588 O O . SER B 1 119 ? 5.391 -26.875 -1.212 1 90.06 119 SER B O 1
ATOM 2590 N N . ASP B 1 120 ? 4.285 -26.703 0.79 1 92 120 ASP B N 1
ATOM 2591 C CA . ASP B 1 120 ? 3.477 -27.875 0.519 1 92 120 ASP B CA 1
ATOM 2592 C C . ASP B 1 120 ? 2.17 -27.5 -0.179 1 92 120 ASP B C 1
ATOM 2594 O O . ASP B 1 120 ? 1.373 -28.375 -0.529 1 92 120 ASP B O 1
ATOM 2598 N N . PHE B 1 121 ? 1.965 -26.266 -0.471 1 94.88 121 PHE B N 1
ATOM 2599 C CA . PHE B 1 121 ? 0.727 -25.828 -1.106 1 94.88 121 PHE B CA 1
ATOM 2600 C C . PHE B 1 121 ? 0.827 -25.953 -2.623 1 94.88 121 PHE B C 1
ATOM 2602 O O . PHE B 1 121 ? 1.923 -25.891 -3.184 1 94.88 121 PHE B O 1
ATOM 2609 N N . PRO B 1 122 ? -0.261 -26.156 -3.266 1 95.44 122 PRO B N 1
ATOM 2610 C CA . PRO B 1 122 ? -0.261 -26.234 -4.727 1 95.44 122 PRO B CA 1
ATOM 2611 C C . PRO B 1 122 ? -0.031 -24.891 -5.398 1 95.44 122 PRO B C 1
ATOM 2613 O O . PRO B 1 122 ? -0.072 -23.844 -4.734 1 95.44 122 PRO B O 1
ATOM 2616 N N . LEU B 1 123 ? 0.328 -24.953 -6.66 1 94.88 123 LEU B N 1
ATOM 2617 C CA . LEU B 1 123 ? 0.464 -23.781 -7.496 1 94.88 123 LEU B CA 1
ATOM 2618 C C . LEU B 1 123 ? -0.898 -23.297 -7.992 1 94.88 123 LEU B C 1
ATOM 2620 O O . LEU B 1 123 ? -1.768 -24.109 -8.305 1 94.88 123 LEU B O 1
ATOM 2624 N N . HIS B 1 124 ? -1.081 -22.016 -8.07 1 94.25 124 HIS B N 1
ATOM 2625 C CA . HIS B 1 124 ? -2.344 -21.406 -8.469 1 94.25 124 HIS B CA 1
ATOM 2626 C C . HIS B 1 124 ? -2.445 -21.297 -9.992 1 94.25 124 HIS B C 1
ATOM 2628 O O . HIS B 1 124 ? -1.511 -20.844 -10.648 1 94.25 124 HIS B O 1
ATOM 2634 N N . LYS B 1 125 ? -3.572 -21.547 -10.539 1 93.5 125 LYS B N 1
ATOM 2635 C CA . LYS B 1 125 ? -3.754 -21.578 -11.984 1 93.5 125 LYS B CA 1
ATOM 2636 C C . LYS B 1 125 ? -3.564 -20.188 -12.586 1 93.5 125 LYS B C 1
ATOM 2638 O O . LYS B 1 125 ? -3.09 -20.047 -13.719 1 93.5 125 LYS B O 1
ATOM 2643 N N . ASN B 1 126 ? -3.945 -19.141 -11.734 1 91.69 126 ASN B N 1
ATOM 2644 C CA . ASN B 1 126 ? -3.875 -17.766 -12.25 1 91.69 126 ASN B CA 1
ATOM 2645 C C . ASN B 1 126 ? -2.436 -17.359 -12.539 1 91.69 126 ASN B C 1
ATOM 2647 O O . ASN B 1 126 ? -2.197 -16.406 -13.289 1 91.69 126 ASN B O 1
ATOM 2651 N N . TYR B 1 127 ? -1.506 -18.062 -11.898 1 91.25 127 TYR B N 1
ATOM 2652 C CA . TYR B 1 127 ? -0.108 -17.781 -12.211 1 91.25 127 TYR B CA 1
ATOM 2653 C C . TYR B 1 127 ? 0.195 -18.062 -13.68 1 91.25 127 TYR B C 1
ATOM 2655 O O . TYR B 1 127 ? 0.837 -17.25 -14.352 1 91.25 127 TYR B O 1
ATOM 2663 N N . ARG B 1 128 ? -0.285 -19.125 -14.125 1 90.81 128 ARG B N 1
ATOM 2664 C CA . ARG B 1 128 ? -0.125 -19.531 -15.523 1 90.81 128 ARG B CA 1
ATOM 2665 C C . ARG B 1 128 ? -1.02 -18.703 -16.438 1 90.81 128 ARG B C 1
ATOM 2667 O O . ARG B 1 128 ? -0.574 -18.219 -17.484 1 90.81 128 ARG B O 1
ATOM 2674 N N . ASP B 1 129 ? -2.293 -18.469 -16.031 1 92.06 129 ASP B N 1
ATOM 2675 C CA . ASP B 1 129 ? -3.266 -17.766 -16.859 1 92.06 129 ASP B CA 1
ATOM 2676 C C . ASP B 1 129 ? -2.865 -16.312 -17.062 1 92.06 129 ASP B C 1
ATOM 2678 O O . ASP B 1 129 ? -3 -15.766 -18.156 1 92.06 129 ASP B O 1
ATOM 2682 N N . ASP B 1 130 ? -2.406 -15.75 -16.016 1 90.31 130 ASP B N 1
ATOM 2683 C CA . ASP B 1 130 ? -2.016 -14.352 -16.094 1 90.31 130 ASP B CA 1
ATOM 2684 C C . ASP B 1 130 ? -0.806 -14.164 -17 1 90.31 130 ASP B C 1
ATOM 2686 O O . ASP B 1 130 ? -0.717 -13.18 -17.734 1 90.31 130 ASP B O 1
ATOM 2690 N N . MET B 1 131 ? 0.091 -15.07 -16.984 1 91.94 131 MET B N 1
ATOM 2691 C CA . MET B 1 131 ? 1.242 -15.008 -17.875 1 91.94 131 MET B CA 1
ATOM 2692 C C . MET B 1 131 ? 0.807 -15.156 -19.328 1 91.94 131 MET B C 1
ATOM 2694 O O . MET B 1 131 ? 1.289 -14.438 -20.203 1 91.94 131 MET B O 1
ATOM 2698 N N . THR B 1 132 ? -0.06 -16.016 -19.562 1 93.38 132 THR B N 1
ATOM 2699 C CA . THR B 1 132 ? -0.583 -16.203 -20.906 1 93.38 132 THR B CA 1
ATOM 2700 C C . THR B 1 132 ? -1.216 -14.914 -21.422 1 93.38 132 THR B C 1
ATOM 2702 O O . THR B 1 132 ? -0.946 -14.484 -22.547 1 93.38 132 THR B O 1
ATOM 2705 N N . LYS B 1 133 ? -2.033 -14.32 -20.578 1 92.56 133 LYS B N 1
ATOM 2706 C CA . LYS B 1 133 ? -2.689 -13.062 -20.938 1 92.56 133 LYS B CA 1
ATOM 2707 C C . LYS B 1 133 ? -1.666 -11.977 -21.25 1 92.56 133 LYS B C 1
ATOM 2709 O O . LYS B 1 133 ? -1.824 -11.219 -22.203 1 92.56 133 LYS B O 1
ATOM 2714 N N . PHE B 1 134 ? -0.709 -11.914 -20.516 1 91.44 134 PHE B N 1
ATOM 2715 C CA . PHE B 1 134 ? 0.351 -10.93 -20.688 1 91.44 134 PHE B CA 1
ATOM 2716 C C . PHE B 1 134 ? 1.049 -11.133 -22.031 1 91.44 134 PHE B C 1
ATOM 2718 O O . PHE B 1 134 ? 1.218 -10.18 -22.797 1 91.44 134 PHE B O 1
ATOM 2725 N N . LEU B 1 135 ? 1.359 -12.344 -22.312 1 94.81 135 LEU B N 1
ATOM 2726 C CA . LEU B 1 135 ? 2.08 -12.641 -23.547 1 94.81 135 LEU B CA 1
ATOM 2727 C C . LEU B 1 135 ? 1.205 -12.367 -24.766 1 94.81 135 LEU B C 1
ATOM 2729 O O . LEU B 1 135 ? 1.705 -11.953 -25.812 1 94.81 135 LEU B O 1
ATOM 2733 N N . ARG B 1 136 ? -0.024 -12.602 -24.594 1 94.38 136 ARG B N 1
ATOM 2734 C CA . ARG B 1 136 ? -0.955 -12.344 -25.688 1 94.38 136 ARG B CA 1
ATOM 2735 C C . ARG B 1 136 ? -0.98 -10.859 -26.047 1 94.38 136 ARG B C 1
ATOM 2737 O O . ARG B 1 136 ? -1.263 -10.492 -27.188 1 94.38 136 ARG B O 1
ATOM 2744 N N . ARG B 1 137 ? -0.662 -9.977 -25.078 1 94.38 137 ARG B N 1
ATOM 2745 C CA . ARG B 1 137 ? -0.658 -8.539 -25.297 1 94.38 137 ARG B CA 1
ATOM 2746 C C . ARG B 1 137 ? 0.681 -8.078 -25.859 1 94.38 137 ARG B C 1
ATOM 2748 O O . ARG B 1 137 ? 0.797 -6.949 -26.359 1 94.38 137 ARG B O 1
ATOM 2755 N N . CYS B 1 138 ? 1.565 -8.828 -25.812 1 94.56 138 CYS B N 1
ATOM 2756 C CA . CYS B 1 138 ? 2.895 -8.492 -26.297 1 94.56 138 CYS B CA 1
ATOM 2757 C C . CYS B 1 138 ? 2.998 -8.75 -27.797 1 94.56 138 CYS B C 1
ATOM 2759 O O . CYS B 1 138 ? 2.203 -9.508 -28.359 1 94.56 138 CYS B O 1
ATOM 2761 N N . SER B 1 139 ? 3.895 -8.109 -28.438 1 96.19 139 SER B N 1
ATOM 2762 C CA . SER B 1 139 ? 4.254 -8.461 -29.812 1 96.19 139 SER B CA 1
ATOM 2763 C C . SER B 1 139 ? 5.055 -9.758 -29.844 1 96.19 139 SER B C 1
ATOM 2765 O O . SER B 1 139 ? 5.641 -10.172 -28.844 1 96.19 139 SER B O 1
ATOM 2767 N N . LYS B 1 140 ? 5.043 -10.414 -31.016 1 96.44 140 LYS B N 1
ATOM 2768 C CA . LYS B 1 140 ? 5.828 -11.633 -31.188 1 96.44 140 LYS B CA 1
ATOM 2769 C C . LYS B 1 140 ? 7.297 -11.391 -30.844 1 96.44 140 LYS B C 1
ATOM 2771 O O . LYS B 1 140 ? 7.918 -12.219 -30.172 1 96.44 140 LYS B O 1
ATOM 2776 N N . ALA B 1 141 ? 7.812 -10.25 -31.281 1 96.88 141 ALA B N 1
ATOM 2777 C CA . ALA B 1 141 ? 9.211 -9.914 -31.016 1 96.88 141 ALA B CA 1
ATOM 2778 C C . ALA B 1 141 ? 9.484 -9.828 -29.516 1 96.88 141 ALA B C 1
ATOM 2780 O O . ALA B 1 141 ? 10.508 -10.32 -29.047 1 96.88 141 ALA B O 1
ATOM 2781 N N . THR B 1 142 ? 8.562 -9.266 -28.812 1 96 142 THR B N 1
ATOM 2782 C CA . THR B 1 142 ? 8.711 -9.133 -27.359 1 96 142 THR B CA 1
ATOM 2783 C C . THR B 1 142 ? 8.648 -10.5 -26.688 1 96 142 THR B C 1
ATOM 2785 O O . THR B 1 142 ? 9.406 -10.773 -25.75 1 96 142 THR B O 1
ATOM 2788 N N . VAL B 1 143 ? 7.73 -11.312 -27.172 1 96.69 143 VAL B N 1
ATOM 2789 C CA . VAL B 1 143 ? 7.602 -12.648 -26.594 1 96.69 143 VAL B CA 1
ATOM 2790 C C . VAL B 1 143 ? 8.914 -13.414 -26.766 1 96.69 143 VAL B C 1
ATOM 2792 O O . VAL B 1 143 ? 9.398 -14.039 -25.828 1 96.69 143 VAL B O 1
ATOM 2795 N N . ILE B 1 144 ? 9.492 -13.289 -27.828 1 97 144 ILE B N 1
ATOM 2796 C CA . ILE B 1 144 ? 10.734 -13.984 -28.141 1 97 144 ILE B CA 1
ATOM 2797 C C . ILE B 1 144 ? 11.867 -13.422 -27.281 1 97 144 ILE B C 1
ATOM 2799 O O . ILE B 1 144 ? 12.656 -14.18 -26.719 1 97 144 ILE B O 1
ATOM 2803 N N . ALA B 1 145 ? 11.953 -12.188 -27.188 1 95.62 145 ALA B N 1
ATOM 2804 C CA . ALA B 1 145 ? 12.984 -11.539 -26.375 1 95.62 145 ALA B CA 1
ATOM 2805 C C . ALA B 1 145 ? 12.859 -11.953 -24.906 1 95.62 145 ALA B C 1
ATOM 2807 O O . ALA B 1 145 ? 13.867 -12.234 -24.25 1 95.62 145 ALA B O 1
ATOM 2808 N N . ARG B 1 146 ? 11.688 -12.031 -24.453 1 94.19 146 ARG B N 1
ATOM 2809 C CA . ARG B 1 146 ? 11.445 -12.391 -23.047 1 94.19 146 ARG B CA 1
ATOM 2810 C C . ARG B 1 146 ? 11.75 -13.859 -22.797 1 94.19 146 ARG B C 1
ATOM 2812 O O . ARG B 1 146 ? 12.211 -14.234 -21.719 1 94.19 146 ARG B O 1
ATOM 2819 N N . ALA B 1 147 ? 11.406 -14.68 -23.781 1 95 147 ALA B N 1
ATOM 2820 C CA . ALA B 1 147 ? 11.742 -16.094 -23.641 1 95 147 ALA B CA 1
ATOM 2821 C C . ALA B 1 147 ? 13.234 -16.281 -23.375 1 95 147 ALA B C 1
ATOM 2823 O O . ALA B 1 147 ? 13.625 -17.078 -22.516 1 95 147 ALA B O 1
ATOM 2824 N N . GLU B 1 148 ? 13.977 -15.516 -23.984 1 94.31 148 GLU B N 1
ATOM 2825 C CA . GLU B 1 148 ? 15.43 -15.602 -23.812 1 94.31 148 GLU B CA 1
ATOM 2826 C C . GLU B 1 148 ? 15.859 -14.984 -22.484 1 94.31 148 GLU B C 1
ATOM 2828 O O . GLU B 1 148 ? 16.625 -15.602 -21.719 1 94.31 148 GLU B O 1
ATOM 2833 N N . SER B 1 149 ? 15.398 -13.859 -22.203 1 92.5 149 SER B N 1
ATOM 2834 C CA . SER B 1 149 ? 15.828 -13.125 -21.016 1 92.5 149 SER B CA 1
ATOM 2835 C C . SER B 1 149 ? 15.289 -13.781 -19.75 1 92.5 149 SER B C 1
ATOM 2837 O O . SER B 1 149 ? 16.016 -13.922 -18.766 1 92.5 149 SER B O 1
ATOM 2839 N N . ASP B 1 150 ? 14.016 -14.25 -19.828 1 88.62 150 ASP B N 1
ATOM 2840 C CA . ASP B 1 150 ? 13.359 -14.766 -18.625 1 88.62 150 ASP B CA 1
ATOM 2841 C C . ASP B 1 150 ? 13.727 -16.219 -18.375 1 88.62 150 ASP B C 1
ATOM 2843 O O . ASP B 1 150 ? 13.859 -16.641 -17.219 1 88.62 150 ASP B O 1
ATOM 2847 N N . LEU B 1 151 ? 13.836 -16.984 -19.438 1 93.06 151 LEU B N 1
ATOM 2848 C CA . LEU B 1 151 ? 13.844 -18.438 -19.297 1 93.06 151 LEU B CA 1
ATOM 2849 C C . LEU B 1 151 ? 15.078 -19.047 -19.938 1 93.06 151 LEU B C 1
ATOM 2851 O O . LEU B 1 151 ? 15.25 -20.266 -19.938 1 93.06 151 LEU B O 1
ATOM 2855 N N . ASN B 1 152 ? 15.93 -18.219 -20.484 1 94.31 152 ASN B N 1
ATOM 2856 C CA . ASN B 1 152 ? 17.062 -18.703 -21.25 1 94.31 152 ASN B CA 1
ATOM 2857 C C . ASN B 1 152 ? 16.609 -19.656 -22.359 1 94.31 152 ASN B C 1
ATOM 2859 O O . ASN B 1 152 ? 17.234 -20.688 -22.594 1 94.31 152 ASN B O 1
ATOM 2863 N N . LEU B 1 153 ? 15.477 -19.359 -22.984 1 95.75 153 LEU B N 1
ATOM 2864 C CA . LEU B 1 153 ? 14.898 -20.156 -24.047 1 95.75 153 LEU B CA 1
ATOM 2865 C C . LEU B 1 153 ? 15.016 -19.422 -25.391 1 95.75 153 LEU B C 1
ATOM 2867 O O . LEU B 1 153 ? 14.539 -18.297 -25.531 1 95.75 153 LEU B O 1
ATOM 2871 N N . VAL B 1 154 ? 15.617 -20.031 -26.344 1 97.38 154 VAL B N 1
ATOM 2872 C CA . VAL B 1 154 ? 15.734 -19.453 -27.672 1 97.38 154 VAL B CA 1
ATOM 2873 C C . VAL B 1 154 ? 14.609 -19.984 -28.562 1 97.38 154 VAL B C 1
ATOM 2875 O O . VAL B 1 154 ? 14.469 -21.203 -28.75 1 97.38 154 VAL B O 1
ATOM 2878 N N . ILE B 1 155 ? 13.844 -19.125 -29.078 1 96.88 155 ILE B N 1
ATOM 2879 C CA . ILE B 1 155 ? 12.734 -19.484 -29.938 1 96.88 155 ILE B CA 1
ATOM 2880 C C . ILE B 1 155 ? 13.039 -19.078 -31.375 1 96.88 155 ILE B C 1
ATOM 2882 O O . ILE B 1 155 ? 13.562 -17.984 -31.625 1 96.88 155 ILE B O 1
ATOM 2886 N N . ASN B 1 156 ? 12.727 -20.016 -32.25 1 94.5 156 ASN B N 1
ATOM 2887 C CA . ASN B 1 156 ? 12.891 -19.703 -33.656 1 94.5 156 ASN B CA 1
ATOM 2888 C C . ASN B 1 156 ? 12.039 -18.516 -34.094 1 94.5 156 ASN B C 1
ATOM 2890 O O . ASN B 1 156 ? 10.812 -18.547 -33.938 1 94.5 156 ASN B O 1
ATOM 2894 N N . PRO B 1 157 ? 12.648 -17.531 -34.625 1 93.62 157 PRO B N 1
ATOM 2895 C CA . PRO B 1 157 ? 11.898 -16.328 -35.031 1 93.62 157 PRO B CA 1
ATOM 2896 C C . PRO B 1 157 ? 10.93 -16.578 -36.156 1 93.62 157 PRO B C 1
ATOM 2898 O O . PRO B 1 157 ? 10.055 -15.75 -36.438 1 93.62 157 PRO B O 1
ATOM 2901 N N . GLU B 1 158 ? 11.039 -17.719 -36.906 1 94.25 158 GLU B N 1
ATOM 2902 C CA . GLU B 1 158 ? 10.148 -18.016 -38.031 1 94.25 158 GLU B CA 1
ATOM 2903 C C . GLU B 1 158 ? 8.859 -18.672 -37.562 1 94.25 158 GLU B C 1
ATOM 2905 O O . GLU B 1 158 ? 7.992 -19 -38.375 1 94.25 158 GLU B O 1
ATOM 2910 N N . CYS B 1 159 ? 8.523 -18.656 -36.406 1 95.25 159 CYS B N 1
ATOM 2911 C CA . CYS B 1 159 ? 7.301 -19.25 -35.875 1 95.25 159 CYS B CA 1
ATOM 2912 C C . CYS B 1 159 ? 6.176 -18.234 -35.812 1 95.25 159 CYS B C 1
ATOM 2914 O O . CYS B 1 159 ? 6.391 -17.047 -36.062 1 95.25 159 CYS B O 1
ATOM 2916 N N . THR B 1 160 ? 4.945 -18.703 -35.625 1 95.81 160 THR B N 1
ATOM 2917 C CA . THR B 1 160 ? 3.814 -17.812 -35.375 1 95.81 160 THR B CA 1
ATOM 2918 C C . THR B 1 160 ? 3.824 -17.297 -33.938 1 95.81 160 THR B C 1
ATOM 2920 O O . THR B 1 160 ? 4.496 -17.875 -33.094 1 95.81 160 THR B O 1
ATOM 2923 N N . LYS B 1 161 ? 3.168 -16.188 -33.719 1 95.94 161 LYS B N 1
ATOM 2924 C CA . LYS B 1 161 ? 3.053 -15.664 -32.344 1 95.94 161 LYS B CA 1
ATOM 2925 C C . LYS B 1 161 ? 2.484 -16.719 -31.406 1 95.94 161 LYS B C 1
ATOM 2927 O O . LYS B 1 161 ? 2.949 -16.859 -30.266 1 95.94 161 LYS B O 1
ATOM 2932 N N . HIS B 1 162 ? 1.436 -17.438 -31.922 1 96.38 162 HIS B N 1
ATOM 2933 C CA . HIS B 1 162 ? 0.811 -18.484 -31.109 1 96.38 162 HIS B CA 1
ATOM 2934 C C . HIS B 1 162 ? 1.823 -19.547 -30.719 1 96.38 162 HIS B C 1
ATOM 2936 O O . HIS B 1 162 ? 1.865 -19.969 -29.547 1 96.38 162 HIS B O 1
ATOM 2942 N N . GLU B 1 163 ? 2.645 -19.859 -31.625 1 96.25 163 GLU B N 1
ATOM 2943 C CA . GLU B 1 163 ? 3.666 -20.859 -31.344 1 96.25 163 GLU B CA 1
ATOM 2944 C C . GLU B 1 163 ? 4.707 -20.344 -30.359 1 96.25 163 GLU B C 1
ATOM 2946 O O . GLU B 1 163 ? 5.191 -21.094 -29.5 1 96.25 163 GLU B O 1
ATOM 2951 N N . ALA B 1 164 ? 5.082 -19.109 -30.484 1 97.19 164 ALA B N 1
ATOM 2952 C CA . ALA B 1 164 ? 6.035 -18.5 -29.562 1 97.19 164 ALA B CA 1
ATOM 2953 C C . ALA B 1 164 ? 5.496 -18.5 -28.141 1 97.19 164 ALA B C 1
ATOM 2955 O O . ALA B 1 164 ? 6.219 -18.859 -27.203 1 97.19 164 ALA B O 1
ATOM 2956 N N . ILE B 1 165 ? 4.238 -18.172 -28.016 1 97.19 165 ILE B N 1
ATOM 2957 C CA . ILE B 1 165 ? 3.604 -18.125 -26.703 1 97.19 165 ILE B CA 1
ATOM 2958 C C . ILE B 1 165 ? 3.562 -19.531 -26.109 1 97.19 165 ILE B C 1
ATOM 2960 O O . ILE B 1 165 ? 3.846 -19.719 -24.922 1 97.19 165 ILE B O 1
ATOM 2964 N N . GLU B 1 166 ? 3.279 -20.5 -26.906 1 96.88 166 GLU B N 1
ATOM 2965 C CA . GLU B 1 166 ? 3.221 -21.891 -26.438 1 96.88 166 GLU B CA 1
ATOM 2966 C C . GLU B 1 166 ? 4.582 -22.359 -25.953 1 96.88 166 GLU B C 1
ATOM 2968 O O . GLU B 1 166 ? 4.684 -22.984 -24.891 1 96.88 166 GLU B O 1
ATOM 2973 N N . SER B 1 167 ? 5.547 -22.062 -26.719 1 96.75 167 SER B N 1
ATOM 2974 C CA . SER B 1 167 ? 6.898 -22.438 -26.328 1 96.75 167 SER B CA 1
ATOM 2975 C C . SER B 1 167 ? 7.301 -21.766 -25.016 1 96.75 167 SER B C 1
ATOM 2977 O O . SER B 1 167 ? 7.863 -22.406 -24.125 1 96.75 167 SER B O 1
ATOM 2979 N N . TYR B 1 168 ? 7.059 -20.5 -24.938 1 96.19 168 TYR B N 1
ATOM 2980 C CA . TYR B 1 168 ? 7.34 -19.781 -23.703 1 96.19 168 TYR B CA 1
ATOM 2981 C C . TYR B 1 168 ? 6.641 -20.438 -22.516 1 96.19 168 TYR B C 1
ATOM 2983 O O . TYR B 1 168 ? 7.27 -20.703 -21.484 1 96.19 168 TYR B O 1
ATOM 2991 N N . MET B 1 169 ? 5.387 -20.703 -22.688 1 95.81 169 MET B N 1
ATOM 2992 C CA . MET B 1 169 ? 4.57 -21.188 -21.594 1 95.81 169 MET B CA 1
ATOM 2993 C C . MET B 1 169 ? 5.004 -22.594 -21.156 1 95.81 169 MET B C 1
ATOM 2995 O O . MET B 1 169 ? 4.996 -22.922 -19.969 1 95.81 169 MET B O 1
ATOM 2999 N N . GLN B 1 170 ? 5.355 -23.375 -22.047 1 95.12 170 GLN B N 1
ATOM 3000 C CA . GLN B 1 170 ? 5.828 -24.719 -21.719 1 95.12 170 GLN B CA 1
ATOM 3001 C C . GLN B 1 170 ? 7.09 -24.641 -20.859 1 95.12 170 GLN B C 1
ATOM 3003 O O . GLN B 1 170 ? 7.199 -25.344 -19.844 1 95.12 170 GLN B O 1
ATOM 3008 N N . GLU B 1 171 ? 8.023 -23.781 -21.281 1 93.81 171 GLU B N 1
ATOM 3009 C CA . GLU B 1 171 ? 9.25 -23.609 -20.5 1 93.81 171 GLU B CA 1
ATOM 3010 C C . GLU B 1 171 ? 8.977 -22.953 -19.156 1 93.81 171 GLU B C 1
ATOM 3012 O O . GLU B 1 171 ? 9.562 -23.312 -18.141 1 93.81 171 GLU B O 1
ATOM 3017 N N . PHE B 1 172 ? 8.078 -22.031 -19.172 1 93.12 172 PHE B N 1
ATOM 3018 C CA . PHE B 1 172 ? 7.676 -21.312 -17.969 1 93.12 172 PHE B CA 1
ATOM 3019 C C . PHE B 1 172 ? 7.121 -22.281 -16.922 1 93.12 172 PHE B C 1
ATOM 3021 O O . PHE B 1 172 ? 7.512 -22.234 -15.75 1 93.12 172 PHE B O 1
ATOM 3028 N N . ILE B 1 173 ? 6.254 -23.125 -17.328 1 92.69 173 ILE B N 1
ATOM 3029 C CA . ILE B 1 173 ? 5.621 -24.094 -16.438 1 92.69 173 ILE B CA 1
ATOM 3030 C C . ILE B 1 173 ? 6.664 -25.094 -15.938 1 92.69 173 ILE B C 1
ATOM 3032 O O . ILE B 1 173 ? 6.699 -25.406 -14.742 1 92.69 173 ILE B O 1
ATOM 3036 N N . LYS B 1 174 ? 7.461 -25.531 -16.797 1 90.81 174 LYS B N 1
ATOM 3037 C CA . LYS B 1 174 ? 8.516 -26.469 -16.422 1 90.81 174 LYS B CA 1
ATOM 3038 C C . LYS B 1 174 ? 9.414 -25.875 -15.336 1 90.81 174 LYS B C 1
ATOM 3040 O O . LYS B 1 174 ? 9.68 -26.531 -14.32 1 90.81 174 LYS B O 1
ATOM 3045 N N . LYS B 1 175 ? 9.891 -24.688 -15.539 1 89.31 175 LYS B N 1
ATOM 3046 C CA . LYS B 1 175 ? 10.766 -24.031 -14.57 1 89.31 175 LYS B CA 1
ATOM 3047 C C . LYS B 1 175 ? 10.039 -23.781 -13.25 1 89.31 175 LYS B C 1
ATOM 3049 O O . LYS B 1 175 ? 10.641 -23.875 -12.18 1 89.31 175 LYS B O 1
ATOM 3054 N N . THR B 1 176 ? 8.812 -23.391 -13.359 1 89 176 THR B N 1
ATOM 3055 C CA . THR B 1 176 ? 8.008 -23.156 -12.164 1 89 176 THR B CA 1
ATOM 3056 C C . THR B 1 176 ? 7.898 -24.438 -11.336 1 89 176 THR B C 1
ATOM 3058 O O . THR B 1 176 ? 8.016 -24.391 -10.109 1 89 176 THR B O 1
ATOM 3061 N N . GLU B 1 177 ? 7.691 -25.562 -12.008 1 87.81 177 GLU B N 1
ATOM 3062 C CA . GLU B 1 177 ? 7.508 -26.844 -11.344 1 87.81 177 GLU B CA 1
ATOM 3063 C C . GLU B 1 177 ? 8.828 -27.359 -10.773 1 87.81 177 GLU B C 1
ATOM 3065 O O . GLU B 1 177 ? 8.836 -28.125 -9.797 1 87.81 177 GLU B O 1
ATOM 3070 N N . GLU B 1 178 ? 9.922 -26.953 -11.32 1 83.81 178 GLU B N 1
ATOM 3071 C CA . GLU B 1 178 ? 11.242 -27.406 -10.867 1 83.81 178 GLU B CA 1
ATOM 3072 C C . GLU B 1 178 ? 11.75 -26.531 -9.719 1 83.81 178 GLU B C 1
ATOM 3074 O O . GLU B 1 178 ? 12.648 -26.953 -8.977 1 83.81 178 GLU B O 1
ATOM 3079 N N . ARG B 1 179 ? 11.297 -25.312 -9.664 1 73.06 179 ARG B N 1
ATOM 3080 C CA . ARG B 1 179 ? 11.773 -24.391 -8.641 1 73.06 179 ARG B CA 1
ATOM 3081 C C . ARG B 1 179 ? 11.523 -24.938 -7.238 1 73.06 179 ARG B C 1
ATOM 3083 O O . ARG B 1 179 ? 10.422 -25.406 -6.941 1 73.06 179 ARG B O 1
ATOM 3090 N N . ASP B 1 180 ? 12.578 -25.594 -6.648 1 55 180 ASP B N 1
ATOM 3091 C CA . ASP B 1 180 ? 12.539 -25.891 -5.219 1 55 180 ASP B CA 1
ATOM 3092 C C . ASP B 1 180 ? 12.305 -24.609 -4.406 1 55 180 ASP B C 1
ATOM 3094 O O . ASP B 1 180 ? 13.07 -23.656 -4.508 1 55 180 ASP B O 1
ATOM 3098 N N . PHE B 1 181 ? 11.086 -24.203 -4.234 1 46.03 181 PHE B N 1
ATOM 3099 C CA . PHE B 1 181 ? 10.672 -22.938 -3.635 1 46.03 181 PHE B CA 1
ATOM 3100 C C . PHE B 1 181 ? 11.602 -22.547 -2.49 1 46.03 181 PHE B C 1
ATOM 3102 O O . PHE B 1 181 ? 11.672 -21.375 -2.107 1 46.03 181 PHE B O 1
ATOM 3109 N N . TYR B 1 182 ? 12.195 -23.453 -1.754 1 42.59 182 TYR B N 1
ATOM 3110 C CA . TYR B 1 182 ? 12.867 -23.062 -0.52 1 42.59 182 TYR B CA 1
ATOM 3111 C C . TYR B 1 182 ? 14.008 -22.094 -0.805 1 42.59 182 TYR B C 1
ATOM 3113 O O . TYR B 1 182 ? 14.5 -21.438 0.104 1 42.59 182 TYR B O 1
ATOM 3121 N N . GLY B 1 183 ? 14.703 -22.109 -2.053 1 39.53 183 GLY B N 1
ATOM 3122 C CA . GLY B 1 183 ? 16 -21.453 -2.02 1 39.53 183 GLY B CA 1
ATOM 3123 C C . GLY B 1 183 ? 16.031 -20.156 -2.797 1 39.53 183 GLY B C 1
ATOM 3124 O O . GLY B 1 183 ? 16.75 -19.219 -2.422 1 39.53 183 GLY B O 1
ATOM 3125 N N . ASP B 1 184 ? 15.781 -20.047 -4.184 1 42.75 184 ASP B N 1
ATOM 3126 C CA . ASP B 1 184 ? 16.188 -18.859 -4.941 1 42.75 184 ASP B CA 1
ATOM 3127 C C . ASP B 1 184 ? 15.07 -17.812 -4.953 1 42.75 184 ASP B C 1
ATOM 3129 O O . ASP B 1 184 ? 13.992 -18.062 -5.5 1 42.75 184 ASP B O 1
ATOM 3133 N N . GLU B 1 185 ? 14.984 -17 -4.012 1 42.91 185 GLU B N 1
ATOM 3134 C CA . GLU B 1 185 ? 14.055 -15.938 -3.652 1 42.91 185 GLU B CA 1
ATOM 3135 C C . GLU B 1 185 ? 13.727 -15.062 -4.859 1 42.91 185 GLU B C 1
ATOM 3137 O O . GLU B 1 185 ? 12.773 -14.289 -4.828 1 42.91 185 GLU B O 1
ATOM 3142 N N . LYS B 1 186 ? 14.695 -14.859 -5.719 1 43.88 186 LYS B N 1
ATOM 3143 C CA . LYS B 1 186 ? 14.43 -13.875 -6.77 1 43.88 186 LYS B CA 1
ATOM 3144 C C . LYS B 1 186 ? 13.594 -14.484 -7.891 1 43.88 186 LYS B C 1
ATOM 3146 O O . LYS B 1 186 ? 14.086 -15.297 -8.672 1 43.88 186 LYS B O 1
ATOM 3151 N N . GLY B 1 187 ? 12.516 -15.023 -7.59 1 39.62 187 GLY B N 1
ATOM 3152 C CA . GLY B 1 187 ? 11.594 -15.57 -8.57 1 39.62 187 GLY B CA 1
ATOM 3153 C C . GLY B 1 187 ? 11.633 -14.836 -9.898 1 39.62 187 GLY B C 1
ATOM 3154 O O . GLY B 1 187 ? 12.234 -13.758 -10.008 1 39.62 187 GLY B O 1
ATOM 3155 N N . ILE B 1 188 ? 11.273 -15.43 -10.961 1 41.81 188 ILE B N 1
ATOM 3156 C CA . ILE B 1 188 ? 11.227 -14.977 -12.344 1 41.81 188 ILE B CA 1
ATOM 3157 C C . ILE B 1 188 ? 10.43 -13.68 -12.438 1 41.81 188 ILE B C 1
ATOM 3159 O O . ILE B 1 188 ? 10.188 -13.164 -13.531 1 41.81 188 ILE B O 1
ATOM 3163 N N . GLN B 1 189 ? 9.836 -13.164 -11.328 1 42.41 189 GLN B N 1
ATOM 3164 C CA . GLN B 1 189 ? 8.727 -12.219 -11.414 1 42.41 189 GLN B CA 1
ATOM 3165 C C . GLN B 1 189 ? 9.227 -10.82 -11.758 1 42.41 189 GLN B C 1
ATOM 3167 O O . GLN B 1 189 ? 8.461 -9.852 -11.711 1 42.41 189 GLN B O 1
ATOM 3172 N N . SER B 1 190 ? 10.508 -10.586 -12 1 38.56 190 SER B N 1
ATOM 3173 C CA . SER B 1 190 ? 10.648 -9.234 -12.531 1 38.56 190 SER B CA 1
ATOM 3174 C C . SER B 1 190 ? 9.5 -8.875 -13.461 1 38.56 190 SER B C 1
ATOM 3176 O O . SER B 1 190 ? 9.375 -7.734 -13.906 1 38.56 190 SER B O 1
ATOM 3178 N N . LEU B 1 191 ? 8.797 -9.773 -14.094 1 38.03 191 LEU B N 1
ATOM 3179 C CA . LEU B 1 191 ? 7.992 -9.531 -15.281 1 38.03 191 LEU B CA 1
ATOM 3180 C C . LEU B 1 191 ? 6.742 -8.727 -14.938 1 38.03 191 LEU B C 1
ATOM 3182 O O . LEU B 1 191 ? 6.266 -7.934 -15.758 1 38.03 191 LEU B O 1
ATOM 3186 N N . ARG B 1 192 ? 5.785 -9.211 -13.977 1 40.44 192 ARG B N 1
ATOM 3187 C CA . ARG B 1 192 ? 4.383 -8.805 -14.016 1 40.44 192 ARG B CA 1
ATOM 3188 C C . ARG B 1 192 ? 4.184 -7.453 -13.344 1 40.44 192 ARG B C 1
ATOM 3190 O O . ARG B 1 192 ? 3.049 -6.996 -13.18 1 40.44 192 ARG B O 1
ATOM 3197 N N . LEU B 1 193 ? 5.094 -7.043 -12.477 1 40.91 193 LEU B N 1
ATOM 3198 C CA . LEU B 1 193 ? 4.703 -5.766 -11.891 1 40.91 193 LEU B CA 1
ATOM 3199 C C . LEU B 1 193 ? 4.5 -4.711 -12.969 1 40.91 193 LEU B C 1
ATOM 3201 O O . LEU B 1 193 ? 4.711 -3.52 -12.727 1 40.91 193 LEU B O 1
ATOM 3205 N N . SER B 1 194 ? 4.391 -5.121 -14.094 1 32.72 194 SER B N 1
ATOM 3206 C CA . SER B 1 194 ? 4.16 -4.051 -15.055 1 32.72 194 SER B CA 1
ATOM 3207 C C . SER B 1 194 ? 2.967 -3.191 -14.664 1 32.72 194 SER B C 1
ATOM 3209 O O . SER B 1 194 ? 1.952 -3.709 -14.188 1 32.72 194 SER B O 1
ATOM 3211 N N . PRO B 1 195 ? 3.014 -1.89 -14.586 1 33.69 195 PRO B N 1
ATOM 3212 C CA . PRO B 1 195 ? 2.064 -0.81 -14.297 1 33.69 195 PRO B CA 1
ATOM 3213 C C . PRO B 1 195 ? 0.671 -1.085 -14.859 1 33.69 195 PRO B C 1
ATOM 3215 O O . PRO B 1 195 ? -0.272 -0.345 -14.562 1 33.69 195 PRO B O 1
ATOM 3218 N N . ASP B 1 196 ? 0.405 -1.963 -15.828 1 31.69 196 ASP B N 1
ATOM 3219 C CA . ASP B 1 196 ? -0.878 -1.956 -16.531 1 31.69 196 ASP B CA 1
ATOM 3220 C C . ASP B 1 196 ? -1.987 -2.518 -15.641 1 31.69 196 ASP B C 1
ATOM 3222 O O . ASP B 1 196 ? -3.117 -2.709 -16.094 1 31.69 196 ASP B O 1
ATOM 3226 N N . GLN B 1 197 ? -1.833 -3.156 -14.562 1 32.09 197 GLN B N 1
ATOM 3227 C CA . GLN B 1 197 ? -2.998 -3.45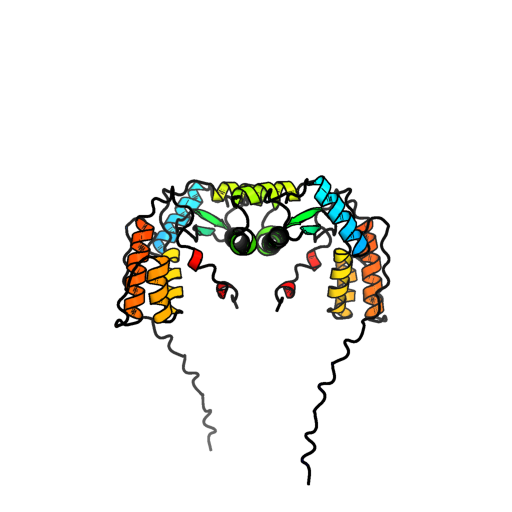7 -13.742 1 32.09 197 GLN B CA 1
ATOM 3228 C C . GLN B 1 197 ? -3.666 -2.18 -13.242 1 32.09 197 GLN B C 1
ATOM 3230 O O . GLN B 1 197 ? -4.434 -2.209 -12.273 1 32.09 197 GLN B O 1
ATOM 3235 N N . ASP B 1 198 ? -3.191 -0.989 -13.375 1 30.95 198 ASP B N 1
ATOM 3236 C CA . ASP B 1 198 ? -3.85 0.248 -12.961 1 30.95 198 ASP B CA 1
ATOM 3237 C C . ASP B 1 198 ? -5.32 0.245 -13.367 1 30.95 198 ASP B C 1
ATOM 3239 O O . ASP B 1 198 ? -6.137 0.958 -12.773 1 30.95 198 ASP B O 1
ATOM 3243 N N . GLU B 1 199 ? -5.668 0.052 -14.672 1 27.2 199 GLU B N 1
ATOM 3244 C CA . GLU B 1 199 ? -6.906 0.644 -15.172 1 27.2 199 GLU B CA 1
ATOM 3245 C C . GLU B 1 199 ? -8.125 -0.147 -14.703 1 27.2 199 GLU B C 1
ATOM 3247 O O . GLU B 1 199 ? -8.516 -1.128 -15.336 1 27.2 199 GLU B O 1
ATOM 3252 N N . ILE B 1 200 ? -8.211 -0.748 -13.602 1 24.11 200 ILE B N 1
ATOM 3253 C CA . ILE B 1 200 ? -9.617 -1.066 -13.398 1 24.11 200 ILE B CA 1
ATOM 3254 C C . ILE B 1 200 ? -10.477 0.138 -13.781 1 24.11 200 ILE B C 1
ATOM 3256 O O . ILE B 1 200 ? -10.258 1.246 -13.281 1 24.11 200 ILE B O 1
ATOM 3260 N N . PRO B 1 201 ? -11.234 -0.024 -14.914 1 23.75 201 PRO B N 1
ATOM 3261 C CA . PRO B 1 201 ? -12.195 1.06 -15.133 1 23.75 201 PRO B CA 1
ATOM 3262 C C . PRO B 1 201 ? -13.008 1.387 -13.883 1 23.75 201 PRO B C 1
ATOM 3264 O O . PRO B 1 201 ? -13.219 0.517 -13.039 1 23.75 201 PRO B O 1
#

Organism: NCBI:txid2852022